Protein AF-A0A7W4B350-F1 (afdb_monomer)

Secondary structure (DSSP, 8-state):
--------------------------PPPPHHHHHHHHHHHHHHTT-HHHHHHHHHTTTT-TTHHHHHHHHHHHHHHHS-HHHHHHHHHTTTTSTHHHHHHHHHHHHHHHTT-HHHHHHH-SSPPSSHHHHHHHHHHHHHTT-HHHHHHHHHHHHSSSSPPPGGGHHHHHHHHHTT-S-HHHHHHHHHHHHHTT-HHHHHHHHTT--SSHHHHHHHHHHHH-GGGGG-GGGG----HHHHHHHHHHHHHHHHH-HHHHHHHHHHHHTTT-S-HHHHHHHHHHHHHHHHHHT-GGGHHHHHHHHHHH--HHHHHHHHHHHHHHT-HHHHHHHHHHS-HHHHHSHHHHHHHHHHHTTT-HHHHHHHHHHHTTSSSHHHHHHHHHTTPPP----------HHHHHHHTT-HHHHHHHHHHHTT-HHHHHHHHHHHHHTS-HHHHHHHHHHHHHTT-HHHHHHHHHHHT-TT-TT-

Mean predicted aligned error: 6.9 Å

Nearest PDB structures (foldseek):
  1qsa-assembly1_A  TM=8.744E-01  e=7.051E-20  Escherichia coli
  1sly-assembly1_A  TM=8.746E-01  e=4.891E-19  Escherichia coli
  5ohu-assembly1_A  TM=8.859E-01  e=1.234E-17  Pseudomonas aeruginosa
  6fc4-assembly1_A  TM=8.974E-01  e=3.524E-17  Pseudomonas aeruginosa

Radius of gyration: 32.55 Å; Cα contacts (8 Å, |Δi|>4): 511; chains: 1; bounding box: 90×75×82 Å

Solvent-accessible surface area (backbone atoms only — not comparable to full-atom values): 26364 Å² total; per-residue (Å²): 134,83,89,84,90,88,86,91,87,88,86,88,84,89,80,85,75,81,74,80,74,80,74,74,78,72,76,75,72,49,77,64,56,50,42,50,53,54,24,50,52,24,54,79,69,69,35,56,70,63,20,53,59,39,51,68,75,42,73,84,47,62,60,50,62,58,53,50,44,73,74,39,49,77,60,40,44,71,44,60,29,72,61,25,43,62,60,40,55,77,30,64,85,44,62,55,23,61,54,46,50,52,53,27,44,53,45,22,47,76,69,66,36,35,71,38,32,42,65,70,44,80,60,86,55,89,51,68,54,52,33,28,36,46,32,40,26,31,43,75,72,66,43,46,69,64,20,46,60,51,48,47,65,66,60,61,39,32,62,90,73,60,76,65,32,50,64,46,50,50,52,40,41,74,71,59,70,67,38,67,68,55,49,50,53,22,32,54,35,7,56,76,63,65,31,60,70,60,29,57,54,44,49,73,70,43,85,68,63,50,69,58,44,53,48,40,52,47,30,70,77,40,32,71,58,68,75,51,51,77,85,62,61,65,86,53,67,69,48,25,54,43,49,51,57,23,37,62,56,22,38,74,79,41,46,70,60,24,54,56,47,49,57,55,42,55,76,65,67,41,48,53,77,68,57,42,51,54,51,50,52,51,54,43,49,52,46,55,73,67,63,49,76,91,45,44,70,60,41,67,64,47,48,78,79,63,73,44,49,77,56,42,51,44,49,34,60,50,23,59,76,70,66,38,57,71,57,32,55,57,43,60,71,68,37,48,73,70,50,51,65,35,58,69,45,40,47,52,50,22,58,61,35,45,80,84,37,54,69,63,15,49,54,46,30,58,60,40,16,65,36,80,45,78,47,10,42,52,28,10,56,77,68,74,43,76,68,35,70,62,62,68,71,78,68,93,50,70,77,62,53,67,51,51,82,73,34,68,46,53,50,29,27,55,51,25,52,75,71,72,34,58,69,61,20,49,47,34,48,54,54,50,44,73,78,47,55,46,71,59,21,48,52,50,9,53,52,26,45,77,71,68,37,52,74,55,4,40,48,25,30,61,77,37,66,39,81,39,33,75,93,68

Foldseek 3Di:
DDDDDDDDDDDDDDDPPPPPPPPPPLPPDDPLLVLVVQLVVCLVVVVVVSNVVSLVVNPVQLCSVVSLCSVCLVVLLVDALVSNQVVLVVCVLAPVSVVSLVSNLVSCLVVVVLVSNCSSDVDQDDDQLSNLSPLVSCVVVVVPVVSLVSLLVSQLAQDDGPPSNVVSVVVSVVVVVCDLVSLLSNLLRVLLVVPLVSLVVSLVVHPPCNVLSVLLNVLSVPLVCLVVCVVLLDQDLSSLSSLLSSLLVVCVVPLPVSVVSLVVCVVSVNDDPVSSLVSLVSSLVSCLVVVDPVCVVVNVVCVLVNLDLVSLVSQLVSCVVVVVLVSNVVSLVSHDPVSVPPLVSLLSVLVSCCVPPVPVSLVSLVVLCLDPDPSVVVSCVVVVHDRNLLAPVDDDDPVLLVCLVVRSLVSVLVSCVSVVVVVSSVSSLVSVLVVDALNSLQNQLVVCVVVVVNVSNVVSCVSNVVSNNVSD

Sequence (472 aa):
MRNTWANMLMASALLFSTSLAFISQANALTSQQQRYLDARQALDKNQLDKYQALRKKLADYPLTVYLDYHATIDSIVQSPGSIALNAINKFDTTPLYNNARYRYLLNAGKKQRWQDFLVISPDTPNDIRLQCYYYQAQLDAGNKEMAYKGVERIWVYGYSRPKECDAVINQWTKAGYRTQELIWARMLLSFDAGQSSLLNYLSQKITQHDDEAKLLLSVYRDPNSLRHMKKFASSKPIIGDIVDAGLRKLAYKDLHQAIKLYVKYQKLDRFSDFGGRQLNRYLVRRALIKQDDKLVSHIDTMLPLLKSDDLYEMRLRWAIRQQDFTTVEKYLALLSDQGKADPRWQYWQAKMTSSHDKTRATQLQLTLSGERNFYGFNAAEALGKPLAMNDNNLAPNPELQAKLNQDPGLARVIELMALDKQIDARNEWLYLMRRHNSDMTAQYGLLALKNGWHALSVESSIQGKLWDSLAL

pLDDT: mean 93.35, std 12.87, range [34.28, 98.81]

Structure (mmCIF, N/CA/C/O backbone):
data_AF-A0A7W4B350-F1
#
_entry.id   AF-A0A7W4B350-F1
#
loop_
_atom_site.group_PDB
_atom_site.id
_atom_site.type_symbol
_atom_site.label_atom_id
_atom_site.label_alt_id
_atom_site.label_comp_id
_atom_site.label_asym_id
_atom_site.label_entity_id
_atom_site.label_seq_id
_atom_site.pdbx_PDB_ins_code
_atom_site.Cartn_x
_atom_site.Cartn_y
_atom_site.Cartn_z
_atom_site.occupancy
_atom_site.B_iso_or_equiv
_atom_site.auth_seq_id
_atom_site.auth_comp_id
_atom_site.auth_asym_id
_atom_site.auth_atom_id
_atom_site.pdbx_PDB_model_num
ATOM 1 N N . MET A 1 1 ? -57.994 -47.680 -8.737 1.00 36.47 1 MET A N 1
ATOM 2 C CA . MET A 1 1 ? -58.296 -48.653 -9.809 1.00 36.47 1 MET A CA 1
ATOM 3 C C . MET A 1 1 ? -57.809 -48.075 -11.137 1.00 36.47 1 MET A C 1
ATOM 5 O O . MET A 1 1 ? -58.269 -46.995 -11.460 1.00 36.47 1 MET A O 1
ATOM 9 N N . ARG A 1 2 ? -56.880 -48.784 -11.813 1.00 34.28 2 ARG A N 1
ATOM 10 C CA . ARG A 1 2 ? -56.563 -48.863 -13.274 1.00 34.28 2 ARG A CA 1
ATOM 11 C C . ARG A 1 2 ? -56.338 -47.536 -14.053 1.00 34.28 2 ARG A C 1
ATOM 13 O O . ARG A 1 2 ? -57.245 -46.728 -14.132 1.00 34.28 2 ARG A O 1
ATOM 20 N N . ASN A 1 3 ? -55.105 -47.230 -14.511 1.00 39.59 3 ASN A N 1
ATOM 21 C CA . ASN A 1 3 ? -54.460 -47.600 -15.812 1.00 39.59 3 ASN A CA 1
ATOM 22 C C . ASN A 1 3 ? -55.205 -46.995 -17.033 1.00 39.59 3 ASN A C 1
ATOM 24 O O . ASN A 1 3 ? -56.411 -47.175 -17.088 1.00 39.59 3 ASN A O 1
ATOM 28 N N . THR A 1 4 ? -54.651 -46.272 -18.027 1.00 40.41 4 THR A N 1
ATOM 29 C CA . THR A 1 4 ? -53.425 -46.384 -18.876 1.00 40.41 4 THR A CA 1
ATOM 30 C C . THR A 1 4 ? -53.276 -45.093 -19.736 1.00 40.41 4 THR A C 1
ATOM 32 O O . THR A 1 4 ? -54.291 -44.556 -20.156 1.00 40.41 4 THR A O 1
ATOM 35 N N . TRP A 1 5 ? -52.111 -44.441 -19.877 1.00 40.97 5 TRP A N 1
ATOM 36 C CA . TRP A 1 5 ? -51.104 -44.494 -20.977 1.00 40.97 5 TRP A CA 1
ATOM 37 C C . TRP A 1 5 ? -51.556 -44.300 -22.457 1.00 40.97 5 TRP A C 1
ATOM 39 O O . TRP A 1 5 ? -52.220 -45.169 -23.009 1.00 40.97 5 TRP A O 1
ATOM 49 N N . ALA A 1 6 ? -50.975 -43.253 -23.087 1.00 39.03 6 ALA A N 1
ATOM 50 C CA . ALA A 1 6 ? -50.305 -43.196 -24.413 1.00 39.03 6 ALA A CA 1
ATOM 51 C C . ALA A 1 6 ? -50.972 -42.554 -25.667 1.00 39.03 6 ALA A C 1
ATOM 53 O O . ALA A 1 6 ? -52.169 -42.669 -25.900 1.00 39.03 6 ALA A O 1
ATOM 54 N N . ASN A 1 7 ? -50.070 -41.987 -26.501 1.00 36.31 7 ASN A N 1
ATOM 55 C CA . ASN A 1 7 ? -50.147 -41.431 -27.878 1.00 36.31 7 ASN A CA 1
ATOM 56 C C . ASN A 1 7 ? -50.602 -39.955 -27.997 1.00 36.31 7 ASN A C 1
ATOM 58 O O . ASN A 1 7 ? -51.739 -39.643 -27.684 1.00 36.31 7 ASN A O 1
ATOM 62 N N . MET A 1 8 ? -49.792 -38.933 -28.329 1.00 36.03 8 MET A N 1
ATOM 63 C CA . MET A 1 8 ? -48.633 -38.715 -29.229 1.00 36.03 8 MET A CA 1
ATOM 64 C C . MET A 1 8 ? -49.012 -38.485 -30.719 1.00 36.03 8 MET A C 1
ATOM 66 O O . MET A 1 8 ? -49.496 -39.395 -31.378 1.00 36.03 8 MET A O 1
ATOM 70 N N . LEU A 1 9 ? -48.662 -37.273 -31.203 1.00 37.03 9 LEU A N 1
ATOM 71 C CA . LEU A 1 9 ? -48.397 -36.784 -32.581 1.00 37.03 9 LEU A CA 1
ATOM 72 C C . LEU A 1 9 ? -49.427 -35.907 -33.346 1.00 37.03 9 LEU A C 1
ATOM 74 O O . LEU A 1 9 ? -50.424 -36.377 -33.873 1.00 37.03 9 LEU A O 1
ATOM 78 N N . MET A 1 10 ? -48.971 -34.654 -33.534 1.00 35.00 10 MET A N 1
ATOM 79 C CA . MET A 1 10 ? -48.941 -33.812 -34.751 1.00 35.00 10 MET A CA 1
ATOM 80 C C . MET A 1 10 ? -50.217 -33.158 -35.308 1.00 35.00 10 MET A C 1
ATOM 82 O O . MET A 1 10 ? -50.998 -33.796 -35.999 1.00 35.00 10 MET A O 1
ATOM 86 N N . ALA A 1 11 ? -50.269 -31.820 -35.216 1.00 38.12 11 ALA A N 1
ATOM 87 C CA . ALA A 1 11 ? -50.348 -30.940 -36.392 1.00 38.12 11 ALA A CA 1
ATOM 88 C C . ALA A 1 11 ? -49.975 -29.490 -36.020 1.00 38.12 11 ALA A C 1
ATOM 90 O O . ALA A 1 11 ? -50.543 -28.881 -35.118 1.00 38.12 11 ALA A O 1
ATOM 91 N N . SER A 1 12 ? -48.978 -28.976 -36.729 1.00 40.09 12 SER A N 1
ATOM 92 C CA . SER A 1 12 ? -48.329 -27.673 -36.609 1.00 40.09 12 SER A CA 1
ATOM 93 C C . SER A 1 12 ? -49.068 -26.586 -37.400 1.00 40.09 12 SER A C 1
ATOM 95 O O . SER A 1 12 ? -49.482 -26.867 -38.519 1.00 40.09 12 SER A O 1
ATOM 97 N N . ALA A 1 13 ? -49.114 -25.337 -36.913 1.00 38.09 13 ALA A N 1
ATOM 98 C CA . ALA A 1 13 ? -49.171 -24.142 -37.770 1.00 38.09 13 ALA A CA 1
ATOM 99 C C . ALA A 1 13 ? -48.880 -22.834 -36.999 1.00 38.09 13 ALA A C 1
ATOM 101 O O . ALA A 1 13 ? -49.685 -22.374 -36.199 1.00 38.09 13 ALA A O 1
ATOM 102 N N . LEU A 1 14 ? -47.740 -22.226 -37.349 1.00 42.66 14 LEU A N 1
ATOM 103 C CA . LEU A 1 14 ? -47.512 -20.780 -37.506 1.00 42.66 14 LEU A CA 1
ATOM 104 C C . LEU A 1 14 ? -47.612 -19.865 -36.269 1.00 42.66 14 LEU A C 1
ATOM 106 O O . LEU A 1 14 ? -48.550 -19.090 -36.113 1.00 42.66 14 LEU A O 1
ATOM 110 N N . LEU A 1 15 ? -46.521 -19.810 -35.499 1.00 40.84 15 LEU A N 1
ATOM 111 C CA . LEU A 1 15 ? -46.096 -18.577 -34.830 1.00 40.84 15 LEU A CA 1
ATOM 112 C C . LEU A 1 15 ? -44.845 -18.060 -35.546 1.00 40.84 15 LEU A C 1
ATOM 114 O O . LEU A 1 15 ? -43.751 -18.596 -35.381 1.00 40.84 15 LEU A O 1
ATOM 118 N N . PHE A 1 16 ? -45.028 -17.035 -36.380 1.00 40.66 16 PHE A N 1
ATOM 119 C CA . PHE A 1 16 ? -43.941 -16.224 -36.923 1.00 40.66 16 PHE A CA 1
ATOM 120 C C . PHE A 1 16 ? -43.251 -15.507 -35.756 1.00 40.66 16 PHE A C 1
ATOM 122 O O . PHE A 1 16 ? -43.682 -14.450 -35.302 1.00 40.66 16 PHE A O 1
ATOM 129 N N . SER A 1 17 ? -42.174 -16.096 -35.247 1.00 44.19 17 SER A N 1
ATOM 130 C CA . SER A 1 17 ? -41.217 -15.402 -34.399 1.00 44.19 17 SER A CA 1
ATOM 131 C C . SER A 1 17 ? -40.425 -14.431 -35.273 1.00 44.19 17 SER A C 1
ATOM 133 O O . SER A 1 17 ? -39.498 -14.830 -35.978 1.00 44.19 17 SER A O 1
ATOM 135 N N . THR A 1 18 ? -40.778 -13.147 -35.241 1.00 44.41 18 THR A N 1
ATOM 136 C CA . THR A 1 18 ? -39.890 -12.074 -35.696 1.00 44.41 18 THR A CA 1
ATOM 137 C C . THR A 1 18 ? -38.721 -11.977 -34.723 1.00 44.41 18 THR A C 1
ATOM 139 O O . THR A 1 18 ? -38.739 -11.210 -33.761 1.00 44.41 18 THR A O 1
ATOM 142 N N . SER A 1 19 ? -37.702 -12.797 -34.952 1.00 46.12 19 SER A N 1
ATOM 143 C CA . SER A 1 19 ? -36.382 -12.612 -34.371 1.00 46.12 19 SER A CA 1
ATOM 144 C C . SER A 1 19 ? -35.803 -11.326 -34.960 1.00 46.12 19 SER A C 1
ATOM 146 O O . SER A 1 19 ? -35.257 -11.331 -36.061 1.00 46.12 19 SER A O 1
ATOM 148 N N . LEU A 1 20 ? -35.954 -10.208 -34.248 1.00 46.03 20 LEU A N 1
ATOM 149 C CA . LEU A 1 20 ? -35.144 -9.014 -34.474 1.00 46.03 20 LEU A CA 1
ATOM 150 C C . LEU A 1 20 ? -33.693 -9.395 -34.172 1.00 46.03 20 LEU A C 1
ATOM 152 O O . LEU A 1 20 ? -33.229 -9.324 -33.035 1.00 46.03 20 LEU A O 1
ATOM 156 N N . ALA A 1 21 ? -32.991 -9.869 -35.199 1.00 42.84 21 ALA A N 1
ATOM 157 C CA . ALA A 1 21 ? -31.549 -9.957 -35.185 1.00 42.84 21 ALA A CA 1
ATOM 158 C C . ALA A 1 21 ? -31.026 -8.523 -35.053 1.00 42.84 21 ALA A C 1
ATOM 160 O O . ALA A 1 21 ? -31.017 -7.760 -36.018 1.00 42.84 21 ALA A O 1
ATOM 161 N N . PHE A 1 22 ? -30.604 -8.147 -33.847 1.00 43.84 22 PHE A N 1
ATOM 162 C CA . PHE A 1 22 ? -29.641 -7.070 -33.687 1.00 43.84 22 PHE A CA 1
ATOM 163 C C . PHE A 1 22 ? -28.365 -7.532 -34.390 1.00 43.84 22 PHE A C 1
ATOM 165 O O . PHE A 1 22 ? -27.519 -8.205 -33.806 1.00 43.84 22 PHE A O 1
ATOM 172 N N . ILE A 1 23 ? -28.257 -7.222 -35.681 1.00 40.75 23 ILE A N 1
ATOM 173 C CA . ILE A 1 23 ? -26.985 -7.249 -36.385 1.00 40.75 23 ILE A CA 1
ATOM 174 C C . ILE A 1 23 ? -26.173 -6.151 -35.708 1.00 40.75 23 ILE A C 1
ATOM 176 O O . ILE A 1 23 ? -26.365 -4.968 -35.990 1.00 40.75 23 ILE A O 1
ATOM 180 N N . SER A 1 24 ? -25.309 -6.525 -34.764 1.00 42.47 24 SER A N 1
ATOM 181 C CA . SER A 1 24 ? -24.220 -5.641 -34.391 1.00 42.47 24 SER A CA 1
ATOM 182 C C . SER A 1 24 ? -23.445 -5.396 -35.680 1.00 42.47 24 SER A C 1
ATOM 184 O O . SER A 1 24 ? -22.864 -6.310 -36.267 1.00 42.47 24 SER A O 1
ATOM 186 N N . GLN A 1 25 ? -23.512 -4.173 -36.199 1.00 44.19 25 GLN A N 1
ATOM 187 C CA . GLN A 1 25 ? -22.598 -3.760 -37.247 1.00 44.19 25 GLN A CA 1
ATOM 188 C C . GLN A 1 25 ? -21.219 -3.734 -36.596 1.00 44.19 25 GLN A C 1
ATOM 190 O O . GLN A 1 25 ? -20.825 -2.751 -35.974 1.00 44.19 25 GLN A O 1
ATOM 195 N N . ALA A 1 26 ? -20.511 -4.862 -36.659 1.00 56.59 26 ALA A N 1
ATOM 196 C CA . ALA A 1 26 ? -19.083 -4.872 -36.428 1.00 56.59 26 ALA A CA 1
ATOM 197 C C . ALA A 1 26 ? -18.506 -3.913 -37.469 1.00 56.59 26 ALA A C 1
ATOM 199 O O . ALA A 1 26 ? -18.535 -4.208 -38.666 1.00 56.59 26 ALA A O 1
ATOM 200 N N . ASN A 1 27 ? -18.084 -2.728 -37.025 1.00 67.94 27 ASN A N 1
ATOM 201 C CA . ASN A 1 27 ? -17.434 -1.772 -37.905 1.00 67.94 27 ASN A CA 1
ATOM 202 C C . ASN A 1 27 ? -16.259 -2.495 -38.559 1.00 67.94 27 ASN A C 1
ATOM 204 O O . ASN A 1 27 ? -15.385 -3.022 -37.867 1.00 67.94 27 ASN A O 1
ATOM 208 N N . ALA A 1 28 ? -16.282 -2.586 -39.888 1.00 84.75 28 ALA A N 1
ATOM 209 C CA . ALA A 1 28 ? -15.202 -3.217 -40.621 1.00 84.75 28 ALA A CA 1
ATOM 210 C C . ALA A 1 28 ? -13.893 -2.490 -40.285 1.00 84.75 28 ALA A C 1
ATOM 212 O O . ALA A 1 28 ? -13.847 -1.257 -40.288 1.00 84.75 28 ALA A O 1
ATOM 213 N N . LEU A 1 29 ? -12.843 -3.257 -39.986 1.00 91.50 29 LEU A N 1
ATOM 214 C CA . LEU A 1 29 ? -11.532 -2.696 -39.683 1.00 91.50 29 LEU A CA 1
ATOM 215 C C . LEU A 1 29 ? -11.057 -1.822 -40.842 1.00 91.50 29 LEU A C 1
ATOM 217 O O . LEU A 1 29 ? -11.165 -2.198 -42.014 1.00 91.50 29 LEU A O 1
ATOM 221 N N . THR A 1 30 ? -10.476 -0.670 -40.518 1.00 95.12 30 THR A N 1
ATOM 222 C CA . THR A 1 30 ? -9.818 0.151 -41.532 1.00 95.12 30 THR A CA 1
ATOM 223 C C . THR A 1 30 ? -8.628 -0.602 -42.130 1.00 95.12 30 THR A C 1
ATOM 225 O O . THR A 1 30 ? -8.054 -1.515 -41.527 1.00 95.12 30 THR A O 1
ATOM 228 N N . SER A 1 31 ? -8.192 -0.194 -43.324 1.00 94.75 31 SER A N 1
ATOM 229 C CA . SER A 1 31 ? -7.024 -0.816 -43.962 1.00 94.75 31 SER A CA 1
ATOM 230 C C . SER A 1 31 ? -5.744 -0.697 -43.117 1.00 94.75 31 SER A C 1
ATOM 232 O O . SER A 1 31 ? -4.894 -1.587 -43.169 1.00 94.75 31 SER A O 1
ATOM 234 N N . GLN A 1 32 ? -5.605 0.370 -42.319 1.00 96.19 32 GLN A N 1
ATOM 235 C CA . GLN A 1 32 ? -4.491 0.551 -41.385 1.00 96.19 32 GLN A CA 1
ATOM 236 C C . GLN A 1 32 ? -4.622 -0.361 -40.159 1.00 96.19 32 GLN A C 1
ATOM 238 O O . GLN A 1 32 ? -3.642 -1.007 -39.795 1.00 96.19 32 GLN A O 1
ATOM 243 N N . GLN A 1 33 ? -5.820 -0.490 -39.584 1.00 97.19 33 GLN A N 1
ATOM 244 C CA . GLN A 1 33 ? -6.095 -1.404 -38.469 1.00 97.19 33 GLN A CA 1
ATOM 245 C C . GLN A 1 33 ? -5.807 -2.860 -38.840 1.00 97.19 33 GLN A C 1
ATOM 247 O O . GLN A 1 33 ? -5.046 -3.535 -38.146 1.00 97.19 33 GLN A O 1
ATOM 252 N N . GLN A 1 34 ? -6.331 -3.330 -39.978 1.00 97.19 34 GLN A N 1
ATOM 253 C CA . GLN A 1 34 ? -6.058 -4.688 -40.454 1.00 97.19 34 GLN A CA 1
ATOM 254 C C . GLN A 1 34 ? -4.557 -4.902 -40.680 1.00 97.19 34 GLN A C 1
ATOM 256 O O . GLN A 1 34 ? -3.986 -5.893 -40.232 1.00 97.19 34 GLN A O 1
ATOM 261 N N . ARG A 1 35 ? -3.882 -3.934 -41.309 1.00 97.50 35 ARG A N 1
ATOM 262 C CA . ARG A 1 35 ? -2.437 -4.001 -41.552 1.00 97.50 35 ARG A CA 1
ATOM 263 C C . ARG A 1 35 ? -1.621 -4.019 -40.258 1.00 97.50 35 ARG A C 1
ATOM 265 O O . ARG A 1 35 ? -0.599 -4.701 -40.211 1.00 97.50 35 ARG A O 1
ATOM 272 N N . TYR A 1 36 ? -2.046 -3.295 -39.224 1.00 98.19 36 TYR A N 1
ATOM 273 C CA . TYR A 1 36 ? -1.436 -3.345 -37.895 1.00 98.19 36 TYR A CA 1
ATOM 274 C C . TYR A 1 36 ? -1.576 -4.736 -37.270 1.00 98.19 36 TYR A C 1
ATOM 276 O O . TYR A 1 36 ? -0.580 -5.291 -36.803 1.00 98.19 36 TYR A O 1
ATOM 284 N N . LEU A 1 37 ? -2.770 -5.333 -37.324 1.00 97.56 37 LEU A N 1
ATOM 285 C CA . LEU A 1 37 ? -2.999 -6.693 -36.831 1.00 97.56 37 LEU A CA 1
ATOM 286 C C . LEU A 1 37 ? -2.163 -7.727 -37.600 1.00 97.56 37 LEU A C 1
ATOM 288 O O . LEU A 1 37 ? -1.524 -8.579 -36.981 1.00 97.56 37 LEU A O 1
ATOM 292 N N . ASP A 1 38 ? -2.085 -7.612 -38.927 1.00 98.06 38 ASP A N 1
ATOM 293 C CA . ASP A 1 38 ? -1.262 -8.488 -39.767 1.00 98.06 38 ASP A CA 1
ATOM 294 C C . ASP A 1 38 ? 0.233 -8.338 -39.448 1.00 98.06 38 ASP A C 1
ATOM 296 O O . ASP A 1 38 ? 0.968 -9.329 -39.397 1.00 98.06 38 ASP A O 1
ATOM 300 N N . ALA A 1 39 ? 0.700 -7.105 -39.215 1.00 98.06 39 ALA A N 1
ATOM 301 C CA . ALA A 1 39 ? 2.082 -6.822 -38.832 1.00 98.06 39 ALA A CA 1
ATOM 302 C C . ALA A 1 39 ? 2.402 -7.402 -37.450 1.00 98.06 39 ALA A C 1
ATOM 304 O O . ALA A 1 39 ? 3.461 -8.005 -37.266 1.00 98.06 39 ALA A O 1
ATOM 305 N N . ARG A 1 40 ? 1.474 -7.274 -36.494 1.00 97.12 40 ARG A N 1
ATOM 306 C CA . ARG A 1 40 ? 1.604 -7.865 -35.160 1.00 97.12 40 ARG A CA 1
ATOM 307 C C . ARG A 1 40 ? 1.679 -9.386 -35.238 1.00 97.12 40 ARG A C 1
ATOM 309 O O . ARG A 1 40 ? 2.584 -9.973 -34.654 1.00 97.12 40 ARG A O 1
ATOM 316 N N . GLN A 1 41 ? 0.799 -10.006 -36.023 1.00 97.88 41 GLN A N 1
ATOM 317 C CA . GLN A 1 41 ? 0.801 -11.451 -36.238 1.00 97.88 41 GLN A CA 1
ATOM 318 C C . GLN A 1 41 ? 2.094 -11.930 -36.918 1.00 97.88 41 GLN A C 1
ATOM 320 O O . GLN A 1 41 ? 2.611 -12.993 -36.577 1.00 97.88 41 GLN A O 1
ATOM 325 N N . ALA A 1 42 ? 2.625 -11.164 -37.876 1.00 97.88 42 ALA A N 1
ATOM 326 C CA . ALA A 1 42 ? 3.904 -11.467 -38.511 1.00 97.88 42 ALA A CA 1
ATOM 327 C C . ALA A 1 42 ? 5.060 -11.426 -37.496 1.00 97.88 42 ALA A C 1
ATOM 329 O O . ALA A 1 42 ? 5.878 -12.344 -37.497 1.00 97.88 42 ALA A O 1
ATOM 330 N N . LEU A 1 43 ? 5.093 -10.430 -36.598 1.00 95.62 43 LEU A N 1
ATOM 331 C CA . LEU A 1 43 ? 6.060 -10.387 -35.491 1.00 95.62 43 LEU A CA 1
ATOM 332 C C . LEU A 1 43 ? 5.933 -11.598 -34.566 1.00 95.62 43 LEU A C 1
ATOM 334 O O . LEU A 1 43 ? 6.938 -12.239 -34.276 1.00 95.62 43 LEU A O 1
ATOM 338 N N . ASP A 1 44 ? 4.715 -11.947 -34.148 1.00 95.00 44 ASP A N 1
ATOM 339 C CA . ASP A 1 44 ? 4.478 -13.086 -33.249 1.00 95.00 44 ASP A CA 1
ATOM 340 C C . ASP A 1 44 ? 4.925 -14.423 -33.861 1.00 95.00 44 ASP A C 1
ATOM 342 O O . ASP A 1 44 ? 5.352 -15.330 -33.150 1.00 95.00 44 ASP A O 1
ATOM 346 N N . LYS A 1 45 ? 4.868 -14.538 -35.194 1.00 96.88 45 LYS A N 1
ATOM 347 C CA . LYS A 1 45 ? 5.338 -15.704 -35.960 1.00 96.88 45 LYS A CA 1
ATOM 348 C C . LYS A 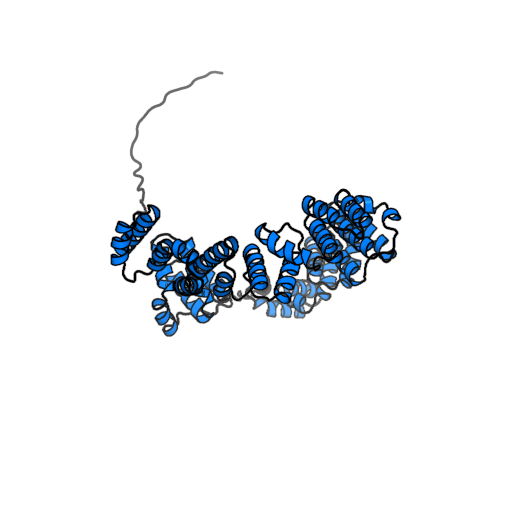1 45 ? 6.803 -15.603 -36.403 1.00 96.88 45 LYS A C 1
ATOM 350 O O . LYS A 1 45 ? 7.245 -16.435 -37.192 1.00 96.88 45 LYS A O 1
ATOM 355 N N . ASN A 1 46 ? 7.541 -14.588 -35.949 1.00 94.56 46 ASN A N 1
ATOM 356 C CA . ASN A 1 46 ? 8.925 -14.306 -36.345 1.00 94.56 46 ASN A CA 1
ATOM 357 C C . ASN A 1 46 ? 9.132 -14.139 -37.873 1.00 94.56 46 ASN A C 1
ATOM 359 O O . ASN A 1 46 ? 10.201 -14.417 -38.412 1.00 94.56 46 ASN A O 1
ATOM 363 N N . GLN A 1 47 ? 8.106 -13.682 -38.597 1.00 96.62 47 GLN A N 1
ATOM 364 C CA . GLN A 1 47 ? 8.141 -13.420 -40.041 1.00 96.62 47 GLN A CA 1
ATOM 365 C C . GLN A 1 47 ? 8.640 -11.991 -40.309 1.00 96.62 47 GLN A C 1
ATOM 367 O O . GLN A 1 47 ? 7.866 -11.109 -40.694 1.00 96.62 47 GLN A O 1
ATOM 372 N N . LEU A 1 48 ? 9.934 -11.749 -40.075 1.00 94.50 48 LEU A N 1
ATOM 373 C CA . LEU A 1 48 ? 10.510 -10.398 -40.036 1.00 94.50 48 LEU A CA 1
ATOM 374 C C . LEU A 1 48 ? 10.394 -9.627 -41.361 1.00 94.50 48 LEU A C 1
ATOM 376 O O . LEU A 1 48 ? 10.021 -8.456 -41.331 1.00 94.50 48 LEU A O 1
ATOM 380 N N . ASP A 1 49 ? 10.613 -10.262 -42.515 1.00 96.25 49 ASP A N 1
ATOM 381 C CA . ASP A 1 49 ? 10.501 -9.583 -43.819 1.00 96.25 49 ASP A CA 1
ATOM 382 C C . ASP A 1 49 ? 9.067 -9.112 -44.093 1.00 96.25 49 ASP A C 1
ATOM 384 O O . ASP A 1 49 ? 8.825 -7.974 -44.509 1.00 96.25 49 ASP A O 1
ATOM 388 N N . LYS A 1 50 ? 8.088 -9.972 -43.778 1.00 97.19 50 LYS A N 1
ATOM 389 C CA . LYS A 1 50 ? 6.662 -9.643 -43.881 1.00 97.19 50 LYS A CA 1
ATOM 390 C C . LYS A 1 50 ? 6.301 -8.509 -42.925 1.00 97.19 50 LYS A C 1
ATOM 392 O O . LYS A 1 50 ? 5.624 -7.565 -43.333 1.00 97.19 50 LYS A O 1
ATOM 397 N N . TYR A 1 51 ? 6.770 -8.578 -41.679 1.00 96.75 51 TYR A N 1
ATOM 398 C CA . TYR A 1 51 ? 6.590 -7.505 -40.706 1.00 96.75 51 TYR A CA 1
ATOM 399 C C . TYR A 1 51 ? 7.140 -6.175 -41.233 1.00 96.75 51 TYR A C 1
ATOM 401 O O . TYR A 1 51 ? 6.408 -5.189 -41.258 1.00 96.75 51 TYR A O 1
ATOM 409 N N . GLN A 1 52 ? 8.390 -6.140 -41.702 1.00 95.56 52 GLN A N 1
ATOM 410 C CA . GLN A 1 52 ? 9.025 -4.915 -42.191 1.00 95.56 52 GLN A CA 1
ATOM 411 C C . GLN A 1 52 ? 8.267 -4.318 -43.383 1.00 95.56 52 GLN A C 1
ATOM 413 O O . GLN A 1 52 ? 8.055 -3.103 -43.437 1.00 95.56 52 GLN A O 1
ATOM 418 N N . ALA A 1 53 ? 7.808 -5.157 -44.316 1.00 96.38 53 ALA A N 1
ATOM 419 C CA . ALA A 1 53 ? 7.000 -4.719 -45.450 1.00 96.38 53 ALA A CA 1
ATOM 420 C C . ALA A 1 53 ? 5.656 -4.102 -45.012 1.00 96.38 53 ALA A C 1
ATOM 422 O O . ALA A 1 53 ? 5.235 -3.083 -45.566 1.00 96.38 53 ALA A O 1
ATOM 423 N N . LEU A 1 54 ? 4.991 -4.684 -44.007 1.00 97.31 54 LEU A N 1
ATOM 424 C CA . LEU A 1 54 ? 3.733 -4.162 -43.459 1.00 97.31 54 LEU A CA 1
ATOM 425 C C . LEU A 1 54 ? 3.952 -2.893 -42.621 1.00 97.31 54 LEU A C 1
ATOM 427 O O . LEU A 1 54 ? 3.214 -1.922 -42.781 1.00 97.31 54 LEU A O 1
ATOM 431 N N . ARG A 1 55 ? 4.999 -2.858 -41.790 1.00 96.44 55 ARG A N 1
ATOM 432 C CA . ARG A 1 55 ? 5.349 -1.724 -40.924 1.00 96.44 55 ARG A CA 1
ATOM 433 C C . ARG A 1 55 ? 5.671 -0.460 -41.718 1.00 96.44 55 ARG A C 1
ATOM 435 O O . ARG A 1 55 ? 5.204 0.612 -41.333 1.00 96.44 55 ARG A O 1
ATOM 442 N N . LYS A 1 56 ? 6.392 -0.573 -42.843 1.00 95.69 56 LYS A N 1
ATOM 443 C CA . LYS A 1 56 ? 6.673 0.556 -43.759 1.00 95.69 56 LYS A CA 1
ATOM 444 C C . LYS A 1 56 ? 5.394 1.200 -44.299 1.00 95.69 56 LYS A C 1
ATOM 446 O O . LYS A 1 56 ? 5.331 2.409 -44.470 1.00 95.69 56 LYS A O 1
ATOM 451 N N . LYS A 1 57 ? 4.357 0.392 -44.524 1.00 96.69 57 LYS A N 1
ATOM 452 C CA . LYS A 1 57 ? 3.050 0.840 -45.019 1.00 96.69 57 LYS A CA 1
ATOM 453 C C . LYS A 1 57 ? 2.140 1.409 -43.919 1.00 96.69 57 LYS A C 1
ATOM 455 O O . LYS A 1 57 ? 1.045 1.862 -44.242 1.00 96.69 57 LYS A O 1
ATOM 460 N N . LEU A 1 58 ? 2.525 1.337 -42.643 1.00 95.50 58 LEU A N 1
ATOM 461 C CA . LEU A 1 58 ? 1.757 1.901 -41.524 1.00 95.50 58 LEU A CA 1
ATOM 462 C C . LEU A 1 58 ? 2.151 3.344 -41.185 1.00 95.50 58 LEU A C 1
ATOM 464 O O . LEU A 1 58 ? 1.447 3.951 -40.393 1.00 95.50 58 LEU A O 1
ATOM 468 N N . ALA A 1 59 ? 3.219 3.888 -41.783 1.00 90.38 59 ALA A N 1
ATOM 469 C CA . ALA A 1 59 ? 3.677 5.266 -41.569 1.00 90.38 59 ALA A CA 1
ATOM 470 C C . ALA A 1 59 ? 3.643 5.675 -40.075 1.00 90.38 59 ALA A C 1
ATOM 472 O O . ALA A 1 59 ? 4.297 5.020 -39.254 1.00 90.38 59 ALA A O 1
ATOM 473 N N . ASP A 1 60 ? 2.874 6.715 -39.755 1.00 91.25 60 ASP A N 1
ATOM 474 C CA . ASP A 1 60 ? 2.634 7.337 -38.451 1.00 91.25 60 ASP A CA 1
ATOM 475 C C . ASP A 1 60 ? 1.374 6.816 -37.729 1.00 91.25 60 ASP A C 1
ATOM 477 O O . ASP A 1 60 ? 0.911 7.432 -36.771 1.00 91.25 60 ASP A O 1
ATOM 481 N N . TYR A 1 61 ? 0.827 5.662 -38.142 1.00 97.38 61 TYR A N 1
ATOM 482 C CA . TYR A 1 61 ? -0.333 5.048 -37.487 1.00 97.38 61 TYR A CA 1
ATOM 483 C C . TYR A 1 61 ? -0.110 4.927 -35.962 1.00 97.38 61 TYR A C 1
ATOM 485 O O . TYR A 1 61 ? 0.940 4.404 -35.553 1.00 97.38 61 TYR A O 1
ATOM 493 N N . PRO A 1 62 ? -1.070 5.350 -35.106 1.00 96.88 62 PRO A N 1
ATOM 494 C CA . PRO A 1 62 ? -0.814 5.574 -33.679 1.00 96.88 62 PRO A CA 1
ATOM 495 C C . PRO A 1 62 ? -0.228 4.378 -32.921 1.00 96.88 62 PRO A C 1
ATOM 497 O O . PRO A 1 62 ? 0.621 4.547 -32.047 1.00 96.88 62 PRO A O 1
ATOM 500 N N . LEU A 1 63 ? -0.640 3.152 -33.262 1.00 97.62 63 LEU A N 1
ATOM 501 C CA . LEU A 1 63 ? -0.199 1.945 -32.551 1.00 97.62 63 LEU A CA 1
ATOM 502 C C . LEU A 1 63 ? 1.143 1.391 -33.031 1.00 97.62 63 LEU A C 1
ATOM 504 O O . LEU A 1 63 ? 1.621 0.392 -32.498 1.00 97.62 63 LEU A O 1
ATOM 508 N N . THR A 1 64 ? 1.797 2.025 -34.004 1.00 96.50 64 THR A N 1
ATOM 509 C CA . THR A 1 64 ? 3.096 1.550 -34.499 1.00 96.50 64 THR A CA 1
ATOM 510 C C . THR A 1 64 ? 4.170 1.473 -33.411 1.00 96.50 64 THR A C 1
ATOM 512 O O . THR A 1 64 ? 5.004 0.572 -33.459 1.00 96.50 64 THR A O 1
ATOM 515 N N . VAL A 1 65 ? 4.086 2.309 -32.372 1.00 96.19 65 VAL A N 1
ATOM 516 C CA . VAL A 1 65 ? 4.969 2.253 -31.195 1.00 96.19 65 VAL A CA 1
ATOM 517 C C . VAL A 1 65 ? 4.948 0.891 -30.484 1.00 96.19 65 VAL A C 1
ATOM 519 O O . VAL A 1 65 ? 5.981 0.434 -29.997 1.00 96.19 65 VAL A O 1
ATOM 522 N N . TYR A 1 66 ? 3.810 0.188 -30.483 1.00 96.56 66 TYR A N 1
ATOM 523 C CA . TYR A 1 66 ? 3.700 -1.160 -29.919 1.00 96.56 66 TYR A CA 1
ATOM 524 C C . TYR A 1 66 ? 4.413 -2.199 -30.787 1.00 96.56 66 TYR A C 1
ATOM 526 O O . TYR A 1 66 ? 5.081 -3.090 -30.260 1.00 96.56 66 TYR A O 1
ATOM 534 N N . LEU A 1 67 ? 4.314 -2.077 -32.116 1.00 96.50 67 LEU A N 1
ATOM 535 C CA . LEU A 1 67 ? 5.070 -2.930 -33.038 1.00 96.50 67 LEU A CA 1
ATOM 536 C C . LEU A 1 67 ? 6.572 -2.713 -32.863 1.00 96.50 67 LEU A C 1
ATOM 538 O O . LEU A 1 67 ? 7.322 -3.678 -32.734 1.00 96.50 67 LEU A O 1
ATOM 542 N N . ASP A 1 68 ? 6.992 -1.450 -32.800 1.00 94.19 68 ASP A N 1
ATOM 543 C CA . ASP A 1 68 ? 8.395 -1.076 -32.650 1.00 94.19 68 ASP A CA 1
ATOM 544 C C . ASP A 1 68 ? 8.952 -1.569 -31.311 1.00 94.19 68 ASP A C 1
ATOM 546 O O . ASP A 1 68 ? 10.050 -2.127 -31.273 1.00 94.19 68 ASP A O 1
ATOM 550 N N . TYR A 1 69 ? 8.176 -1.465 -30.227 1.00 96.81 69 TYR A N 1
ATOM 551 C CA . TYR A 1 69 ? 8.518 -2.071 -28.941 1.00 96.81 69 TYR A CA 1
ATOM 552 C C . TYR A 1 69 ? 8.739 -3.579 -29.072 1.00 96.81 69 TYR A C 1
ATOM 554 O O . TYR A 1 69 ? 9.812 -4.070 -28.725 1.00 96.81 69 TYR A O 1
ATOM 562 N N . HIS A 1 70 ? 7.766 -4.322 -29.604 1.00 95.44 70 HIS A N 1
ATOM 563 C CA . HIS A 1 70 ? 7.867 -5.780 -29.703 1.00 95.44 70 HIS A CA 1
ATOM 564 C C . HIS A 1 70 ? 8.995 -6.244 -30.631 1.00 95.44 70 HIS A C 1
ATOM 566 O O . HIS A 1 70 ? 9.634 -7.251 -30.339 1.00 95.44 70 HIS A O 1
ATOM 572 N N . ALA A 1 71 ? 9.280 -5.502 -31.700 1.00 95.62 71 ALA A N 1
ATOM 573 C CA . ALA A 1 71 ? 10.355 -5.822 -32.630 1.00 95.62 71 ALA A CA 1
ATOM 574 C C . ALA A 1 71 ? 11.757 -5.547 -32.057 1.00 95.62 71 ALA A C 1
ATOM 576 O O . ALA A 1 71 ? 12.716 -6.207 -32.449 1.00 95.62 71 ALA A O 1
ATOM 577 N N . THR A 1 72 ? 11.901 -4.559 -31.166 1.00 96.00 72 THR A N 1
ATOM 578 C CA . THR A 1 72 ? 13.226 -4.053 -30.756 1.00 96.00 72 THR A CA 1
ATOM 579 C C . THR A 1 72 ? 13.606 -4.371 -29.317 1.00 96.00 72 THR A C 1
ATOM 581 O O . THR A 1 72 ? 14.796 -4.376 -29.002 1.00 96.00 72 THR A O 1
ATOM 584 N N . ILE A 1 73 ? 12.644 -4.665 -28.440 1.00 96.88 73 ILE A N 1
ATOM 585 C CA . ILE A 1 73 ? 12.889 -4.786 -26.998 1.00 96.88 73 ILE A CA 1
ATOM 586 C C . ILE A 1 73 ? 13.974 -5.812 -26.648 1.00 96.88 73 ILE A C 1
ATOM 588 O O . ILE A 1 73 ? 14.798 -5.543 -25.777 1.00 96.88 73 ILE A O 1
ATOM 592 N N . ASP A 1 74 ? 14.045 -6.944 -27.349 1.00 95.94 74 ASP A N 1
ATOM 593 C CA . ASP A 1 74 ? 15.058 -7.973 -27.087 1.00 95.94 74 ASP A CA 1
ATOM 594 C C . ASP A 1 74 ? 16.475 -7.501 -27.450 1.00 95.94 74 ASP A C 1
ATOM 596 O O . ASP A 1 74 ? 17.428 -7.795 -26.730 1.00 95.94 74 ASP A O 1
ATOM 600 N N . SER A 1 75 ? 16.616 -6.686 -28.499 1.00 97.25 75 SER A N 1
ATOM 601 C CA . SER A 1 75 ? 17.883 -6.027 -28.841 1.00 97.25 75 SER A CA 1
ATOM 602 C C . SER A 1 75 ? 18.220 -4.907 -27.855 1.00 97.25 75 SER A C 1
ATOM 604 O O . SER A 1 75 ? 19.375 -4.753 -27.450 1.00 97.25 75 SER A O 1
ATOM 606 N N . ILE A 1 76 ? 17.219 -4.125 -27.436 1.00 98.19 76 ILE A N 1
ATOM 607 C CA . ILE A 1 76 ? 17.392 -3.032 -26.472 1.00 98.19 76 ILE A CA 1
ATOM 608 C C . ILE A 1 76 ? 17.952 -3.577 -25.157 1.00 98.19 76 ILE A C 1
ATOM 610 O O . ILE A 1 76 ? 18.926 -3.032 -24.644 1.00 98.19 76 ILE A O 1
ATOM 614 N N . VAL A 1 77 ? 17.405 -4.679 -24.628 1.00 97.88 77 VAL A N 1
ATOM 615 C CA . VAL A 1 77 ? 17.871 -5.234 -23.344 1.00 97.88 77 VAL A CA 1
ATOM 616 C C . VAL A 1 77 ? 19.305 -5.761 -23.372 1.00 97.88 77 VAL A C 1
ATOM 618 O O . VAL A 1 77 ? 19.911 -5.857 -22.305 1.00 97.88 77 VAL A O 1
ATOM 621 N N . GLN A 1 78 ? 19.862 -6.074 -24.547 1.00 97.62 78 GLN A N 1
ATOM 622 C CA . GLN A 1 78 ? 21.262 -6.498 -24.710 1.00 97.62 78 GLN A CA 1
ATOM 623 C C . GLN A 1 78 ? 22.215 -5.345 -25.050 1.00 97.62 78 GLN A C 1
ATOM 625 O O . GLN A 1 78 ? 23.430 -5.511 -24.970 1.00 97.62 78 GLN A O 1
ATOM 630 N N . SER A 1 79 ? 21.689 -4.174 -25.409 1.00 98.12 79 SER A N 1
ATOM 631 C CA . SER A 1 79 ? 22.498 -3.020 -25.806 1.00 98.12 79 SER A CA 1
ATOM 632 C C . SER A 1 79 ? 23.222 -2.389 -24.603 1.00 98.12 79 SER A C 1
ATOM 634 O O . SER A 1 79 ? 22.783 -2.599 -23.467 1.00 98.12 79 SER A O 1
ATOM 636 N N . PRO A 1 80 ? 24.308 -1.620 -24.819 1.00 98.25 80 PRO A N 1
ATOM 637 C CA . PRO A 1 80 ? 24.915 -0.768 -23.791 1.00 98.25 80 PRO A CA 1
ATOM 638 C C . PRO A 1 80 ? 23.923 0.246 -23.206 1.00 98.25 80 PRO A C 1
ATOM 640 O O . PRO A 1 80 ? 23.012 0.694 -23.907 1.00 98.25 80 PRO A O 1
ATOM 643 N N . GLY A 1 81 ? 24.128 0.660 -21.953 1.00 97.19 81 GLY A N 1
ATOM 644 C CA . GLY A 1 81 ? 23.177 1.471 -21.185 1.00 97.19 81 GLY A CA 1
ATOM 645 C C . GLY A 1 81 ? 22.766 2.776 -21.856 1.00 97.19 81 GLY A C 1
ATOM 646 O O . GLY A 1 81 ? 21.580 3.089 -21.899 1.00 97.19 81 GLY A O 1
ATOM 647 N N . SER A 1 82 ? 23.709 3.515 -22.440 1.00 96.69 82 SER A N 1
ATOM 648 C CA . SER A 1 82 ? 23.419 4.781 -23.131 1.00 96.69 82 SER A CA 1
ATOM 649 C C . SER A 1 82 ? 22.562 4.587 -24.389 1.00 96.69 82 SER A C 1
ATOM 651 O O . SER A 1 82 ? 21.610 5.332 -24.620 1.00 96.69 82 SER A O 1
ATOM 653 N N . ILE A 1 83 ? 22.851 3.548 -25.178 1.00 98.12 83 ILE A N 1
ATOM 654 C CA . ILE A 1 83 ? 22.073 3.185 -26.372 1.00 98.12 83 ILE A CA 1
ATOM 655 C C . ILE A 1 83 ? 20.672 2.728 -25.961 1.00 98.12 83 ILE A C 1
ATOM 657 O O . ILE A 1 83 ? 19.676 3.155 -26.548 1.00 98.12 83 ILE A O 1
ATOM 661 N N . ALA A 1 84 ? 20.590 1.894 -24.925 1.00 98.31 84 ALA A N 1
ATOM 662 C CA . ALA A 1 84 ? 19.325 1.407 -24.410 1.00 98.31 84 ALA A CA 1
ATOM 663 C C . ALA A 1 84 ? 18.462 2.529 -23.832 1.00 98.31 84 ALA A C 1
ATOM 665 O O . ALA A 1 84 ? 17.266 2.542 -24.099 1.00 98.31 84 ALA A O 1
ATOM 666 N N . LEU A 1 85 ? 19.042 3.493 -23.109 1.00 98.00 85 LEU A N 1
ATOM 667 C CA . LEU A 1 85 ? 18.316 4.644 -22.568 1.00 98.00 85 LEU A CA 1
ATOM 668 C C . LEU A 1 85 ? 17.640 5.433 -23.688 1.00 98.00 85 LEU A C 1
ATOM 670 O O . LEU A 1 85 ? 16.434 5.656 -23.647 1.00 98.00 85 LEU A O 1
ATOM 674 N N . ASN A 1 86 ? 18.399 5.769 -24.733 1.00 97.62 86 ASN A N 1
ATOM 675 C CA . ASN A 1 86 ? 17.872 6.486 -25.892 1.00 97.62 86 ASN A CA 1
ATOM 676 C C . ASN A 1 86 ? 16.767 5.698 -26.607 1.00 97.62 86 ASN A C 1
ATOM 678 O O . ASN A 1 86 ? 15.785 6.284 -27.056 1.00 97.62 86 ASN A O 1
ATOM 682 N N . ALA A 1 87 ? 16.903 4.374 -26.714 1.00 97.69 87 ALA A N 1
ATOM 683 C CA . ALA A 1 87 ? 15.881 3.529 -27.321 1.00 97.69 87 ALA A CA 1
ATOM 684 C C . ALA A 1 87 ? 14.619 3.409 -26.449 1.00 97.69 87 ALA A C 1
ATOM 686 O O . ALA A 1 87 ? 13.512 3.472 -26.973 1.00 97.69 87 ALA A O 1
ATOM 687 N N . ILE A 1 88 ? 14.779 3.281 -25.130 1.00 97.94 88 ILE A N 1
ATOM 688 C CA . ILE A 1 88 ? 13.687 3.207 -24.154 1.00 97.94 88 ILE A CA 1
ATOM 689 C C . ILE A 1 88 ? 12.909 4.525 -24.103 1.00 97.94 88 ILE A C 1
ATOM 691 O O . ILE A 1 88 ? 11.681 4.496 -24.051 1.00 97.94 88 ILE A O 1
ATOM 695 N N . ASN A 1 89 ? 13.597 5.668 -24.172 1.00 96.75 89 ASN A N 1
ATOM 696 C CA . ASN A 1 89 ? 12.977 6.995 -24.146 1.00 96.75 89 ASN A CA 1
ATOM 697 C C . ASN A 1 89 ? 12.018 7.232 -25.319 1.00 96.75 89 ASN A C 1
ATOM 699 O O . ASN A 1 89 ? 11.115 8.044 -25.200 1.00 96.75 89 ASN A O 1
ATOM 703 N N . LYS A 1 90 ? 12.123 6.473 -26.418 1.00 95.06 90 LYS A N 1
ATOM 704 C CA . LYS A 1 90 ? 11.137 6.527 -27.514 1.00 95.06 90 LYS A CA 1
ATOM 705 C C . LYS A 1 90 ? 9.738 6.060 -27.096 1.00 95.06 90 LYS A C 1
ATOM 707 O O . LYS A 1 90 ? 8.780 6.279 -27.830 1.00 95.06 90 LYS A O 1
ATOM 712 N N . PHE A 1 91 ? 9.622 5.392 -25.949 1.00 95.38 91 PHE A N 1
ATOM 713 C CA . PHE A 1 91 ? 8.366 4.890 -25.400 1.00 95.38 91 PHE A CA 1
ATOM 714 C C . PHE A 1 91 ? 7.831 5.740 -24.241 1.00 95.38 91 PHE A C 1
ATOM 716 O O . PHE A 1 91 ? 6.811 5.361 -23.668 1.00 95.38 91 PHE A O 1
ATOM 723 N N . ASP A 1 92 ? 8.503 6.835 -23.868 1.00 91.94 92 ASP A N 1
ATOM 724 C CA . ASP A 1 92 ? 8.258 7.641 -22.657 1.00 91.94 92 ASP A CA 1
ATOM 725 C C . ASP A 1 92 ? 6.831 8.190 -22.516 1.00 91.94 92 ASP A C 1
ATOM 727 O O . ASP A 1 92 ? 6.357 8.410 -21.405 1.00 91.94 92 ASP A O 1
ATOM 731 N N . THR A 1 93 ? 6.113 8.361 -23.621 1.00 89.19 93 THR A N 1
ATOM 732 C CA . THR A 1 93 ? 4.712 8.797 -23.642 1.00 89.19 93 THR A CA 1
ATOM 733 C C . THR A 1 93 ? 3.710 7.648 -23.534 1.00 89.19 93 THR A C 1
ATOM 735 O O . THR A 1 93 ? 2.510 7.892 -23.642 1.00 89.19 93 THR A O 1
ATOM 738 N N . THR A 1 94 ? 4.171 6.411 -23.325 1.00 95.06 94 THR A N 1
ATOM 739 C CA . THR A 1 94 ? 3.353 5.189 -23.310 1.00 95.06 94 THR A CA 1
ATOM 740 C C . THR A 1 94 ? 3.598 4.358 -22.039 1.00 95.06 94 THR A C 1
ATOM 742 O O . THR A 1 94 ? 4.676 4.428 -21.435 1.00 95.06 94 THR A O 1
ATOM 745 N N . PRO A 1 95 ? 2.680 3.444 -21.678 1.00 94.62 95 PRO A N 1
ATOM 746 C CA . PRO A 1 95 ? 2.923 2.436 -20.644 1.00 94.62 95 PRO A CA 1
ATOM 747 C C . PRO A 1 95 ? 4.142 1.535 -20.922 1.00 94.62 95 PRO A C 1
ATOM 749 O O . PRO A 1 95 ? 4.691 0.925 -19.998 1.00 94.62 95 PRO A O 1
ATOM 752 N N . LEU A 1 96 ? 4.591 1.445 -22.181 1.00 96.44 96 LEU A N 1
ATOM 753 C CA . LEU A 1 96 ? 5.703 0.591 -22.599 1.00 96.44 96 LEU A CA 1
ATOM 754 C C . LEU A 1 96 ? 7.049 1.067 -22.046 1.00 96.44 96 LEU A C 1
ATOM 756 O O . LEU A 1 96 ? 7.934 0.232 -21.864 1.00 96.44 96 LEU A O 1
ATOM 760 N N . TYR A 1 97 ? 7.201 2.352 -21.705 1.00 95.69 97 TYR A N 1
ATOM 761 C CA . TYR A 1 97 ? 8.425 2.891 -21.102 1.00 95.69 97 TYR A CA 1
ATOM 762 C C . TYR A 1 97 ? 8.840 2.119 -19.849 1.00 95.69 97 TYR A C 1
ATOM 764 O O . TYR A 1 97 ? 9.950 1.589 -19.756 1.00 95.69 97 TYR A O 1
ATOM 772 N N . ASN A 1 98 ? 7.917 1.982 -18.896 1.00 94.19 98 ASN A N 1
ATOM 773 C CA . ASN A 1 98 ? 8.194 1.293 -17.639 1.00 94.19 98 ASN A CA 1
ATOM 774 C C . ASN A 1 98 ? 8.386 -0.215 -17.845 1.00 94.19 98 ASN A C 1
ATOM 776 O O . ASN A 1 98 ? 9.236 -0.811 -17.184 1.00 94.19 98 ASN A O 1
ATOM 780 N N . ASN A 1 99 ? 7.683 -0.819 -18.808 1.00 95.56 99 ASN A N 1
ATOM 781 C CA . ASN A 1 99 ? 7.913 -2.214 -19.191 1.00 95.56 99 ASN A CA 1
ATOM 782 C C . ASN A 1 99 ? 9.315 -2.413 -19.788 1.00 95.56 99 ASN A C 1
ATOM 784 O O . ASN A 1 99 ? 10.008 -3.367 -19.430 1.00 95.56 99 ASN A O 1
ATOM 788 N N . ALA A 1 100 ? 9.760 -1.514 -20.670 1.00 97.88 100 ALA A N 1
ATOM 789 C CA . ALA A 1 100 ? 11.086 -1.559 -21.278 1.00 97.88 100 ALA A CA 1
ATOM 790 C C . ALA A 1 100 ? 12.186 -1.408 -20.220 1.00 97.88 100 ALA A C 1
ATOM 792 O O . ALA A 1 100 ? 13.087 -2.247 -20.147 1.00 97.88 100 ALA A O 1
ATOM 793 N N . ARG A 1 101 ? 12.060 -0.403 -19.340 1.00 97.88 101 ARG A N 1
ATOM 794 C CA . ARG A 1 101 ? 12.971 -0.193 -18.204 1.00 97.88 101 ARG A CA 1
ATOM 795 C C . ARG A 1 101 ? 13.038 -1.417 -17.310 1.00 97.88 101 ARG A C 1
ATOM 797 O O . ARG A 1 101 ? 14.127 -1.896 -17.020 1.00 97.88 101 ARG A O 1
ATOM 804 N N . TYR A 1 102 ? 11.892 -1.963 -16.911 1.00 98.00 102 TYR A N 1
ATOM 805 C CA . TYR A 1 102 ? 11.839 -3.141 -16.052 1.00 98.00 102 TYR A CA 1
ATOM 806 C C . TYR A 1 102 ? 12.564 -4.343 -16.675 1.00 98.00 102 TYR A C 1
ATOM 808 O O . TYR A 1 102 ? 13.410 -4.964 -16.027 1.00 98.00 102 TYR A O 1
ATOM 816 N N . ARG A 1 103 ? 12.290 -4.642 -17.954 1.00 98.19 103 ARG A N 1
ATOM 817 C CA . ARG A 1 103 ? 12.959 -5.732 -18.682 1.00 98.19 103 ARG A CA 1
ATOM 818 C C . ARG A 1 103 ? 14.466 -5.502 -18.802 1.00 98.19 103 ARG A C 1
ATOM 820 O O . ARG A 1 103 ? 15.233 -6.440 -18.578 1.00 98.19 103 ARG A O 1
ATOM 827 N N . TYR A 1 104 ? 14.883 -4.274 -19.112 1.00 98.69 104 TYR A N 1
ATOM 828 C CA . TYR A 1 104 ? 16.295 -3.912 -19.198 1.00 98.69 104 TYR A CA 1
ATOM 829 C C . TYR A 1 104 ? 17.003 -4.095 -17.857 1.00 98.69 104 TYR A C 1
ATOM 831 O O . TYR A 1 104 ? 18.013 -4.791 -17.790 1.00 98.69 104 TYR A O 1
ATOM 839 N N . LEU A 1 105 ? 16.456 -3.520 -16.782 1.00 98.75 105 LEU A N 1
ATOM 840 C CA . LEU A 1 105 ? 17.046 -3.555 -15.444 1.00 98.75 105 LEU A CA 1
ATOM 841 C C . LEU A 1 105 ? 17.154 -4.985 -14.909 1.00 98.75 105 LEU A C 1
ATOM 843 O O . LEU A 1 105 ? 18.182 -5.349 -14.340 1.00 98.75 105 LEU A O 1
ATOM 847 N N . LEU A 1 106 ? 16.150 -5.835 -15.150 1.00 98.38 106 LEU A N 1
ATOM 848 C CA . LEU A 1 106 ? 16.248 -7.256 -14.814 1.00 98.38 106 LEU A CA 1
ATOM 849 C C . LEU A 1 106 ? 17.382 -7.956 -15.571 1.00 98.38 106 LEU A C 1
ATOM 851 O O . LEU A 1 106 ? 18.111 -8.743 -14.969 1.00 98.38 106 LEU A O 1
ATOM 855 N N . ASN A 1 107 ? 17.529 -7.710 -16.877 1.00 98.50 107 ASN A N 1
ATOM 856 C CA . ASN A 1 107 ? 18.607 -8.317 -17.661 1.00 98.50 107 ASN A CA 1
ATOM 857 C C . ASN A 1 107 ? 19.981 -7.796 -17.215 1.00 98.50 107 ASN A C 1
ATOM 859 O O . ASN A 1 107 ? 20.877 -8.593 -16.945 1.00 98.50 107 ASN A O 1
ATOM 863 N N . ALA A 1 108 ? 20.129 -6.476 -17.078 1.00 98.56 108 ALA A N 1
ATOM 864 C CA . ALA A 1 108 ? 21.358 -5.831 -16.627 1.00 98.56 108 ALA A CA 1
ATOM 865 C C . ALA A 1 108 ? 21.778 -6.325 -15.237 1.00 98.56 108 ALA A C 1
ATOM 867 O O . ALA A 1 108 ? 22.934 -6.696 -15.062 1.00 98.56 108 ALA A O 1
ATOM 868 N N . GLY A 1 109 ? 20.838 -6.438 -14.293 1.00 98.38 109 GLY A N 1
ATOM 869 C CA . GLY A 1 109 ? 21.108 -6.971 -12.959 1.00 98.38 109 GLY A CA 1
ATOM 870 C C . GLY A 1 109 ? 21.532 -8.442 -12.973 1.00 98.38 109 GLY A C 1
ATOM 871 O O . GLY A 1 109 ? 22.529 -8.808 -12.355 1.00 98.38 109 GLY A O 1
ATOM 872 N N . LYS A 1 110 ? 20.845 -9.293 -13.750 1.00 98.00 110 LYS A N 1
ATOM 873 C CA . LYS A 1 110 ? 21.228 -10.709 -13.926 1.00 98.00 110 LYS A CA 1
ATOM 874 C C . LYS A 1 110 ? 22.608 -10.878 -14.562 1.00 98.00 110 LYS A C 1
ATOM 876 O O . LYS A 1 110 ? 23.319 -11.819 -14.224 1.00 98.00 110 LYS A O 1
ATOM 881 N N . LYS A 1 111 ? 22.965 -9.996 -15.497 1.00 98.19 111 LYS A N 1
ATOM 882 C CA . LYS A 1 111 ? 24.252 -9.986 -16.206 1.00 98.19 111 LYS A CA 1
ATOM 883 C C . LYS A 1 111 ? 25.327 -9.156 -15.498 1.00 98.19 111 LYS A C 1
ATOM 885 O O . LYS A 1 111 ? 26.413 -9.030 -16.044 1.00 98.19 111 LYS A O 1
ATOM 890 N N . GLN A 1 112 ? 25.028 -8.608 -14.317 1.00 98.19 112 GLN A N 1
ATOM 891 C CA . GLN A 1 112 ? 25.939 -7.782 -13.519 1.00 98.19 112 GLN A CA 1
ATOM 892 C C . GLN A 1 112 ? 26.496 -6.561 -14.274 1.00 98.19 112 GLN A C 1
ATOM 894 O O . GLN A 1 112 ? 27.603 -6.103 -14.016 1.00 98.19 112 GLN A O 1
ATOM 899 N N . ARG A 1 113 ? 25.725 -6.010 -15.219 1.00 98.50 113 ARG A N 1
ATOM 900 C CA . ARG A 1 113 ? 26.086 -4.787 -15.949 1.00 98.50 113 ARG A CA 1
ATOM 901 C C . ARG A 1 113 ? 25.711 -3.568 -15.109 1.00 98.50 113 ARG A C 1
ATOM 903 O O . ARG A 1 113 ? 24.700 -2.918 -15.367 1.00 98.50 113 ARG A O 1
ATOM 910 N N . TRP A 1 114 ? 26.477 -3.310 -14.055 1.00 98.44 114 TRP A N 1
ATOM 911 C CA . TRP A 1 114 ? 26.131 -2.332 -13.020 1.00 98.44 114 TRP A CA 1
ATOM 912 C C . TRP A 1 114 ? 26.126 -0.890 -13.514 1.00 98.44 114 TRP A C 1
ATOM 914 O O . TRP A 1 114 ? 25.153 -0.178 -13.274 1.00 98.44 114 TRP A O 1
ATOM 924 N N . GLN A 1 115 ? 27.135 -0.491 -14.289 1.00 98.19 115 GLN A N 1
ATOM 925 C CA . GLN A 1 115 ? 27.163 0.841 -14.891 1.00 98.19 115 GLN A CA 1
ATOM 926 C C . GLN A 1 115 ? 25.946 1.065 -15.803 1.00 98.19 115 GLN A C 1
ATOM 928 O O . GLN A 1 115 ? 25.250 2.070 -15.681 1.00 98.19 115 GLN A O 1
ATOM 933 N N . ASP A 1 116 ? 25.625 0.089 -16.657 1.00 98.56 116 ASP A N 1
ATOM 934 C CA . ASP A 1 116 ? 24.439 0.135 -17.520 1.00 98.56 116 ASP A CA 1
ATOM 935 C C . ASP A 1 116 ? 23.131 0.182 -16.718 1.00 98.56 116 ASP A C 1
ATOM 937 O O . ASP A 1 116 ? 22.174 0.842 -17.122 1.00 98.56 116 ASP A O 1
ATOM 941 N N . PHE A 1 117 ? 23.065 -0.535 -15.593 1.00 98.75 117 PHE A N 1
ATOM 942 C CA . PHE A 1 117 ? 21.907 -0.522 -14.705 1.00 98.75 117 PHE A CA 1
ATOM 943 C C . PHE A 1 117 ? 21.665 0.889 -14.156 1.00 98.75 117 PHE A C 1
ATOM 945 O O . PHE A 1 117 ? 20.538 1.383 -14.216 1.00 98.75 117 PHE A O 1
ATOM 952 N N . LEU A 1 118 ? 22.721 1.548 -13.666 1.00 98.56 118 LEU A N 1
ATOM 953 C CA . LEU A 1 118 ? 22.644 2.893 -13.089 1.00 98.56 118 LEU A CA 1
ATOM 954 C C . LEU A 1 118 ? 22.335 3.974 -14.132 1.00 98.56 118 LEU A C 1
ATOM 956 O O . LEU A 1 118 ? 21.704 4.969 -13.791 1.00 98.56 118 LEU A O 1
ATOM 960 N N . VAL A 1 119 ? 22.678 3.757 -15.407 1.00 98.31 119 VAL A N 1
ATOM 961 C CA . VAL A 1 119 ? 22.243 4.640 -16.506 1.00 98.31 119 VAL A CA 1
ATOM 962 C C . VAL A 1 119 ? 20.716 4.624 -16.673 1.00 98.31 119 VAL A C 1
ATOM 964 O O . VAL A 1 119 ? 20.113 5.666 -16.912 1.00 98.31 119 VAL A O 1
ATOM 967 N N . ILE A 1 120 ? 20.067 3.462 -16.535 1.00 98.19 120 ILE A N 1
ATOM 968 C CA . ILE A 1 120 ? 18.606 3.324 -16.711 1.00 98.19 120 ILE A CA 1
ATOM 969 C C . ILE A 1 120 ? 17.817 3.617 -15.424 1.00 98.19 120 ILE A C 1
ATOM 971 O O . ILE A 1 120 ? 16.649 4.031 -15.471 1.00 98.19 120 ILE A O 1
ATOM 975 N N . SER A 1 121 ? 18.421 3.378 -14.261 1.00 97.94 121 SER A N 1
ATOM 976 C CA . SER A 1 121 ? 17.830 3.636 -12.946 1.00 97.94 121 SER A CA 1
ATOM 977 C C . SER A 1 121 ? 18.836 4.368 -12.058 1.00 97.94 121 SER A C 1
ATOM 979 O O . SER A 1 121 ? 19.479 3.725 -11.224 1.00 97.94 121 SER A O 1
ATOM 981 N N . PRO A 1 122 ? 18.972 5.699 -12.221 1.00 96.75 122 PRO A N 1
ATOM 982 C CA . PRO A 1 122 ? 19.817 6.502 -11.338 1.00 96.75 122 PRO A CA 1
ATOM 983 C C . PRO A 1 122 ? 19.280 6.513 -9.900 1.00 96.75 122 PRO A C 1
ATOM 985 O O . PRO A 1 122 ? 20.059 6.552 -8.952 1.00 96.75 122 PRO A O 1
ATOM 988 N N . ASP A 1 123 ? 17.959 6.389 -9.745 1.00 97.00 123 ASP A N 1
ATOM 989 C CA . ASP A 1 123 ? 17.269 6.302 -8.460 1.00 97.00 123 ASP A CA 1
ATOM 990 C C . ASP A 1 123 ? 16.873 4.866 -8.099 1.00 97.00 123 ASP A C 1
ATOM 992 O O . ASP A 1 123 ? 16.818 3.964 -8.945 1.00 97.00 123 ASP A O 1
ATOM 996 N N . THR A 1 124 ? 16.537 4.663 -6.821 1.00 97.50 124 THR A N 1
ATOM 997 C CA . THR A 1 124 ? 16.076 3.365 -6.308 1.00 97.50 124 THR A CA 1
ATOM 998 C C . THR A 1 124 ? 14.729 2.977 -6.945 1.00 97.50 124 THR A C 1
ATOM 1000 O O . THR A 1 124 ? 13.753 3.712 -6.791 1.00 97.50 124 THR A O 1
ATOM 1003 N N . PRO A 1 125 ? 14.623 1.816 -7.618 1.00 97.12 125 PRO A N 1
ATOM 1004 C CA . PRO A 1 125 ? 13.375 1.359 -8.230 1.00 97.12 125 PRO A CA 1
ATOM 1005 C C . PRO A 1 125 ? 12.373 0.819 -7.192 1.00 97.12 125 PRO A C 1
ATOM 1007 O O . PRO A 1 125 ? 12.725 0.503 -6.060 1.00 97.12 125 PRO A O 1
ATOM 1010 N N . ASN A 1 126 ? 11.107 0.643 -7.583 1.00 95.56 126 ASN A N 1
ATOM 1011 C CA . ASN A 1 126 ? 10.062 0.161 -6.664 1.00 95.56 126 ASN A CA 1
ATOM 1012 C C . ASN A 1 126 ? 10.062 -1.368 -6.457 1.00 95.56 126 ASN A C 1
ATOM 1014 O O . ASN A 1 126 ? 9.698 -1.842 -5.384 1.00 95.56 126 ASN A O 1
ATOM 1018 N N . ASP A 1 127 ? 10.450 -2.157 -7.466 1.00 97.75 127 ASP A N 1
ATOM 1019 C CA . ASP A 1 127 ? 10.481 -3.626 -7.366 1.00 97.75 127 ASP A CA 1
ATOM 1020 C C . ASP A 1 127 ? 11.651 -4.092 -6.485 1.00 97.75 127 ASP A C 1
ATOM 1022 O O . ASP A 1 127 ? 12.795 -3.719 -6.731 1.00 97.75 127 ASP A O 1
ATOM 1026 N N . ILE A 1 128 ? 11.388 -4.952 -5.495 1.00 98.06 128 ILE A N 1
ATOM 1027 C CA . ILE A 1 128 ? 12.400 -5.402 -4.521 1.00 98.06 128 ILE A CA 1
ATOM 1028 C C . ILE A 1 128 ? 13.599 -6.104 -5.178 1.00 98.06 128 ILE A C 1
ATOM 1030 O O . ILE A 1 128 ? 14.727 -5.914 -4.726 1.00 98.06 128 ILE A O 1
ATOM 1034 N N . ARG A 1 129 ? 13.406 -6.880 -6.256 1.00 98.38 129 ARG A N 1
ATOM 1035 C CA . ARG A 1 129 ? 14.533 -7.509 -6.977 1.00 98.38 129 ARG A CA 1
ATOM 1036 C C . ARG A 1 129 ? 15.408 -6.435 -7.605 1.00 98.38 129 ARG A C 1
ATOM 1038 O O . ARG A 1 129 ? 16.629 -6.488 -7.492 1.00 98.38 129 ARG A O 1
ATOM 1045 N N . LEU A 1 130 ? 14.775 -5.442 -8.229 1.00 98.69 130 LEU A N 1
ATOM 1046 C CA . LEU A 1 130 ? 15.485 -4.313 -8.816 1.00 98.69 130 LEU A CA 1
ATOM 1047 C C . LEU A 1 130 ? 16.154 -3.437 -7.755 1.00 98.69 130 LEU A C 1
ATOM 1049 O O . LEU A 1 130 ? 17.238 -2.941 -8.021 1.00 98.69 130 LEU A O 1
ATOM 1053 N N . GLN A 1 131 ? 15.585 -3.284 -6.555 1.00 98.69 131 GLN A N 1
ATOM 1054 C CA . GLN A 1 131 ? 16.260 -2.589 -5.451 1.00 98.69 131 GLN A CA 1
ATOM 1055 C C . GLN A 1 131 ? 17.531 -3.322 -5.021 1.00 98.69 131 GLN A C 1
ATOM 1057 O O . GLN A 1 131 ? 18.561 -2.694 -4.796 1.00 98.69 131 GLN A O 1
ATOM 1062 N N . CYS A 1 132 ? 17.487 -4.652 -4.948 1.00 98.69 132 CYS A N 1
ATOM 1063 C CA . CYS A 1 132 ? 18.661 -5.455 -4.628 1.00 98.69 132 CYS A CA 1
ATOM 1064 C C . CYS A 1 132 ? 19.760 -5.325 -5.691 1.00 98.69 132 CYS A C 1
ATOM 1066 O O . CYS A 1 132 ? 20.923 -5.131 -5.341 1.00 98.69 132 CYS A O 1
ATOM 1068 N N . TYR A 1 133 ? 19.396 -5.346 -6.977 1.00 98.81 133 TYR A N 1
ATOM 1069 C CA . TYR A 1 133 ? 20.341 -5.061 -8.059 1.00 98.81 133 TYR A CA 1
ATOM 1070 C C . TYR A 1 133 ? 20.845 -3.619 -8.050 1.00 98.81 133 TYR A C 1
ATOM 1072 O O . TYR A 1 133 ? 22.030 -3.401 -8.263 1.00 98.81 133 TYR A O 1
ATOM 1080 N N . TYR A 1 134 ? 19.983 -2.651 -7.752 1.00 98.81 134 TYR A N 1
ATOM 1081 C CA . TYR A 1 134 ? 20.361 -1.250 -7.619 1.00 98.81 134 TYR A CA 1
ATOM 1082 C C . TYR A 1 134 ? 21.412 -1.071 -6.524 1.00 98.81 134 TYR A C 1
ATOM 1084 O O . TYR A 1 134 ? 22.465 -0.500 -6.779 1.00 98.81 134 TYR A O 1
ATOM 1092 N N . TYR A 1 135 ? 21.187 -1.615 -5.325 1.00 98.75 135 TYR A N 1
ATOM 1093 C CA . TYR A 1 135 ? 22.174 -1.509 -4.252 1.00 98.75 135 TYR A CA 1
ATOM 1094 C C . TYR A 1 135 ? 23.450 -2.294 -4.557 1.00 98.75 135 TYR A C 1
ATOM 1096 O O . TYR A 1 135 ? 24.527 -1.824 -4.210 1.00 98.75 135 TYR A O 1
ATOM 1104 N N . GLN A 1 136 ? 23.373 -3.421 -5.273 1.00 98.69 136 GLN A N 1
ATOM 1105 C CA . GLN A 1 136 ? 24.573 -4.094 -5.772 1.00 98.69 136 GLN A CA 1
ATOM 1106 C C . GLN A 1 136 ? 25.358 -3.217 -6.758 1.00 98.69 136 GLN A C 1
ATOM 1108 O O . GLN A 1 136 ? 26.580 -3.141 -6.650 1.00 98.69 136 GLN A O 1
ATOM 1113 N N . ALA A 1 137 ? 24.670 -2.534 -7.675 1.00 98.69 137 ALA A N 1
ATOM 1114 C CA . ALA A 1 137 ? 25.289 -1.621 -8.628 1.00 98.69 137 ALA A CA 1
ATOM 1115 C C . ALA A 1 137 ? 25.908 -0.398 -7.934 1.00 98.69 137 ALA A C 1
ATOM 1117 O O . ALA A 1 137 ? 26.984 0.056 -8.299 1.00 98.69 137 ALA A O 1
ATOM 1118 N N . GLN A 1 138 ? 25.260 0.106 -6.885 1.00 98.62 138 GLN A N 1
ATOM 1119 C CA . GLN A 1 138 ? 25.780 1.207 -6.078 1.00 98.62 138 GLN A CA 1
ATOM 1120 C C . GLN A 1 138 ? 27.026 0.805 -5.275 1.00 98.62 138 GLN A C 1
ATOM 1122 O O . GLN A 1 138 ? 27.930 1.621 -5.121 1.00 98.62 138 GLN A O 1
ATOM 1127 N N . LEU A 1 139 ? 27.117 -0.445 -4.800 1.00 98.19 139 LEU A N 1
ATOM 1128 C CA . LEU A 1 139 ? 28.356 -0.965 -4.205 1.00 98.19 139 LEU A CA 1
ATOM 1129 C C . LEU A 1 139 ? 29.497 -1.019 -5.219 1.00 98.19 139 LEU A C 1
ATOM 1131 O O . LEU A 1 139 ? 30.612 -0.630 -4.881 1.00 98.19 13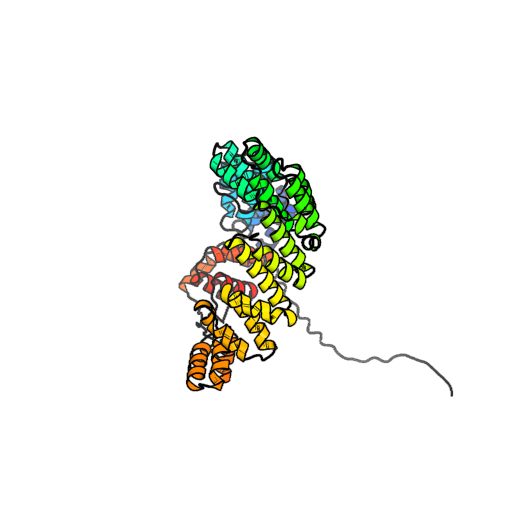9 LEU A O 1
ATOM 1135 N N . ASP A 1 140 ? 29.210 -1.475 -6.438 1.00 97.94 140 ASP A N 1
ATOM 1136 C CA . ASP A 1 140 ? 30.179 -1.526 -7.538 1.00 97.94 140 ASP A CA 1
ATOM 1137 C C . ASP A 1 140 ? 30.694 -0.125 -7.908 1.00 97.94 140 ASP A C 1
ATOM 1139 O O . ASP A 1 140 ? 31.892 0.078 -8.077 1.00 97.94 140 ASP A O 1
ATOM 1143 N N . ALA A 1 141 ? 29.806 0.873 -7.887 1.00 97.75 141 ALA A N 1
ATOM 1144 C CA . ALA A 1 141 ? 30.139 2.283 -8.083 1.00 97.75 141 ALA A CA 1
ATOM 1145 C C . ALA A 1 141 ? 30.828 2.959 -6.872 1.00 97.75 141 ALA A C 1
ATOM 1147 O O . ALA A 1 141 ? 31.070 4.164 -6.899 1.00 97.75 141 ALA A O 1
ATOM 1148 N N . GLY A 1 142 ? 31.120 2.227 -5.790 1.00 97.69 142 GLY A N 1
ATOM 1149 C CA . GLY A 1 142 ? 31.801 2.754 -4.600 1.00 97.69 142 GLY A CA 1
ATOM 1150 C C . GLY A 1 142 ? 30.897 3.444 -3.566 1.00 97.69 142 GLY A C 1
ATOM 1151 O O . GLY A 1 142 ? 31.375 3.848 -2.505 1.00 97.69 142 GLY A O 1
ATOM 1152 N N . ASN A 1 143 ? 29.582 3.514 -3.792 1.00 97.81 143 ASN A N 1
ATOM 1153 C CA . ASN A 1 143 ? 28.604 4.174 -2.915 1.00 97.81 143 ASN A CA 1
ATOM 1154 C C . ASN A 1 143 ? 28.176 3.286 -1.730 1.00 97.81 143 ASN A C 1
ATOM 1156 O O . ASN A 1 143 ? 26.992 3.015 -1.499 1.00 97.81 143 ASN A O 1
ATOM 1160 N N . LYS A 1 144 ? 29.166 2.824 -0.957 1.00 97.56 144 LYS A N 1
ATOM 1161 C CA . LYS A 1 144 ? 29.023 1.776 0.065 1.00 97.56 144 LYS A CA 1
ATOM 1162 C C . LYS A 1 144 ? 28.009 2.094 1.160 1.00 97.56 144 LYS A C 1
ATOM 1164 O O . LYS A 1 144 ? 27.140 1.273 1.448 1.00 97.56 144 LYS A O 1
ATOM 1169 N N . GLU A 1 145 ? 28.110 3.270 1.775 1.00 96.88 145 GLU A N 1
ATOM 1170 C CA . GLU A 1 145 ? 27.252 3.643 2.906 1.00 96.88 145 GLU A CA 1
ATOM 1171 C C . GLU A 1 145 ? 25.771 3.687 2.502 1.00 96.88 145 GLU A C 1
ATOM 1173 O O . GLU A 1 145 ? 24.915 3.115 3.180 1.00 96.88 145 GLU A O 1
ATOM 1178 N N . MET A 1 146 ? 25.471 4.318 1.363 1.00 97.44 146 MET A N 1
ATOM 1179 C CA . MET A 1 146 ? 24.108 4.425 0.847 1.00 97.44 146 MET A CA 1
ATOM 1180 C C . MET A 1 146 ? 23.535 3.052 0.497 1.00 97.44 146 MET A C 1
ATOM 1182 O O . MET A 1 146 ? 22.418 2.727 0.909 1.00 97.44 146 MET A O 1
ATOM 1186 N N . ALA A 1 147 ? 24.315 2.228 -0.206 1.00 98.31 147 ALA A N 1
ATOM 1187 C CA . ALA A 1 147 ? 23.886 0.893 -0.584 1.00 98.31 147 ALA A CA 1
ATOM 1188 C C . ALA A 1 147 ? 23.584 0.025 0.642 1.00 98.31 147 ALA A C 1
ATOM 1190 O O . ALA A 1 147 ? 22.542 -0.621 0.694 1.00 98.31 147 ALA A O 1
ATOM 1191 N N . TYR A 1 148 ? 24.434 0.058 1.668 1.00 98.25 148 TYR A N 1
ATOM 1192 C CA . TYR A 1 148 ? 24.234 -0.730 2.882 1.00 98.25 148 TYR A CA 1
ATOM 1193 C C . TYR A 1 148 ? 23.063 -0.261 3.745 1.00 98.25 148 TYR A C 1
ATOM 1195 O O . TYR A 1 148 ? 22.318 -1.113 4.231 1.00 98.25 148 TYR A O 1
ATOM 1203 N N . LYS A 1 149 ? 22.806 1.050 3.852 1.00 98.00 149 LYS A N 1
ATOM 1204 C CA . LYS A 1 149 ? 21.553 1.553 4.452 1.00 98.00 149 LYS A CA 1
ATOM 1205 C C . LYS A 1 149 ? 20.326 1.059 3.678 1.00 98.00 149 LYS A C 1
ATOM 1207 O O . LYS A 1 149 ? 19.301 0.712 4.262 1.00 98.00 149 LYS A O 1
ATOM 1212 N N . GLY A 1 150 ? 20.427 1.002 2.353 1.00 98.06 150 GLY A N 1
ATOM 1213 C CA . GLY A 1 150 ? 19.409 0.427 1.481 1.00 98.06 150 GLY A CA 1
ATOM 1214 C C . GLY A 1 150 ? 19.152 -1.059 1.731 1.00 98.06 150 GLY A C 1
ATOM 1215 O O . GLY A 1 150 ? 18.007 -1.469 1.929 1.00 98.06 150 GLY A O 1
ATOM 1216 N N . VAL A 1 151 ? 20.221 -1.855 1.772 1.00 98.50 151 VAL A N 1
ATOM 1217 C CA . VAL A 1 151 ? 20.169 -3.300 2.033 1.00 98.50 151 VAL A CA 1
ATOM 1218 C C . VAL A 1 151 ? 19.595 -3.593 3.414 1.00 98.50 151 VAL A C 1
ATOM 1220 O O . VAL A 1 151 ? 18.804 -4.522 3.532 1.00 98.50 151 VAL A O 1
ATOM 1223 N N . GLU A 1 152 ? 19.912 -2.795 4.434 1.00 98.44 152 GLU A N 1
ATOM 1224 C CA . GLU A 1 152 ? 19.325 -2.940 5.770 1.00 98.44 152 GLU A CA 1
ATOM 1225 C C . GLU A 1 152 ? 17.796 -2.801 5.737 1.00 98.44 152 GLU A C 1
ATOM 1227 O O . GLU A 1 152 ? 17.090 -3.687 6.222 1.00 98.44 152 GLU A O 1
ATOM 1232 N N . ARG A 1 153 ? 17.264 -1.765 5.069 1.00 97.31 153 ARG A N 1
ATOM 1233 C CA . ARG A 1 153 ? 15.807 -1.590 4.892 1.00 97.31 153 ARG A CA 1
ATOM 1234 C C . ARG A 1 153 ? 15.161 -2.767 4.160 1.00 97.31 153 ARG A C 1
ATOM 1236 O O . ARG A 1 153 ? 14.034 -3.150 4.468 1.00 97.31 153 ARG A O 1
ATOM 1243 N N . ILE A 1 154 ? 15.866 -3.363 3.197 1.00 97.50 154 ILE A N 1
ATOM 1244 C CA . ILE A 1 154 ? 15.403 -4.589 2.538 1.00 97.50 154 ILE A CA 1
ATOM 1245 C C . ILE A 1 154 ? 15.473 -5.772 3.511 1.00 97.50 154 ILE A C 1
ATOM 1247 O O . ILE A 1 154 ? 14.540 -6.572 3.570 1.00 97.50 154 ILE A O 1
ATOM 1251 N N . TRP A 1 155 ? 16.544 -5.916 4.281 1.00 98.00 155 TRP A N 1
ATOM 1252 C CA . TRP A 1 155 ? 16.771 -7.068 5.147 1.00 98.00 155 TRP A CA 1
ATOM 1253 C C . TRP A 1 155 ? 15.797 -7.129 6.327 1.00 98.00 155 TRP A C 1
ATOM 1255 O O . TRP A 1 155 ? 15.281 -8.210 6.617 1.00 98.00 155 TRP A O 1
ATOM 1265 N N . VAL A 1 156 ? 15.517 -5.999 6.984 1.00 97.12 156 VAL A N 1
ATOM 1266 C CA . VAL A 1 156 ? 14.648 -5.903 8.170 1.00 97.12 156 VAL A CA 1
ATOM 1267 C C . VAL A 1 156 ? 13.175 -6.035 7.762 1.00 97.12 156 VAL A C 1
ATOM 1269 O O . VAL A 1 156 ? 12.419 -5.073 7.666 1.00 97.12 156 VAL A O 1
ATOM 1272 N N . TYR A 1 157 ? 12.772 -7.269 7.454 1.00 97.69 157 TYR A N 1
ATOM 1273 C CA . TYR A 1 157 ? 11.440 -7.611 6.966 1.00 97.69 157 TYR A CA 1
ATOM 1274 C C . TYR A 1 157 ? 11.036 -9.032 7.343 1.00 97.69 157 TYR A C 1
ATOM 1276 O O . TYR A 1 157 ? 11.861 -9.950 7.346 1.00 97.69 157 TYR A O 1
ATOM 1284 N N . GLY A 1 158 ? 9.741 -9.212 7.607 1.00 97.44 158 GLY A N 1
ATOM 1285 C CA . GLY A 1 158 ? 9.186 -10.459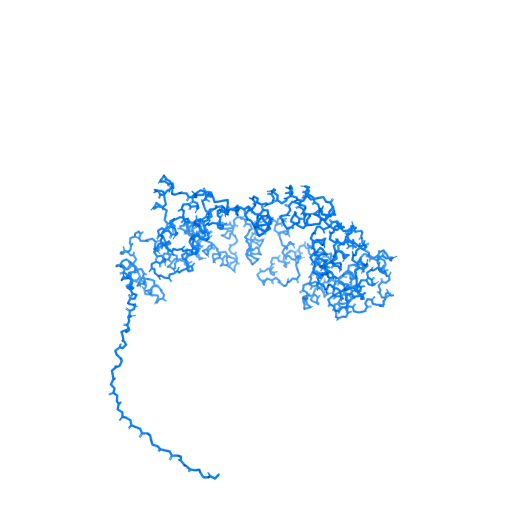 8.135 1.00 97.44 158 GLY A CA 1
ATOM 1286 C C . GLY A 1 158 ? 9.051 -11.604 7.135 1.00 97.44 158 GLY A C 1
ATOM 1287 O O . GLY A 1 158 ? 8.727 -12.710 7.547 1.00 97.44 158 GLY A O 1
ATOM 1288 N N . TYR A 1 159 ? 9.302 -11.378 5.843 1.00 98.06 159 TYR A N 1
ATOM 1289 C CA . TYR A 1 159 ? 9.229 -12.421 4.815 1.00 98.06 159 TYR A CA 1
ATOM 1290 C C . TYR A 1 159 ? 10.580 -12.666 4.145 1.00 98.06 159 TYR A C 1
ATOM 1292 O O . TYR A 1 159 ? 11.496 -11.831 4.172 1.00 98.06 159 TYR A O 1
ATOM 1300 N N . SER A 1 160 ? 10.694 -13.834 3.513 1.00 96.88 160 SER A N 1
ATOM 1301 C CA . SER A 1 160 ? 11.823 -14.168 2.648 1.00 96.88 160 SER A CA 1
ATOM 1302 C C . SER A 1 160 ? 11.946 -13.148 1.519 1.00 96.88 160 SER A C 1
ATOM 1304 O O . SER A 1 160 ? 10.949 -12.697 0.951 1.00 96.88 160 SER A O 1
ATOM 1306 N N . ARG A 1 161 ? 13.185 -12.763 1.207 1.00 96.69 161 ARG A N 1
ATOM 1307 C CA . ARG A 1 161 ? 13.475 -11.866 0.088 1.00 96.69 161 ARG A CA 1
ATOM 1308 C C . ARG A 1 161 ? 13.734 -12.674 -1.184 1.00 96.69 161 ARG A C 1
ATOM 1310 O O . ARG A 1 161 ? 14.079 -13.851 -1.077 1.00 96.69 161 ARG A O 1
ATOM 1317 N N . PRO A 1 162 ? 13.541 -12.074 -2.371 1.00 97.88 162 PRO A N 1
ATOM 1318 C CA . PRO A 1 162 ? 13.914 -12.718 -3.623 1.00 97.88 162 PRO A CA 1
ATOM 1319 C C . PRO A 1 162 ? 15.392 -13.123 -3.617 1.00 97.88 162 PRO A C 1
ATOM 1321 O O . PRO A 1 162 ? 16.223 -12.399 -3.067 1.00 97.88 162 PRO A O 1
ATOM 1324 N N . LYS A 1 163 ? 15.722 -14.243 -4.267 1.00 97.56 163 LYS A N 1
ATOM 1325 C CA . LYS A 1 163 ? 17.098 -14.771 -4.359 1.00 97.56 163 LYS A CA 1
ATOM 1326 C C . LYS A 1 163 ? 18.089 -13.771 -4.965 1.00 97.56 163 LYS A C 1
ATOM 1328 O O . LYS A 1 163 ? 19.282 -13.814 -4.692 1.00 97.56 163 LYS A O 1
ATOM 1333 N N . GLU A 1 164 ? 17.595 -12.841 -5.781 1.00 97.88 164 GLU A N 1
ATOM 1334 C CA . GLU A 1 164 ? 18.368 -11.748 -6.372 1.00 97.88 164 GLU A CA 1
ATOM 1335 C C . GLU A 1 164 ? 19.023 -10.848 -5.310 1.00 97.88 164 GLU A C 1
ATOM 1337 O O . GLU A 1 164 ? 20.021 -10.188 -5.588 1.00 97.88 164 GLU A O 1
ATOM 1342 N N . CYS A 1 165 ? 18.500 -10.850 -4.082 1.00 98.44 165 CYS A N 1
ATOM 1343 C CA . CYS A 1 165 ? 19.042 -10.103 -2.956 1.00 98.44 165 CYS A CA 1
ATOM 1344 C C . CYS A 1 165 ? 20.203 -10.802 -2.242 1.00 98.44 165 CYS A C 1
ATOM 1346 O O . CYS A 1 165 ? 20.946 -10.137 -1.520 1.00 98.44 165 CYS A O 1
ATOM 1348 N N . ASP A 1 166 ? 20.391 -12.109 -2.431 1.00 97.69 166 ASP A N 1
ATOM 1349 C CA . ASP A 1 166 ? 21.343 -12.891 -1.637 1.00 97.69 166 ASP A CA 1
ATOM 1350 C C . ASP A 1 166 ? 22.779 -12.385 -1.804 1.00 97.69 166 ASP A C 1
ATOM 1352 O O . ASP A 1 166 ? 23.514 -12.283 -0.825 1.00 97.69 166 ASP A O 1
ATOM 1356 N N . ALA A 1 167 ? 23.178 -12.001 -3.022 1.00 97.44 167 ALA A N 1
ATOM 1357 C CA . ALA A 1 167 ? 24.525 -11.500 -3.297 1.00 97.44 167 ALA A CA 1
ATOM 1358 C C . ALA A 1 167 ? 24.845 -10.225 -2.497 1.00 97.44 167 ALA A C 1
ATOM 1360 O O . ALA A 1 167 ? 25.825 -10.197 -1.746 1.00 97.44 167 ALA A O 1
ATOM 1361 N N . VAL A 1 168 ? 23.987 -9.204 -2.598 1.00 98.38 168 VAL A N 1
ATOM 1362 C CA . VAL A 1 168 ? 24.200 -7.912 -1.930 1.00 98.38 168 VAL A CA 1
ATOM 1363 C C . VAL A 1 168 ? 24.059 -8.034 -0.408 1.00 98.38 168 VAL A C 1
ATOM 1365 O O . VAL A 1 168 ? 24.843 -7.453 0.342 1.00 98.38 168 VAL A O 1
ATOM 1368 N N . ILE A 1 169 ? 23.132 -8.873 0.069 1.00 98.44 169 ILE A N 1
ATOM 1369 C CA . ILE A 1 169 ? 22.969 -9.197 1.494 1.00 98.44 169 ILE A CA 1
ATOM 1370 C C . ILE A 1 169 ? 24.206 -9.915 2.042 1.00 98.44 169 ILE A C 1
ATOM 1372 O O . ILE A 1 169 ? 24.630 -9.639 3.167 1.00 98.44 169 ILE A O 1
ATOM 1376 N N . ASN A 1 170 ? 24.788 -10.845 1.283 1.00 98.12 170 ASN A N 1
ATOM 1377 C CA . ASN A 1 170 ? 25.984 -11.570 1.700 1.00 98.12 170 ASN A CA 1
ATOM 1378 C C . ASN A 1 170 ? 27.191 -10.631 1.800 1.00 98.12 170 ASN A C 1
ATOM 1380 O O . ASN A 1 170 ? 27.969 -10.754 2.744 1.00 98.12 170 ASN A O 1
ATOM 1384 N N . GLN A 1 171 ? 27.336 -9.671 0.881 1.00 98.00 171 GLN A N 1
ATOM 1385 C CA . GLN A 1 171 ? 28.373 -8.634 0.969 1.00 98.00 171 GLN A CA 1
ATOM 1386 C C . GLN A 1 171 ? 28.163 -7.729 2.191 1.00 98.00 171 GLN A C 1
ATOM 1388 O O . GLN A 1 171 ? 29.079 -7.569 2.998 1.00 98.00 171 GLN A O 1
ATOM 1393 N N . TRP A 1 172 ? 26.939 -7.231 2.386 1.00 98.50 172 TRP A N 1
ATOM 1394 C CA . TRP A 1 172 ? 26.540 -6.442 3.558 1.00 98.50 172 TRP A CA 1
ATOM 1395 C C . TRP A 1 172 ? 26.806 -7.180 4.880 1.00 98.50 172 TRP A C 1
ATOM 1397 O O . TRP A 1 172 ? 27.359 -6.620 5.825 1.00 98.50 172 TRP A O 1
ATOM 1407 N N . THR A 1 173 ? 26.509 -8.481 4.912 1.00 97.75 173 THR A N 1
ATOM 1408 C CA . THR A 1 173 ? 26.786 -9.367 6.049 1.00 97.75 173 THR A CA 1
ATOM 1409 C C . THR A 1 173 ? 28.282 -9.514 6.310 1.00 97.75 173 THR A C 1
ATOM 1411 O O . THR A 1 173 ? 28.712 -9.354 7.448 1.00 97.75 173 THR A O 1
ATOM 1414 N N . LYS A 1 174 ? 29.083 -9.816 5.278 1.00 97.31 174 LYS A N 1
ATOM 1415 C CA . LYS A 1 174 ? 30.545 -9.962 5.401 1.00 97.31 174 LYS A CA 1
ATOM 1416 C C . LYS A 1 174 ? 31.215 -8.668 5.857 1.00 97.31 174 LYS A C 1
ATOM 1418 O O . LYS A 1 174 ? 32.232 -8.720 6.535 1.00 97.31 174 LYS A O 1
ATOM 1423 N N . ALA A 1 175 ? 30.628 -7.523 5.518 1.00 97.19 175 ALA A N 1
ATOM 1424 C CA . ALA A 1 175 ? 31.082 -6.217 5.970 1.00 97.19 175 ALA A CA 1
ATOM 1425 C C . ALA A 1 175 ? 30.702 -5.891 7.430 1.00 97.19 175 ALA A C 1
ATOM 1427 O O . ALA A 1 175 ? 30.985 -4.787 7.880 1.00 97.19 175 ALA A O 1
ATOM 1428 N N . GLY A 1 176 ? 30.066 -6.815 8.162 1.00 96.56 176 GLY A N 1
ATOM 1429 C CA . GLY A 1 176 ? 29.759 -6.669 9.589 1.00 96.56 176 GLY A CA 1
ATOM 1430 C C . GLY A 1 176 ? 28.476 -5.896 9.904 1.00 96.56 176 GLY A C 1
ATOM 1431 O O . GLY A 1 176 ? 28.120 -5.776 11.070 1.00 96.56 176 GLY A O 1
ATOM 1432 N N . TYR A 1 177 ? 27.742 -5.418 8.894 1.00 97.50 177 TYR A N 1
ATOM 1433 C CA . TYR A 1 177 ? 26.532 -4.618 9.115 1.00 97.50 177 TYR A CA 1
ATOM 1434 C C . TYR A 1 177 ? 25.326 -5.451 9.555 1.00 97.50 177 TYR A C 1
ATOM 1436 O O . TYR A 1 177 ? 24.382 -4.908 10.117 1.00 97.50 177 TYR A O 1
ATOM 1444 N N . ARG A 1 178 ? 25.339 -6.772 9.336 1.00 97.19 178 ARG A N 1
ATOM 1445 C CA . ARG A 1 178 ? 24.293 -7.664 9.851 1.00 97.19 178 ARG A CA 1
ATOM 1446 C C . ARG A 1 178 ? 24.543 -7.976 11.325 1.00 97.19 178 ARG A C 1
ATOM 1448 O O . ARG A 1 178 ? 25.061 -9.045 11.653 1.00 97.19 178 ARG A O 1
ATOM 1455 N N . THR A 1 179 ? 24.185 -7.035 12.188 1.00 97.25 179 THR A N 1
ATOM 1456 C CA . THR A 1 179 ? 24.371 -7.157 13.637 1.00 97.25 179 THR A CA 1
ATOM 1457 C C . THR A 1 179 ? 23.388 -8.150 14.268 1.00 97.25 179 THR A C 1
ATOM 1459 O O . THR A 1 179 ? 22.407 -8.572 13.642 1.00 97.25 179 THR A O 1
ATOM 1462 N N . GLN A 1 180 ? 23.645 -8.538 15.520 1.00 96.25 180 GLN A N 1
ATOM 1463 C CA . GLN A 1 180 ? 22.769 -9.447 16.268 1.00 96.25 180 GLN A CA 1
ATOM 1464 C C . GLN A 1 180 ? 21.396 -8.816 16.526 1.00 96.25 180 GLN A C 1
ATOM 1466 O O . GLN A 1 180 ? 20.375 -9.493 16.414 1.00 96.25 180 GLN A O 1
ATOM 1471 N N . GLU A 1 181 ? 21.356 -7.503 16.751 1.00 96.69 181 GLU A N 1
ATOM 1472 C CA . GLU A 1 181 ? 20.133 -6.722 16.938 1.00 96.69 181 GLU A CA 1
ATOM 1473 C C . GLU A 1 181 ? 19.257 -6.755 15.680 1.00 96.69 181 GLU A C 1
ATOM 1475 O O . GLU A 1 181 ? 18.045 -6.941 15.772 1.00 96.69 181 GLU A O 1
ATOM 1480 N N . LEU A 1 182 ? 19.854 -6.653 14.486 1.00 97.81 182 LEU A N 1
ATOM 1481 C CA . LEU A 1 182 ? 19.113 -6.733 13.223 1.00 97.81 182 LEU A CA 1
ATOM 1482 C C . LEU A 1 182 ? 18.613 -8.150 12.922 1.00 97.81 182 LEU A C 1
ATOM 1484 O O . LEU A 1 182 ? 17.538 -8.317 12.336 1.00 97.81 182 LEU A O 1
ATOM 1488 N N . ILE A 1 183 ? 19.368 -9.184 13.312 1.00 98.06 183 ILE A N 1
ATOM 1489 C CA . ILE A 1 183 ? 18.898 -10.574 13.232 1.00 98.06 183 ILE A CA 1
ATOM 1490 C C . ILE A 1 183 ? 17.692 -10.754 14.156 1.00 98.06 183 ILE A C 1
ATOM 1492 O O . ILE A 1 183 ? 16.660 -11.245 13.697 1.00 98.06 183 ILE A O 1
ATOM 1496 N N . TRP A 1 184 ? 17.784 -10.291 15.405 1.00 98.06 184 TRP A N 1
ATOM 1497 C CA . TRP A 1 184 ? 16.692 -10.339 16.376 1.00 98.06 184 TRP A CA 1
ATOM 1498 C C . TRP A 1 184 ? 15.446 -9.582 15.898 1.00 98.06 184 TRP A C 1
ATOM 1500 O O . TRP A 1 184 ? 14.351 -10.145 15.869 1.00 98.06 184 TRP A O 1
ATOM 1510 N N . ALA A 1 185 ? 15.605 -8.348 15.412 1.00 97.69 185 ALA A N 1
ATOM 1511 C CA . ALA A 1 185 ? 14.507 -7.564 14.851 1.00 97.69 185 ALA A CA 1
ATOM 1512 C C . ALA A 1 185 ? 13.817 -8.307 13.695 1.00 97.69 185 ALA A C 1
ATOM 1514 O O . ALA A 1 185 ? 12.587 -8.381 13.629 1.00 97.69 185 ALA A O 1
ATOM 1515 N N . ARG A 1 186 ? 14.594 -8.939 12.805 1.00 98.44 186 ARG A N 1
ATOM 1516 C CA . ARG A 1 186 ? 14.030 -9.747 11.720 1.00 98.44 186 ARG A CA 1
ATOM 1517 C C . ARG A 1 186 ? 13.345 -11.019 12.227 1.00 98.44 186 ARG A C 1
ATOM 1519 O O . ARG A 1 186 ? 12.350 -11.435 11.631 1.00 98.44 186 ARG A O 1
ATOM 1526 N N . MET A 1 187 ? 13.830 -11.630 13.307 1.00 98.56 187 MET A N 1
ATOM 1527 C CA . MET A 1 187 ? 13.153 -12.758 13.956 1.00 98.56 187 MET A CA 1
ATOM 1528 C C . MET A 1 187 ? 11.772 -12.346 14.469 1.00 98.56 187 MET A C 1
ATOM 1530 O O . MET A 1 187 ? 10.797 -13.017 14.137 1.00 98.56 187 MET A O 1
ATOM 1534 N N . LEU A 1 188 ? 11.653 -11.219 15.177 1.00 98.12 188 LEU A N 1
ATOM 1535 C CA . LEU A 1 188 ? 10.360 -10.696 15.640 1.00 98.12 188 LEU A CA 1
ATOM 1536 C C . LEU A 1 188 ? 9.407 -10.402 14.468 1.00 98.12 188 LEU A C 1
ATOM 1538 O O . LEU A 1 188 ? 8.265 -10.855 14.466 1.00 98.12 188 LEU A O 1
ATOM 1542 N N . LEU A 1 189 ? 9.896 -9.757 13.403 1.00 98.50 189 LEU A N 1
ATOM 1543 C CA . LEU A 1 189 ? 9.088 -9.518 12.199 1.00 98.50 189 LEU A CA 1
ATOM 1544 C C . LEU A 1 189 ? 8.638 -10.825 11.524 1.00 98.50 189 LEU A C 1
ATOM 1546 O O . LEU A 1 189 ? 7.518 -10.914 11.023 1.00 98.50 189 LEU A O 1
ATOM 1550 N N . SER A 1 190 ? 9.498 -11.847 11.503 1.00 98.50 190 SER A N 1
ATOM 1551 C CA . SER A 1 190 ? 9.176 -13.167 10.936 1.00 98.50 190 SER A CA 1
ATOM 1552 C C . SER A 1 190 ? 8.165 -13.920 11.796 1.00 98.50 190 SER A C 1
ATOM 1554 O O . SER A 1 190 ? 7.291 -14.612 11.270 1.00 98.50 190 SER A O 1
ATOM 1556 N N . PHE A 1 191 ? 8.256 -13.765 13.118 1.00 98.50 191 PHE A N 1
ATOM 1557 C CA . PHE A 1 191 ? 7.286 -14.281 14.072 1.00 98.50 191 PHE A CA 1
ATOM 1558 C C . PHE A 1 191 ? 5.896 -13.692 13.793 1.00 98.50 191 PHE A C 1
ATOM 1560 O O . PHE A 1 191 ? 4.935 -14.450 13.621 1.00 98.50 191 PHE A O 1
ATOM 1567 N N . ASP A 1 192 ? 5.802 -12.364 13.681 1.00 96.25 192 ASP A N 1
ATOM 1568 C CA . ASP A 1 192 ? 4.549 -11.644 13.429 1.00 96.25 192 ASP A CA 1
ATOM 1569 C C . ASP A 1 192 ? 3.943 -11.978 12.061 1.00 96.25 192 ASP A C 1
ATOM 1571 O O . ASP A 1 192 ? 2.733 -12.178 11.943 1.00 96.25 192 ASP A O 1
ATOM 1575 N N . ALA A 1 193 ? 4.787 -12.118 11.034 1.00 97.38 193 ALA A N 1
ATOM 1576 C CA . ALA A 1 193 ? 4.393 -12.521 9.683 1.00 97.38 193 ALA A CA 1
ATOM 1577 C C . ALA A 1 193 ? 4.060 -14.022 9.550 1.00 97.38 193 ALA A C 1
ATOM 1579 O O . ALA A 1 193 ? 3.730 -14.497 8.460 1.00 97.38 193 ALA A O 1
ATOM 1580 N N . GLY A 1 194 ? 4.182 -14.799 10.631 1.00 96.88 194 GLY A N 1
ATOM 1581 C CA . GLY A 1 194 ? 3.901 -16.230 10.617 1.00 96.88 194 GLY A CA 1
ATOM 1582 C C . GLY A 1 194 ? 4.914 -17.067 9.825 1.00 96.88 194 GLY A C 1
ATOM 1583 O O . GLY A 1 194 ? 4.608 -18.208 9.496 1.00 96.88 194 GLY A O 1
ATOM 1584 N N . GLN A 1 195 ? 6.117 -16.561 9.554 1.00 98.06 195 GLN A N 1
ATOM 1585 C CA . GLN A 1 195 ? 7.139 -17.240 8.751 1.00 98.06 195 GLN A CA 1
ATOM 1586 C C . GLN A 1 195 ? 8.014 -18.166 9.607 1.00 98.06 195 GLN A C 1
ATOM 1588 O O . GLN A 1 195 ? 9.154 -17.843 9.942 1.00 98.06 195 GLN A O 1
ATOM 1593 N N . SER A 1 196 ? 7.487 -19.343 9.959 1.00 96.94 196 SER A N 1
ATOM 1594 C CA . SER A 1 196 ? 8.167 -20.306 10.841 1.00 96.94 196 SER A CA 1
ATOM 1595 C C . SER A 1 196 ? 9.530 -20.763 10.310 1.00 96.94 196 SER A C 1
ATOM 1597 O O . SER A 1 196 ? 10.497 -20.773 11.066 1.00 96.94 196 SER A O 1
ATOM 1599 N N . SER A 1 197 ? 9.637 -21.091 9.018 1.00 97.69 197 SER A N 1
ATOM 1600 C CA . SER A 1 197 ? 10.893 -21.535 8.397 1.00 97.69 197 SER A CA 1
ATOM 1601 C C . SER A 1 197 ? 11.967 -20.449 8.431 1.00 97.69 197 SER A C 1
ATOM 1603 O O . SER A 1 197 ? 13.119 -20.737 8.749 1.00 97.69 197 SER A O 1
ATOM 1605 N N . LEU A 1 198 ? 11.589 -19.195 8.155 1.00 97.88 198 LEU A N 1
ATOM 1606 C CA . LEU A 1 198 ? 12.508 -18.059 8.222 1.00 97.88 198 LEU A CA 1
ATOM 1607 C C . LEU A 1 198 ? 12.940 -17.785 9.665 1.00 97.88 198 LEU A C 1
ATOM 1609 O O . LEU A 1 198 ? 14.126 -17.598 9.917 1.00 97.88 198 LEU A O 1
ATOM 1613 N N . LEU A 1 199 ? 12.004 -17.824 10.614 1.00 98.25 199 LEU A N 1
ATOM 1614 C CA . LEU A 1 199 ? 12.305 -17.675 12.035 1.00 98.25 199 LEU A CA 1
ATOM 1615 C C . LEU A 1 199 ? 13.298 -18.749 12.521 1.00 98.25 199 LEU A C 1
ATOM 1617 O O . LEU A 1 199 ? 14.274 -18.417 13.190 1.00 98.25 199 LEU A O 1
ATOM 1621 N N . ASN A 1 200 ? 13.096 -20.013 12.128 1.00 98.00 200 ASN A N 1
ATOM 1622 C CA . ASN A 1 200 ? 14.000 -21.129 12.437 1.00 98.00 200 ASN A CA 1
ATOM 1623 C C . ASN A 1 200 ? 15.385 -20.953 11.788 1.00 98.00 200 ASN A C 1
ATOM 1625 O O . ASN A 1 200 ? 16.401 -21.277 12.391 1.00 98.00 200 ASN A O 1
ATOM 1629 N N . TYR A 1 201 ? 15.444 -20.451 10.552 1.00 97.44 201 TYR A N 1
ATOM 1630 C CA . TYR A 1 201 ? 16.715 -20.151 9.892 1.00 97.44 201 TYR A CA 1
ATOM 1631 C C . TYR A 1 201 ? 17.474 -19.036 10.623 1.00 97.44 201 TYR A C 1
ATOM 1633 O O . TYR A 1 201 ? 18.673 -19.155 10.861 1.00 97.44 201 TYR A O 1
ATOM 1641 N N . LEU A 1 202 ? 16.783 -17.957 10.997 1.00 97.69 202 LEU A N 1
ATOM 1642 C CA . LEU A 1 202 ? 17.390 -16.810 11.670 1.00 97.69 202 LEU A CA 1
ATOM 1643 C C . LEU A 1 202 ? 17.875 -17.155 13.081 1.00 97.69 202 LEU A C 1
ATOM 1645 O O . LEU A 1 202 ? 18.946 -16.691 13.463 1.00 97.69 202 LEU A O 1
ATOM 1649 N N . SER A 1 203 ? 17.166 -18.021 13.814 1.00 97.19 203 SER A N 1
ATOM 1650 C CA . SER A 1 203 ? 17.621 -18.474 15.135 1.00 97.19 203 SER A CA 1
ATOM 1651 C C . SER A 1 203 ? 18.957 -19.218 15.069 1.00 97.19 203 SER A C 1
ATOM 1653 O O . SER A 1 203 ? 19.724 -19.165 16.013 1.00 97.19 203 SER A O 1
ATOM 1655 N N . GLN A 1 204 ? 19.269 -19.885 13.953 1.00 96.19 204 GLN A N 1
ATOM 1656 C CA . GLN A 1 204 ? 20.569 -20.539 13.743 1.00 96.19 204 GLN A CA 1
ATOM 1657 C C . GLN A 1 204 ? 21.689 -19.550 13.377 1.00 96.19 204 GLN A C 1
ATOM 1659 O O . GLN A 1 204 ? 22.847 -19.947 13.257 1.00 96.19 204 GLN A O 1
ATOM 1664 N N . LYS A 1 205 ? 21.355 -18.283 13.100 1.00 95.50 205 LYS A N 1
ATOM 1665 C CA . LYS A 1 205 ? 22.318 -17.223 12.758 1.00 95.50 205 LYS A CA 1
ATOM 1666 C C . LYS A 1 205 ? 22.599 -16.277 13.918 1.00 95.50 205 LYS A C 1
ATOM 1668 O O . LYS A 1 205 ? 23.535 -15.486 13.807 1.00 95.50 205 LYS A O 1
ATOM 1673 N N . ILE A 1 206 ? 21.807 -16.344 14.983 1.00 94.69 206 ILE A N 1
ATOM 1674 C CA . ILE A 1 206 ? 22.062 -15.592 16.202 1.00 94.69 206 ILE A CA 1
ATOM 1675 C C . ILE A 1 206 ? 23.190 -16.284 16.980 1.00 94.69 206 ILE A C 1
ATOM 1677 O O . ILE A 1 206 ? 23.241 -17.509 17.063 1.00 94.69 206 ILE A O 1
ATOM 1681 N N . THR A 1 207 ? 24.132 -15.508 17.497 1.00 94.69 207 THR A N 1
ATOM 1682 C CA . THR A 1 207 ? 25.254 -15.996 18.318 1.00 94.69 207 THR A CA 1
ATOM 1683 C C . THR A 1 207 ? 25.232 -15.404 19.720 1.00 94.69 207 THR A C 1
ATOM 1685 O O . THR A 1 207 ? 25.828 -15.964 20.636 1.00 94.69 207 THR A O 1
ATOM 1688 N N . GLN A 1 208 ? 24.515 -14.295 19.902 1.00 93.06 208 GLN A N 1
ATOM 1689 C CA . GLN A 1 208 ? 24.159 -13.740 21.201 1.00 93.06 208 GLN A CA 1
ATOM 1690 C C . GLN A 1 208 ? 22.680 -14.039 21.456 1.00 93.06 208 GLN A C 1
ATOM 1692 O O . GLN A 1 208 ? 21.889 -14.032 20.521 1.00 93.06 208 GLN A O 1
ATOM 1697 N N . HIS A 1 209 ? 22.290 -14.301 22.704 1.00 93.19 209 HIS A N 1
ATOM 1698 C CA . HIS A 1 209 ? 20.891 -14.577 23.066 1.00 93.19 209 HIS A CA 1
ATOM 1699 C C . HIS A 1 209 ? 20.273 -15.859 22.459 1.00 93.19 209 HIS A C 1
ATOM 1701 O O . HIS A 1 209 ? 19.083 -15.900 22.140 1.00 93.19 209 HIS A O 1
ATOM 1707 N N . ASP A 1 210 ? 21.066 -16.924 22.291 1.00 95.19 210 ASP A N 1
ATOM 1708 C CA . ASP A 1 210 ? 20.596 -18.209 21.739 1.00 95.19 210 ASP A CA 1
ATOM 1709 C C . ASP A 1 210 ? 19.443 -18.829 22.560 1.00 95.19 210 ASP A C 1
ATOM 1711 O O . ASP A 1 210 ? 18.454 -19.309 21.998 1.00 95.19 210 ASP A O 1
ATOM 1715 N N . ASP A 1 211 ? 19.506 -18.749 23.891 1.00 95.75 211 ASP A N 1
ATOM 1716 C CA . ASP A 1 211 ? 18.429 -19.230 24.764 1.00 95.75 211 ASP A CA 1
ATOM 1717 C C . ASP A 1 211 ? 17.135 -18.431 24.572 1.00 95.75 211 ASP A C 1
ATOM 1719 O O . ASP A 1 211 ? 16.046 -19.007 24.505 1.00 95.75 211 ASP A O 1
ATOM 1723 N N . GLU A 1 212 ? 17.229 -17.109 24.425 1.00 97.62 212 GLU A N 1
ATOM 1724 C CA . GLU A 1 212 ? 16.076 -16.253 24.156 1.00 97.62 212 GLU A CA 1
ATOM 1725 C C . GLU A 1 212 ? 15.506 -16.472 22.738 1.00 97.62 212 GLU A C 1
ATOM 1727 O O . GLU A 1 212 ? 14.287 -16.473 22.556 1.00 97.62 212 GLU A O 1
ATOM 1732 N N . ALA A 1 213 ? 16.342 -16.780 21.744 1.00 97.81 213 ALA A N 1
ATOM 1733 C CA . ALA A 1 213 ? 15.905 -17.217 20.416 1.00 97.81 213 ALA A CA 1
ATOM 1734 C C . ALA A 1 213 ? 15.159 -18.562 20.445 1.00 97.81 213 ALA A C 1
ATOM 1736 O O . ALA A 1 213 ? 14.093 -18.701 19.830 1.00 97.81 213 ALA A O 1
ATOM 1737 N N . LYS A 1 214 ? 15.663 -19.546 21.199 1.00 97.38 214 LYS A N 1
ATOM 1738 C CA . LYS A 1 214 ? 14.965 -20.819 21.452 1.00 97.38 214 LYS A CA 1
ATOM 1739 C C . LYS A 1 214 ? 13.648 -20.594 22.192 1.00 97.38 214 LYS A C 1
ATOM 1741 O O . LYS A 1 214 ? 12.637 -21.220 21.858 1.00 97.38 214 LYS A O 1
ATOM 1746 N N . LEU A 1 215 ? 13.631 -19.677 23.159 1.00 98.19 215 LEU A N 1
ATOM 1747 C CA . LEU A 1 215 ? 12.422 -19.294 23.879 1.00 98.19 215 LEU A CA 1
ATOM 1748 C C . LEU A 1 215 ? 11.394 -18.659 22.932 1.00 98.19 215 LEU A C 1
ATOM 1750 O O . LEU A 1 215 ? 10.243 -19.100 22.935 1.00 98.19 215 LEU A O 1
ATOM 1754 N N . LEU A 1 216 ? 11.794 -17.725 22.062 1.00 98.50 216 LEU A N 1
ATOM 1755 C CA . LEU A 1 216 ? 10.922 -17.126 21.042 1.00 98.50 216 LEU A CA 1
ATOM 1756 C C . LEU A 1 216 ? 10.312 -18.191 20.120 1.00 98.50 216 LEU A C 1
ATOM 1758 O O . LEU A 1 216 ? 9.103 -18.190 19.883 1.00 98.50 216 LEU A O 1
ATOM 1762 N N . LEU A 1 217 ? 11.117 -19.149 19.647 1.00 98.25 217 LEU A N 1
ATOM 1763 C CA . LEU A 1 217 ? 10.636 -20.285 18.853 1.00 98.25 217 LEU A CA 1
ATOM 1764 C C . LEU A 1 217 ? 9.626 -21.152 19.613 1.00 98.25 217 LEU A C 1
ATOM 1766 O O . LEU A 1 217 ? 8.634 -21.603 19.035 1.00 98.25 217 LEU A O 1
ATOM 1770 N N . SER A 1 218 ? 9.857 -21.391 20.905 1.00 98.06 218 SER A N 1
ATOM 1771 C CA . SER A 1 218 ? 8.929 -22.159 21.738 1.00 98.06 218 SER A CA 1
ATOM 1772 C C . SER A 1 218 ? 7.585 -21.439 21.901 1.00 98.06 218 SER A C 1
ATOM 1774 O O . SER A 1 218 ? 6.536 -22.059 21.721 1.00 98.06 218 SER A O 1
ATOM 1776 N N . VAL A 1 219 ? 7.611 -20.119 22.118 1.00 98.50 219 VAL A N 1
ATOM 1777 C CA . VAL A 1 219 ? 6.422 -19.260 22.212 1.00 98.50 219 VAL A CA 1
ATOM 1778 C C . VAL A 1 219 ? 5.695 -19.174 20.870 1.00 98.50 219 VAL A C 1
ATOM 1780 O O . VAL A 1 219 ? 4.464 -19.147 20.830 1.00 98.50 219 VAL A O 1
ATOM 1783 N N . TYR A 1 220 ? 6.426 -19.194 19.753 1.00 98.25 220 TYR A N 1
ATOM 1784 C CA . TYR A 1 220 ? 5.822 -19.261 18.425 1.00 98.25 220 TYR A CA 1
ATOM 1785 C C . TYR A 1 220 ? 5.002 -20.548 18.261 1.00 98.25 220 TYR A C 1
ATOM 1787 O O . TYR A 1 220 ? 3.874 -20.513 17.766 1.00 98.25 220 TYR A O 1
ATOM 1795 N N . ARG A 1 221 ? 5.536 -21.695 18.691 1.00 97.56 221 ARG A N 1
ATOM 1796 C CA . ARG A 1 221 ? 4.831 -22.986 18.600 1.00 97.56 221 ARG A CA 1
ATOM 1797 C C . ARG A 1 221 ? 3.633 -23.030 19.546 1.00 97.56 221 ARG A C 1
ATOM 1799 O O . ARG A 1 221 ? 2.523 -23.355 19.119 1.00 97.56 221 ARG A O 1
ATOM 1806 N N . ASP A 1 222 ? 3.841 -22.639 20.800 1.00 97.56 222 ASP A N 1
ATOM 1807 C CA . ASP A 1 222 ? 2.795 -22.587 21.813 1.00 97.56 222 ASP A CA 1
ATOM 1808 C C . ASP A 1 222 ? 2.798 -21.264 22.602 1.00 97.56 222 ASP A C 1
ATOM 1810 O O . ASP A 1 222 ? 3.497 -21.134 23.614 1.00 97.56 222 ASP A O 1
ATOM 1814 N N . PRO A 1 223 ? 1.960 -20.286 22.213 1.00 97.94 223 PRO A N 1
ATOM 1815 C CA . PRO A 1 223 ? 1.848 -19.033 22.948 1.00 97.94 223 PRO A CA 1
ATOM 1816 C C . PRO A 1 223 ? 1.115 -19.184 24.295 1.00 97.94 223 PRO A C 1
ATOM 1818 O O . PRO A 1 223 ? 1.165 -18.264 25.110 1.00 97.94 223 PRO A O 1
ATOM 1821 N N . ASN A 1 224 ? 0.463 -20.324 24.588 1.00 97.56 224 ASN A N 1
ATOM 1822 C CA . ASN A 1 224 ? -0.099 -20.560 25.927 1.00 97.56 224 ASN A CA 1
ATOM 1823 C C . ASN A 1 224 ? 0.985 -20.753 26.988 1.00 97.56 224 ASN A C 1
ATOM 1825 O O . ASN A 1 224 ? 0.714 -20.539 28.172 1.00 97.56 224 ASN A O 1
ATOM 1829 N N . SER A 1 225 ? 2.210 -21.093 26.579 1.00 97.38 225 SER A N 1
ATOM 1830 C CA . SER A 1 225 ? 3.359 -21.221 27.477 1.00 97.38 225 SER A CA 1
ATOM 1831 C C . SER A 1 225 ? 3.623 -19.959 28.314 1.00 97.38 225 SER A C 1
ATOM 1833 O O . SER A 1 225 ? 4.144 -20.074 29.425 1.00 97.38 225 SER A O 1
ATOM 1835 N N . LEU A 1 226 ? 3.162 -18.782 27.865 1.00 98.06 226 LEU A N 1
ATOM 1836 C CA . LEU A 1 226 ? 3.178 -17.518 28.617 1.00 98.06 226 LEU A CA 1
ATOM 1837 C C . LEU A 1 226 ? 2.425 -17.575 29.960 1.00 98.06 226 LEU A C 1
ATOM 1839 O O . LEU A 1 226 ? 2.633 -16.735 30.832 1.00 98.06 226 LEU A O 1
ATOM 1843 N N . ARG A 1 227 ? 1.562 -18.574 30.189 1.00 97.31 227 ARG A N 1
ATOM 1844 C CA . ARG A 1 227 ? 0.949 -18.809 31.509 1.00 97.31 227 ARG A CA 1
ATOM 1845 C C . ARG A 1 227 ? 1.994 -19.197 32.566 1.00 97.31 227 ARG A C 1
ATOM 1847 O O . ARG A 1 227 ? 1.792 -18.936 33.752 1.00 97.31 227 ARG A O 1
ATOM 1854 N N . HIS A 1 228 ? 3.125 -19.770 32.155 1.00 96.69 228 HIS A N 1
ATOM 1855 C CA . HIS A 1 228 ? 4.223 -20.176 33.033 1.00 96.69 228 HIS A CA 1
ATOM 1856 C C . HIS A 1 228 ? 5.221 -19.031 33.251 1.00 96.69 228 HIS A C 1
ATOM 1858 O O . HIS A 1 228 ? 6.386 -19.119 32.866 1.00 96.69 228 HIS A O 1
ATOM 1864 N N . MET A 1 229 ? 4.767 -17.959 33.908 1.00 96.06 229 MET A N 1
ATOM 1865 C CA . MET A 1 229 ? 5.500 -16.688 34.034 1.00 96.06 229 MET A CA 1
ATOM 1866 C C . MET A 1 229 ? 6.931 -16.811 34.587 1.00 96.06 229 MET A C 1
ATOM 1868 O O . MET A 1 229 ? 7.779 -15.998 34.236 1.00 96.06 229 MET A O 1
ATOM 1872 N N . LYS A 1 230 ? 7.239 -17.847 35.385 1.00 94.50 230 LYS A N 1
ATOM 1873 C CA . LYS A 1 230 ? 8.604 -18.122 35.877 1.00 94.50 230 LYS A CA 1
ATOM 1874 C C . LYS A 1 230 ? 9.628 -18.303 34.746 1.00 94.50 230 LYS A C 1
ATOM 1876 O O . LYS A 1 230 ? 10.765 -17.877 34.900 1.00 94.50 230 LYS A O 1
ATOM 1881 N N . LYS A 1 231 ? 9.223 -18.862 33.596 1.00 94.31 231 LYS A N 1
ATOM 1882 C CA . LYS A 1 231 ? 10.084 -18.998 32.402 1.00 94.31 231 LYS A CA 1
ATOM 1883 C C . LYS A 1 231 ? 10.467 -17.646 31.782 1.00 94.31 231 LYS A C 1
ATOM 1885 O O . LYS A 1 231 ? 11.408 -17.579 31.007 1.00 94.31 231 LYS A O 1
ATOM 1890 N N . PHE A 1 232 ? 9.752 -16.582 32.143 1.00 96.44 232 PHE A N 1
ATOM 1891 C CA . PHE A 1 232 ? 9.901 -15.225 31.617 1.00 96.44 232 PHE A CA 1
ATOM 1892 C C . PHE A 1 232 ? 10.270 -14.229 32.730 1.00 96.44 232 PHE A C 1
ATOM 1894 O O . PHE A 1 232 ? 9.955 -13.046 32.637 1.00 96.44 232 PHE A O 1
ATOM 1901 N N . ALA A 1 233 ? 10.886 -14.703 33.821 1.00 92.69 233 ALA A N 1
ATOM 1902 C CA . ALA A 1 233 ? 11.158 -13.884 35.004 1.00 92.69 233 ALA A CA 1
ATOM 1903 C C . ALA A 1 233 ? 12.330 -12.900 34.821 1.00 92.69 233 ALA A C 1
ATOM 1905 O O . ALA A 1 233 ? 12.329 -11.830 35.432 1.00 92.69 233 ALA A O 1
ATOM 1906 N N . SER A 1 234 ? 13.309 -13.222 33.968 1.00 93.19 234 SER A N 1
ATOM 1907 C CA . SER A 1 234 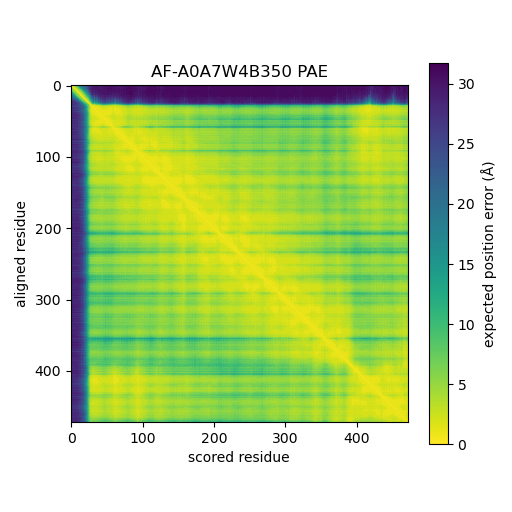? 14.503 -12.389 33.738 1.00 93.19 234 SER A CA 1
ATOM 1908 C C . SER A 1 234 ? 14.133 -10.991 33.239 1.00 93.19 234 SER A C 1
ATOM 1910 O O . SER A 1 234 ? 13.394 -10.881 32.270 1.00 93.19 234 SER A O 1
ATOM 1912 N N . SER A 1 235 ? 14.628 -9.930 33.881 1.00 90.56 235 SER A N 1
ATOM 1913 C CA . SER A 1 235 ? 14.304 -8.521 33.586 1.00 90.56 235 SER A CA 1
ATOM 1914 C C . SER A 1 235 ? 14.925 -7.967 32.297 1.00 90.56 235 SER A C 1
ATOM 1916 O O . SER A 1 235 ? 14.778 -6.782 32.011 1.00 90.56 235 SER A O 1
ATOM 1918 N N . LYS A 1 236 ? 15.625 -8.794 31.509 1.00 93.25 236 LYS A N 1
ATOM 1919 C CA . LYS A 1 236 ? 16.230 -8.348 30.249 1.00 93.25 236 LYS A CA 1
ATOM 1920 C C . LYS A 1 236 ? 15.141 -7.859 29.271 1.00 93.25 236 LYS A C 1
ATOM 1922 O O . LYS A 1 236 ? 14.156 -8.580 29.088 1.00 93.25 236 LYS A O 1
ATOM 1927 N N . PRO A 1 237 ? 15.341 -6.728 28.565 1.00 93.31 237 PRO A N 1
ATOM 1928 C CA . PRO A 1 237 ? 14.373 -6.203 27.593 1.00 93.31 237 PRO A CA 1
ATOM 1929 C C . PRO A 1 237 ? 13.937 -7.215 26.525 1.00 93.31 237 PRO A C 1
ATOM 1931 O O . PRO A 1 237 ? 12.759 -7.291 26.195 1.00 93.31 237 PRO A O 1
ATOM 1934 N N . ILE A 1 238 ? 14.856 -8.074 26.073 1.00 95.62 238 ILE A N 1
ATOM 1935 C CA . ILE A 1 238 ? 14.590 -9.127 25.082 1.00 95.62 238 ILE A CA 1
ATOM 1936 C C . ILE A 1 238 ? 13.487 -10.114 25.512 1.00 95.62 238 ILE A C 1
ATOM 1938 O O . ILE A 1 238 ? 12.757 -10.648 24.682 1.00 95.62 238 ILE A O 1
ATOM 1942 N N . ILE A 1 239 ? 13.311 -10.342 26.820 1.00 96.94 239 ILE A N 1
ATOM 1943 C CA . ILE A 1 239 ? 12.209 -11.165 27.336 1.00 96.94 239 ILE A CA 1
ATOM 1944 C C . ILE A 1 239 ? 10.875 -10.434 27.168 1.00 96.94 239 ILE A C 1
ATOM 1946 O O . ILE A 1 239 ? 9.866 -11.071 26.870 1.00 96.94 239 ILE A O 1
ATOM 1950 N N . GLY A 1 240 ? 10.873 -9.108 27.324 1.00 97.00 240 GLY A N 1
ATOM 1951 C CA . GLY A 1 240 ? 9.730 -8.249 27.025 1.00 97.00 240 GLY A CA 1
ATOM 1952 C C . GLY A 1 240 ? 9.274 -8.387 25.575 1.00 97.00 240 GLY A C 1
ATOM 1953 O O . GLY A 1 240 ? 8.086 -8.607 25.343 1.00 97.00 240 GLY A O 1
ATOM 1954 N N . ASP A 1 241 ? 10.212 -8.381 24.622 1.00 97.19 241 ASP A N 1
ATOM 1955 C CA . ASP A 1 241 ? 9.919 -8.582 23.194 1.00 97.19 241 ASP A CA 1
ATOM 1956 C C . ASP A 1 241 ? 9.255 -9.942 22.927 1.00 97.19 241 ASP A C 1
ATOM 1958 O O . ASP A 1 241 ? 8.251 -10.032 22.218 1.00 97.19 241 ASP A O 1
ATOM 1962 N N . ILE A 1 242 ? 9.783 -11.015 23.530 1.00 98.44 242 ILE A N 1
ATOM 1963 C CA . ILE A 1 242 ? 9.227 -12.372 23.392 1.00 98.44 242 ILE A CA 1
ATOM 1964 C C . ILE A 1 242 ? 7.807 -12.437 23.951 1.00 98.44 242 ILE A C 1
ATOM 1966 O O . ILE A 1 242 ? 6.921 -13.055 23.352 1.00 98.44 242 ILE A O 1
ATOM 1970 N N . VAL A 1 243 ? 7.590 -11.828 25.118 1.00 98.50 243 VAL A N 1
ATOM 1971 C CA . VAL A 1 243 ? 6.275 -11.786 25.756 1.00 98.50 243 VAL A CA 1
ATOM 1972 C C . VAL A 1 243 ? 5.302 -10.961 24.913 1.00 98.50 243 VAL A C 1
ATOM 1974 O O . VAL A 1 243 ? 4.181 -11.420 24.709 1.00 98.50 243 VAL A O 1
ATOM 1977 N N . ASP A 1 244 ? 5.700 -9.802 24.379 1.00 98.44 244 ASP A N 1
ATOM 1978 C CA . ASP A 1 244 ? 4.862 -8.987 23.487 1.00 98.44 244 ASP A CA 1
ATOM 1979 C C . ASP A 1 244 ? 4.438 -9.789 22.246 1.00 98.44 244 ASP A C 1
ATOM 1981 O O . ASP A 1 244 ? 3.237 -9.990 22.029 1.00 98.44 244 ASP A O 1
ATOM 1985 N N . ALA A 1 245 ? 5.401 -10.345 21.504 1.00 98.31 245 ALA A N 1
ATOM 1986 C CA . ALA A 1 245 ? 5.137 -11.148 20.311 1.00 98.31 245 ALA A CA 1
ATOM 1987 C C . ALA A 1 245 ? 4.225 -12.347 20.637 1.00 98.31 245 ALA A C 1
ATOM 1989 O O . ALA A 1 245 ? 3.213 -12.611 19.973 1.00 98.31 245 ALA A O 1
ATOM 1990 N N . GLY A 1 246 ? 4.524 -13.044 21.734 1.00 98.44 246 GLY A N 1
ATOM 1991 C CA . GLY A 1 246 ? 3.726 -14.157 22.225 1.00 98.44 246 GLY A CA 1
ATOM 1992 C C . GLY A 1 246 ? 2.295 -13.766 22.589 1.00 98.44 246 GLY A C 1
ATOM 1993 O O . GLY A 1 246 ? 1.367 -14.487 22.223 1.00 98.44 246 GLY A O 1
ATOM 1994 N N . LEU A 1 247 ? 2.081 -12.628 23.255 1.00 98.69 247 LEU A N 1
ATOM 1995 C CA . LEU A 1 247 ? 0.749 -12.131 23.612 1.00 98.69 247 LEU A CA 1
ATOM 1996 C C . LEU A 1 247 ? -0.042 -11.716 22.374 1.00 98.69 247 LEU A C 1
ATOM 1998 O O . LEU A 1 247 ? -1.233 -12.030 22.282 1.00 98.69 247 LEU A O 1
ATOM 2002 N N . ARG A 1 248 ? 0.609 -11.087 21.386 1.00 98.25 248 ARG A N 1
ATOM 2003 C CA . ARG A 1 248 ? -0.025 -10.764 20.100 1.00 98.25 248 ARG A CA 1
ATOM 2004 C C . ARG A 1 248 ? -0.529 -12.012 19.397 1.00 98.25 248 ARG A C 1
ATOM 2006 O O . ARG A 1 248 ? -1.660 -12.016 18.898 1.00 98.25 248 ARG A O 1
ATOM 2013 N N . LYS A 1 249 ? 0.280 -13.074 19.394 1.00 97.81 249 LYS A N 1
ATOM 2014 C CA . LYS A 1 249 ? -0.083 -14.382 18.837 1.00 97.81 249 LYS A CA 1
ATOM 2015 C C . LYS A 1 249 ? -1.149 -15.089 19.667 1.00 97.81 249 LYS A C 1
ATOM 2017 O O . LYS A 1 249 ? -2.094 -15.632 19.096 1.00 97.81 249 LYS A O 1
ATOM 2022 N N . LEU A 1 250 ? -1.037 -15.061 20.996 1.00 98.44 250 LEU A N 1
ATOM 2023 C CA . LEU A 1 250 ? -2.020 -15.645 21.905 1.00 98.44 250 LEU A CA 1
ATOM 2024 C C . LEU A 1 250 ? -3.390 -15.010 21.694 1.00 98.44 250 LEU A C 1
ATOM 2026 O O . LEU A 1 250 ? -4.370 -15.736 21.640 1.00 98.44 250 LEU A O 1
ATOM 2030 N N . ALA A 1 251 ? -3.459 -13.696 21.479 1.00 97.69 251 ALA A N 1
ATOM 2031 C CA . ALA A 1 251 ? -4.712 -12.972 21.279 1.00 97.69 251 ALA A CA 1
ATOM 2032 C C . ALA A 1 251 ? -5.540 -13.464 20.077 1.00 97.69 251 ALA A C 1
ATOM 2034 O O . ALA A 1 251 ? -6.762 -13.300 20.069 1.00 97.69 251 ALA A O 1
ATOM 2035 N N . TYR A 1 252 ? -4.907 -14.085 19.072 1.00 94.56 252 TYR A N 1
ATOM 2036 C CA . TYR A 1 252 ? -5.634 -14.760 17.992 1.00 94.56 252 TYR A CA 1
ATOM 2037 C C . TYR A 1 252 ? -6.342 -16.032 18.477 1.00 94.56 252 TYR A C 1
ATOM 2039 O O . TYR A 1 252 ? -7.458 -16.304 18.039 1.00 94.56 252 TYR A O 1
ATOM 2047 N N . LYS A 1 253 ? -5.708 -16.795 19.378 1.00 94.31 253 LYS A N 1
ATOM 2048 C CA . LYS A 1 253 ? -6.224 -18.065 19.915 1.00 94.31 253 LYS A CA 1
ATOM 2049 C C . LYS A 1 253 ? -7.170 -17.848 21.101 1.00 94.31 253 LYS A C 1
ATOM 2051 O O . LYS A 1 253 ? -8.287 -18.345 21.098 1.00 94.31 253 LYS A O 1
ATOM 2056 N N . ASP A 1 254 ? -6.726 -17.086 22.095 1.00 97.12 254 ASP A N 1
ATOM 2057 C CA . ASP A 1 254 ? -7.408 -16.825 23.362 1.00 97.12 254 ASP A CA 1
ATOM 2058 C C . ASP A 1 254 ? -7.147 -15.371 23.797 1.00 97.12 254 ASP A C 1
ATOM 2060 O O . ASP A 1 254 ? -6.146 -15.037 24.439 1.00 97.12 254 ASP A O 1
ATOM 2064 N N . LEU A 1 255 ? -8.061 -14.483 23.400 1.00 97.50 255 LEU A N 1
ATOM 2065 C CA . LEU A 1 255 ? -7.968 -13.049 23.675 1.00 97.50 255 LEU A CA 1
ATOM 2066 C C . LEU A 1 255 ? -8.110 -12.729 25.169 1.00 97.50 255 LEU A C 1
ATOM 2068 O O . LEU A 1 255 ? -7.400 -11.861 25.676 1.00 97.50 255 LEU A O 1
ATOM 2072 N N . HIS A 1 256 ? -8.981 -13.451 25.877 1.00 97.44 256 HIS A N 1
ATOM 2073 C CA . HIS A 1 256 ? -9.191 -13.281 27.318 1.00 97.44 256 HIS A CA 1
ATOM 2074 C C . HIS A 1 256 ? -7.911 -13.564 28.090 1.00 97.44 256 HIS A C 1
ATOM 2076 O O . HIS A 1 256 ? -7.474 -12.754 28.913 1.00 97.44 256 HIS A O 1
ATOM 2082 N N . GLN A 1 257 ? -7.263 -14.690 27.788 1.00 97.75 257 GLN A N 1
ATOM 2083 C CA . GLN A 1 257 ? -5.998 -15.024 28.420 1.00 97.75 257 GLN A CA 1
ATOM 2084 C C . GLN A 1 257 ? -4.893 -14.034 28.047 1.00 97.75 257 GLN A C 1
ATOM 2086 O O . GLN A 1 257 ? -4.112 -13.662 28.925 1.00 97.75 257 GLN A O 1
ATOM 2091 N N . ALA A 1 258 ? -4.816 -13.600 26.786 1.00 98.38 258 ALA A N 1
ATOM 2092 C CA . ALA A 1 258 ? -3.822 -12.621 26.355 1.00 98.38 258 ALA A CA 1
ATOM 2093 C C . ALA A 1 258 ? -3.949 -11.304 27.136 1.00 98.38 258 ALA A C 1
ATOM 2095 O O . ALA A 1 258 ? -2.959 -10.831 27.688 1.00 98.38 258 ALA A O 1
ATOM 2096 N N . ILE A 1 259 ? -5.163 -10.765 27.282 1.00 97.88 259 ILE A N 1
ATOM 2097 C CA . ILE A 1 259 ? -5.419 -9.551 28.075 1.00 97.88 259 ILE A CA 1
ATOM 2098 C C . ILE A 1 259 ? -5.058 -9.771 29.550 1.00 97.88 259 ILE A C 1
ATOM 2100 O O . ILE A 1 259 ? -4.363 -8.953 30.156 1.00 97.88 259 ILE A O 1
ATOM 2104 N N . LYS A 1 260 ? -5.464 -10.907 30.131 1.00 97.44 260 LYS A N 1
ATOM 2105 C CA . LYS A 1 260 ? -5.138 -11.249 31.524 1.00 97.44 260 LYS A CA 1
ATOM 2106 C C . LYS A 1 260 ? -3.627 -11.320 31.761 1.00 97.44 260 LYS A C 1
ATOM 2108 O O . LYS A 1 260 ? -3.149 -10.857 32.795 1.00 97.44 260 LYS A O 1
ATOM 2113 N N . LEU A 1 261 ? -2.875 -11.921 30.839 1.00 98.25 261 LEU A N 1
ATOM 2114 C CA . LEU A 1 261 ? -1.417 -12.017 30.938 1.00 98.25 261 LEU A CA 1
ATOM 2115 C C . LEU A 1 261 ? -0.738 -10.679 30.673 1.00 98.25 261 LEU A C 1
ATOM 2117 O O . LEU A 1 261 ? 0.194 -10.355 31.399 1.00 98.25 261 LEU A O 1
ATOM 2121 N N . TYR A 1 262 ? -1.228 -9.885 29.720 1.00 97.81 262 TYR A N 1
ATOM 2122 C CA . TYR A 1 262 ? -0.738 -8.530 29.474 1.00 97.81 262 TYR A CA 1
ATOM 2123 C C . TYR A 1 262 ? -0.745 -7.696 30.759 1.00 97.81 262 TYR A C 1
ATOM 2125 O O . TYR A 1 262 ? 0.296 -7.180 31.151 1.00 97.81 262 TYR A O 1
ATOM 2133 N N . VAL A 1 263 ? -1.867 -7.662 31.489 1.00 95.50 263 VAL A N 1
ATOM 2134 C CA . VAL A 1 263 ? -1.962 -6.926 32.765 1.00 95.50 263 VAL A CA 1
ATOM 2135 C C . VAL A 1 263 ? -0.956 -7.443 33.799 1.00 95.50 263 VAL A C 1
ATOM 2137 O O . VAL A 1 263 ? -0.356 -6.655 34.527 1.00 95.50 263 VAL A O 1
ATOM 2140 N N . LYS A 1 264 ? -0.744 -8.763 33.879 1.00 97.00 264 LYS A N 1
ATOM 2141 C CA . LYS A 1 264 ? 0.231 -9.349 34.813 1.00 97.00 264 LYS A CA 1
ATOM 2142 C C . LYS A 1 264 ? 1.672 -9.005 34.443 1.00 97.00 264 LYS A C 1
ATOM 2144 O O . LYS A 1 264 ? 2.450 -8.688 35.331 1.00 97.00 264 LYS A O 1
ATOM 2149 N N . TYR A 1 265 ? 2.025 -9.075 33.164 1.00 97.38 265 TYR A N 1
ATOM 2150 C CA . TYR A 1 265 ? 3.368 -8.753 32.691 1.00 97.38 265 TYR A CA 1
ATOM 2151 C C . TYR A 1 265 ? 3.653 -7.248 32.724 1.00 97.38 265 TYR A C 1
ATOM 2153 O O . TYR A 1 265 ? 4.771 -6.863 33.048 1.00 97.38 265 TYR A O 1
ATOM 2161 N N . GLN A 1 266 ? 2.645 -6.399 32.512 1.00 94.56 266 GLN A N 1
ATOM 2162 C CA . GLN A 1 266 ? 2.768 -4.955 32.710 1.00 94.56 266 GLN A CA 1
ATOM 2163 C C . GLN A 1 266 ? 3.135 -4.619 34.164 1.00 94.56 266 GLN A C 1
ATOM 2165 O O . GLN A 1 266 ? 3.998 -3.786 34.384 1.00 94.56 266 GLN A O 1
ATOM 2170 N N . LYS A 1 267 ? 2.544 -5.305 35.156 1.00 94.44 267 LYS A N 1
ATOM 2171 C CA . LYS A 1 267 ? 2.890 -5.137 36.585 1.00 94.44 267 LYS A CA 1
ATOM 2172 C C . LYS A 1 267 ? 4.294 -5.624 36.959 1.00 94.44 267 LYS A C 1
ATOM 2174 O O . LYS A 1 267 ? 4.742 -5.367 38.067 1.00 94.44 267 LYS A O 1
ATOM 2179 N N . LEU A 1 268 ? 4.939 -6.391 36.083 1.00 93.44 268 LEU A N 1
ATOM 2180 C CA . LEU A 1 268 ? 6.316 -6.859 36.244 1.00 93.44 268 LEU A CA 1
ATOM 2181 C C . LEU A 1 268 ? 7.287 -6.053 35.370 1.00 93.44 268 LEU A C 1
ATOM 2183 O O . LEU A 1 268 ? 8.352 -6.580 35.035 1.00 93.44 268 LEU A O 1
ATOM 2187 N N . ASP A 1 269 ? 6.870 -4.862 34.928 1.00 93.44 269 ASP A N 1
ATOM 2188 C CA . ASP A 1 269 ? 7.634 -3.921 34.105 1.00 93.44 269 ASP A CA 1
ATOM 2189 C C . ASP A 1 269 ? 8.263 -4.572 32.866 1.00 93.44 269 ASP A C 1
ATOM 2191 O O . ASP A 1 269 ? 9.403 -4.309 32.490 1.00 93.44 269 ASP A O 1
ATOM 2195 N N . ARG A 1 270 ? 7.515 -5.481 32.220 1.00 94.56 270 ARG A N 1
ATOM 2196 C CA . ARG A 1 270 ? 8.010 -6.212 31.040 1.00 94.56 270 ARG A CA 1
ATOM 2197 C C . ARG A 1 270 ? 8.039 -5.397 29.764 1.00 94.56 270 ARG A C 1
ATOM 2199 O O . ARG A 1 270 ? 8.680 -5.816 28.806 1.00 94.56 270 ARG A O 1
ATOM 2206 N N . PHE A 1 271 ? 7.315 -4.291 29.723 1.00 94.88 271 PHE A N 1
ATOM 2207 C CA . PHE A 1 271 ? 7.175 -3.478 28.529 1.00 94.88 271 PHE A CA 1
ATOM 2208 C C . PHE A 1 271 ? 7.640 -2.064 28.838 1.00 94.88 271 PHE A C 1
ATOM 2210 O O . PHE A 1 271 ? 7.332 -1.529 29.901 1.00 94.88 271 PHE A O 1
ATOM 2217 N N . SER A 1 272 ? 8.325 -1.442 27.880 1.00 93.19 272 SER A N 1
ATOM 2218 C CA . SER A 1 272 ? 8.504 0.006 27.909 1.00 93.19 272 SER A CA 1
ATOM 2219 C C . SER A 1 272 ? 7.146 0.701 27.817 1.00 93.19 272 SER A C 1
ATOM 2221 O O . SER A 1 272 ? 6.192 0.144 27.270 1.00 93.19 272 SER A O 1
ATOM 2223 N N . ASP A 1 273 ? 7.064 1.948 28.270 1.00 91.25 273 ASP A N 1
ATOM 2224 C CA . ASP A 1 273 ? 5.846 2.755 28.158 1.00 91.25 273 ASP A CA 1
ATOM 2225 C C . ASP A 1 273 ? 5.285 2.782 26.732 1.00 91.25 273 ASP A C 1
ATOM 2227 O O . ASP A 1 273 ? 4.081 2.637 26.510 1.00 91.25 273 ASP A O 1
ATOM 2231 N N . PHE A 1 274 ? 6.163 2.942 25.740 1.00 92.62 274 PHE A N 1
ATOM 2232 C CA . PHE A 1 274 ? 5.765 2.927 24.338 1.00 92.62 274 PHE A CA 1
ATOM 2233 C C . PHE A 1 274 ? 5.306 1.532 23.889 1.00 92.62 274 PHE A C 1
ATOM 2235 O O . PHE A 1 274 ? 4.215 1.409 23.330 1.00 92.62 274 PHE A O 1
ATOM 2242 N N . GLY A 1 275 ? 6.094 0.484 24.160 1.00 93.62 275 GLY A N 1
ATOM 2243 C CA . GLY A 1 275 ? 5.778 -0.890 23.755 1.00 93.62 275 GLY A CA 1
ATOM 2244 C C . GLY A 1 275 ? 4.482 -1.405 24.385 1.00 93.62 275 GLY A C 1
ATOM 2245 O O . GLY A 1 275 ? 3.605 -1.908 23.684 1.00 93.62 275 GLY A O 1
ATOM 2246 N N . GLY A 1 276 ? 4.302 -1.169 25.686 1.00 94.88 276 GLY A N 1
ATOM 2247 C CA . GLY A 1 276 ? 3.091 -1.518 26.427 1.00 94.88 276 GLY A CA 1
ATOM 2248 C C . GLY A 1 276 ? 1.855 -0.814 25.869 1.00 94.88 276 GLY A C 1
ATOM 2249 O O . GLY A 1 276 ? 0.835 -1.463 25.636 1.00 94.88 276 GLY A O 1
ATOM 2250 N N . ARG A 1 277 ? 1.948 0.484 25.530 1.00 94.31 277 ARG A N 1
ATOM 2251 C CA . ARG A 1 277 ? 0.851 1.200 24.850 1.00 94.31 277 ARG A CA 1
ATOM 2252 C C . ARG A 1 277 ? 0.518 0.599 23.484 1.00 94.31 277 ARG A C 1
ATOM 2254 O O . ARG A 1 277 ? -0.663 0.442 23.179 1.00 94.31 277 ARG A O 1
ATOM 2261 N N . GLN A 1 278 ? 1.514 0.224 22.677 1.00 96.00 278 GLN A N 1
ATOM 2262 C CA . GLN A 1 278 ? 1.269 -0.417 21.376 1.00 96.00 278 GLN A CA 1
ATOM 2263 C C . GLN A 1 278 ? 0.616 -1.798 21.521 1.00 96.00 278 GLN A C 1
ATOM 2265 O O . GLN A 1 278 ? -0.284 -2.144 20.748 1.00 96.00 278 GLN A O 1
ATOM 2270 N N . LEU A 1 279 ? 1.038 -2.591 22.508 1.00 97.19 279 LEU A N 1
ATOM 2271 C CA . LEU A 1 279 ? 0.440 -3.892 22.802 1.00 97.19 279 LEU A CA 1
ATOM 2272 C C . LEU A 1 279 ? -0.994 -3.755 23.314 1.00 97.19 279 LEU A C 1
ATOM 2274 O O . LEU A 1 279 ? -1.893 -4.428 22.809 1.00 97.19 279 LEU A O 1
ATOM 2278 N N . ASN A 1 280 ? -1.228 -2.835 24.252 1.00 96.88 280 ASN A N 1
ATOM 2279 C CA . ASN A 1 280 ? -2.561 -2.499 24.743 1.00 96.88 280 ASN A CA 1
ATOM 2280 C C . ASN A 1 280 ? -3.481 -2.106 23.586 1.00 96.88 280 ASN A C 1
ATOM 2282 O O . ASN A 1 280 ? -4.540 -2.700 23.398 1.00 96.88 280 ASN A O 1
ATOM 2286 N N . ARG A 1 281 ? -3.028 -1.174 22.738 1.00 97.69 281 ARG A N 1
ATOM 2287 C CA . ARG A 1 281 ? -3.771 -0.734 21.555 1.00 97.69 281 ARG A CA 1
ATOM 2288 C C . ARG A 1 281 ? -4.156 -1.910 20.658 1.00 97.69 281 ARG A C 1
ATOM 2290 O O . ARG A 1 281 ? -5.297 -1.991 20.205 1.00 97.69 281 ARG A O 1
ATOM 2297 N N . TYR A 1 282 ? -3.227 -2.834 20.415 1.00 97.69 282 TYR A N 1
ATOM 2298 C CA . TYR A 1 282 ? -3.482 -4.046 19.637 1.00 97.69 282 TYR A CA 1
ATOM 2299 C C . TYR A 1 282 ? -4.542 -4.952 20.291 1.00 97.69 282 TYR A C 1
ATOM 2301 O O . TYR A 1 282 ? -5.472 -5.394 19.611 1.00 97.69 282 TYR A O 1
ATOM 2309 N N . LEU A 1 283 ? -4.436 -5.209 21.598 1.00 98.00 283 LEU A N 1
ATOM 2310 C CA . LEU A 1 283 ? -5.371 -6.062 22.341 1.00 98.00 283 LEU A CA 1
ATOM 2311 C C . LEU A 1 283 ? -6.775 -5.445 22.426 1.00 98.00 283 LEU A C 1
ATOM 2313 O O . LEU A 1 283 ? -7.762 -6.141 22.189 1.00 98.00 283 LEU A O 1
ATOM 2317 N N . VAL A 1 284 ? -6.874 -4.138 22.674 1.00 97.88 284 VAL A N 1
ATOM 2318 C CA . VAL A 1 284 ? -8.147 -3.401 22.679 1.00 97.88 284 VAL A CA 1
ATOM 2319 C C . VAL A 1 284 ? -8.779 -3.412 21.293 1.00 97.88 284 VAL A C 1
ATOM 2321 O O . VAL A 1 284 ? -9.958 -3.737 21.166 1.00 97.88 284 VAL A O 1
ATOM 2324 N N . ARG A 1 285 ? -8.003 -3.159 20.228 1.00 98.00 285 ARG A N 1
ATOM 2325 C CA . ARG A 1 285 ? -8.508 -3.263 18.849 1.00 98.00 285 ARG A CA 1
ATOM 2326 C C . ARG A 1 285 ? -9.063 -4.657 18.564 1.00 98.00 285 ARG A C 1
ATOM 2328 O O . ARG A 1 285 ? -10.140 -4.779 17.991 1.00 98.00 285 ARG A O 1
ATOM 2335 N N . ARG A 1 286 ? -8.360 -5.717 18.972 1.00 97.12 286 ARG A N 1
ATOM 2336 C CA . ARG A 1 286 ? -8.841 -7.104 18.839 1.00 97.12 286 ARG A CA 1
ATOM 2337 C C . ARG A 1 286 ? -10.160 -7.327 19.566 1.00 97.12 286 ARG A C 1
ATOM 2339 O O . ARG A 1 286 ? -11.057 -7.943 18.995 1.00 97.12 286 ARG A O 1
ATOM 2346 N N . ALA A 1 287 ? -10.272 -6.829 20.793 1.00 97.12 287 ALA A N 1
ATOM 2347 C CA . ALA A 1 287 ? -11.480 -6.949 21.597 1.00 97.12 287 ALA A CA 1
ATOM 2348 C C . ALA A 1 287 ? -12.661 -6.207 20.953 1.00 97.12 287 ALA A C 1
ATOM 2350 O O . ALA A 1 287 ? -13.747 -6.769 20.856 1.00 97.12 287 ALA A O 1
ATOM 2351 N N . LEU A 1 288 ? -12.420 -5.021 20.388 1.00 97.56 288 LEU A N 1
ATOM 2352 C CA . LEU A 1 288 ? -13.404 -4.254 19.618 1.00 97.56 288 LEU A CA 1
ATOM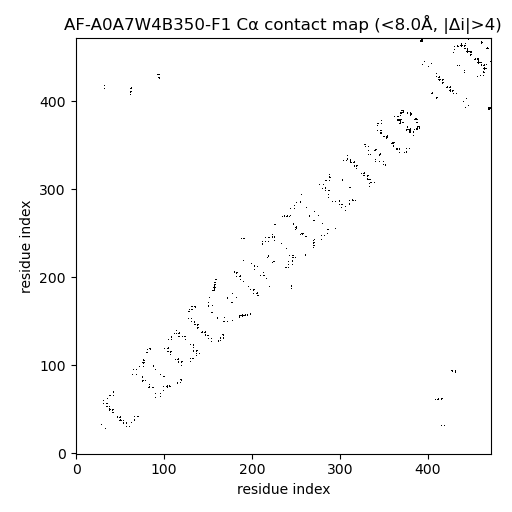 2353 C C . LEU A 1 288 ? -13.825 -4.927 18.302 1.00 97.56 288 LEU A C 1
ATOM 2355 O O . LEU A 1 288 ? -14.967 -4.767 17.886 1.00 97.56 288 LEU A O 1
ATOM 2359 N N . ILE A 1 289 ? -12.933 -5.669 17.631 1.00 96.62 289 ILE A N 1
ATOM 2360 C CA . ILE A 1 289 ? -13.296 -6.473 16.447 1.00 96.62 289 ILE A CA 1
ATOM 2361 C C . ILE A 1 289 ? -14.178 -7.652 16.862 1.00 96.62 289 ILE A C 1
ATOM 2363 O O . ILE A 1 289 ? -15.174 -7.924 16.198 1.00 96.62 289 ILE A O 1
ATOM 2367 N N . LYS A 1 290 ? -13.810 -8.355 17.944 1.00 95.56 290 LYS A N 1
ATOM 2368 C CA . LYS A 1 290 ? -14.565 -9.517 18.436 1.00 95.56 290 LYS A CA 1
ATOM 2369 C C . LYS A 1 290 ? -15.909 -9.147 19.059 1.00 95.56 290 LYS A C 1
ATOM 2371 O O . LYS A 1 290 ? -16.803 -9.980 19.013 1.00 95.56 290 LYS A O 1
ATOM 2376 N N . GLN A 1 291 ? -16.032 -7.939 19.613 1.00 94.81 291 GLN A N 1
ATOM 2377 C CA . GLN A 1 291 ? -17.259 -7.424 20.239 1.00 94.81 291 GLN A CA 1
ATOM 2378 C C . GLN A 1 291 ? -17.773 -8.353 21.333 1.00 94.81 291 GLN A C 1
ATOM 2380 O O . GLN A 1 291 ? -18.949 -8.686 21.409 1.00 94.81 291 GLN A O 1
ATOM 2385 N N . ASP A 1 292 ? -16.837 -8.819 22.152 1.00 90.69 292 ASP A N 1
ATOM 2386 C CA . ASP A 1 292 ? -17.128 -9.706 23.264 1.00 90.69 292 ASP A CA 1
ATOM 2387 C C . ASP A 1 292 ? -17.568 -8.874 24.471 1.00 90.69 292 ASP 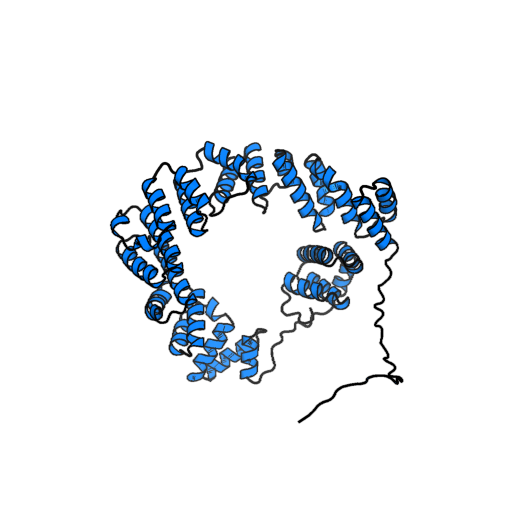A C 1
ATOM 2389 O O . ASP A 1 292 ? -16.756 -8.141 25.049 1.00 90.69 292 ASP A O 1
ATOM 2393 N N . ASP A 1 293 ? -18.837 -9.003 24.862 1.00 92.88 293 ASP A N 1
ATOM 2394 C CA . ASP A 1 293 ? -19.433 -8.254 25.973 1.00 92.88 293 ASP A CA 1
ATOM 2395 C C . ASP A 1 293 ? -18.651 -8.435 27.289 1.00 92.88 293 ASP A C 1
ATOM 2397 O O . ASP A 1 293 ? -18.549 -7.510 28.098 1.00 92.88 293 ASP A O 1
ATOM 2401 N N . LYS A 1 294 ? -17.987 -9.586 27.486 1.00 95.56 294 LYS A N 1
ATOM 2402 C CA . LYS A 1 294 ? -17.168 -9.851 28.683 1.00 95.56 294 LYS A CA 1
ATOM 2403 C C . LYS A 1 294 ? -15.921 -8.966 28.770 1.00 95.56 294 LYS A C 1
ATOM 2405 O O . LYS A 1 294 ? -15.319 -8.866 29.838 1.00 95.56 294 LYS A O 1
ATOM 2410 N N . LEU A 1 295 ? -15.502 -8.348 27.664 1.00 96.19 295 LEU A N 1
ATOM 2411 C CA . LEU A 1 295 ? -14.331 -7.471 27.598 1.00 96.19 295 LEU A CA 1
ATOM 2412 C C . LEU A 1 295 ? -14.690 -5.980 27.614 1.00 96.19 295 LEU A C 1
ATOM 2414 O O . LEU A 1 295 ? -13.771 -5.163 27.666 1.00 96.19 295 LEU A O 1
ATOM 2418 N N . VAL A 1 296 ? -15.976 -5.605 27.625 1.00 96.12 296 VAL A N 1
ATOM 2419 C CA . VAL A 1 296 ? -16.419 -4.196 27.565 1.00 96.12 296 VAL A CA 1
ATOM 2420 C C . VAL A 1 296 ? -15.798 -3.359 28.675 1.00 96.12 296 VAL A C 1
ATOM 2422 O O . VAL A 1 296 ? -15.220 -2.316 28.394 1.00 96.12 296 VAL A O 1
ATOM 2425 N N . SER A 1 297 ? -15.814 -3.842 29.921 1.00 94.94 297 SER A N 1
ATOM 2426 C CA . SER A 1 297 ? -15.213 -3.114 31.048 1.00 94.94 297 SER A CA 1
ATOM 2427 C C . SER A 1 297 ? -13.720 -2.827 30.825 1.00 94.94 297 SER A C 1
ATOM 2429 O O . SER A 1 297 ? -13.250 -1.711 31.062 1.00 94.94 297 SER A O 1
ATOM 2431 N N . HIS A 1 298 ? -12.974 -3.806 30.302 1.00 94.69 298 HIS A N 1
ATOM 2432 C CA . HIS A 1 298 ? -11.560 -3.624 29.977 1.00 94.69 298 HIS A CA 1
ATOM 2433 C C . HIS A 1 298 ? -11.369 -2.617 28.837 1.00 94.69 298 HIS A C 1
ATOM 2435 O O . HIS A 1 298 ? -10.549 -1.709 28.954 1.00 94.69 298 HIS A O 1
ATOM 2441 N N . ILE A 1 299 ? -12.139 -2.752 27.756 1.00 97.19 299 ILE A N 1
ATOM 2442 C CA . ILE A 1 299 ? -12.101 -1.848 26.601 1.00 97.19 299 ILE A CA 1
ATOM 2443 C C . ILE A 1 299 ? -12.380 -0.412 27.044 1.00 97.19 299 ILE A C 1
ATOM 2445 O O . ILE A 1 299 ? -11.587 0.484 26.758 1.00 97.19 299 ILE A O 1
ATOM 2449 N N . ASP A 1 300 ? -13.460 -0.199 27.790 1.00 96.62 300 ASP A N 1
ATOM 2450 C CA . ASP A 1 300 ? -13.925 1.137 28.148 1.00 96.62 300 ASP A CA 1
ATOM 2451 C C . ASP A 1 300 ? -13.009 1.827 29.168 1.00 96.62 300 ASP A C 1
ATOM 2453 O O . ASP A 1 300 ? -12.937 3.058 29.187 1.00 96.62 300 ASP A O 1
ATOM 2457 N N . THR A 1 301 ? -12.253 1.045 29.948 1.00 95.88 301 THR A N 1
ATOM 2458 C CA . THR A 1 301 ? -11.163 1.534 30.808 1.00 95.88 301 THR A CA 1
ATOM 2459 C C . THR A 1 301 ? -9.944 1.963 29.989 1.00 95.88 301 THR A C 1
ATOM 2461 O O . THR A 1 301 ? -9.326 2.984 30.279 1.00 95.88 301 THR A O 1
ATOM 2464 N N . MET A 1 302 ? -9.575 1.191 28.962 1.00 96.00 302 MET A N 1
ATOM 2465 C CA . MET A 1 302 ? -8.342 1.425 28.201 1.00 96.00 302 MET A CA 1
ATOM 2466 C C . MET A 1 302 ? -8.494 2.485 27.108 1.00 96.00 302 MET A C 1
ATOM 2468 O O . MET A 1 302 ? -7.537 3.196 26.811 1.00 96.00 302 MET A O 1
ATOM 2472 N N . LEU A 1 303 ? -9.678 2.617 26.509 1.00 96.81 303 LEU A N 1
ATOM 2473 C CA . LEU A 1 303 ? -9.925 3.520 25.384 1.00 96.81 303 LEU A CA 1
ATOM 2474 C C . LEU A 1 303 ? -9.503 4.983 25.654 1.00 96.81 303 LEU A C 1
ATOM 2476 O O . LEU A 1 303 ? -8.728 5.507 24.850 1.00 96.81 303 LEU A O 1
ATOM 2480 N N . PRO A 1 304 ? -9.908 5.639 26.764 1.00 95.25 304 PRO A N 1
ATOM 2481 C CA . PRO A 1 304 ? -9.500 7.021 27.049 1.00 95.25 304 PRO A CA 1
ATOM 2482 C C . PRO A 1 304 ? -7.984 7.211 27.196 1.00 95.25 304 PRO A C 1
ATOM 2484 O O . PRO A 1 304 ? -7.466 8.294 26.929 1.00 95.25 304 PRO A O 1
ATOM 2487 N N . LEU A 1 305 ? -7.261 6.160 27.601 1.00 93.56 305 LEU A N 1
ATOM 2488 C CA . LEU A 1 305 ? -5.800 6.177 27.727 1.00 93.56 305 LEU A CA 1
ATOM 2489 C C . LEU A 1 305 ? -5.106 6.097 26.362 1.00 93.56 305 LEU A C 1
ATOM 2491 O O . LEU A 1 305 ? -3.984 6.576 26.210 1.00 93.56 305 LEU A O 1
ATOM 2495 N N . LEU A 1 306 ? -5.764 5.487 25.372 1.00 95.00 306 LEU A N 1
ATOM 2496 C CA . LEU A 1 306 ? -5.225 5.293 24.027 1.00 95.00 306 LEU A CA 1
ATOM 2497 C C . LEU A 1 306 ? -5.444 6.499 23.109 1.00 95.00 306 LEU A C 1
ATOM 2499 O O . LEU A 1 306 ? -4.667 6.654 22.171 1.00 95.00 306 LEU A O 1
ATOM 2503 N N . LYS A 1 307 ? -6.467 7.332 23.362 1.00 95.06 307 LYS A N 1
ATOM 2504 C CA . LYS A 1 307 ? -6.753 8.568 22.600 1.00 95.06 307 LYS A CA 1
ATOM 2505 C C . LYS A 1 307 ? -6.717 8.364 21.080 1.00 95.06 307 LYS A C 1
ATOM 2507 O O . LYS A 1 307 ? -6.051 9.096 20.358 1.00 95.06 307 LYS A O 1
ATOM 2512 N N . SER A 1 308 ? -7.395 7.317 20.614 1.00 97.00 308 SER A N 1
ATOM 2513 C CA . SER A 1 308 ? -7.298 6.826 19.238 1.00 97.00 308 SER A CA 1
ATOM 2514 C C . SER A 1 308 ? -8.680 6.842 18.600 1.00 97.00 308 SER A C 1
ATOM 2516 O O . SER A 1 308 ? -9.498 5.973 18.913 1.00 97.00 308 SER A O 1
ATOM 2518 N N . ASP A 1 309 ? -8.926 7.804 17.708 1.00 97.69 309 ASP A N 1
ATOM 2519 C CA . ASP A 1 309 ? -10.224 7.963 17.042 1.00 97.69 309 ASP A CA 1
ATOM 2520 C C . ASP A 1 309 ? -10.675 6.664 16.386 1.00 97.69 309 ASP A C 1
ATOM 2522 O O . ASP A 1 309 ? -11.768 6.196 16.667 1.00 97.69 309 ASP A O 1
ATOM 2526 N N . ASP A 1 310 ? -9.812 5.982 15.633 1.00 97.75 310 ASP A N 1
ATOM 2527 C CA . ASP A 1 310 ? -10.168 4.715 14.986 1.00 97.75 310 ASP A CA 1
ATOM 2528 C C . ASP A 1 310 ? -10.685 3.637 15.965 1.00 97.75 310 ASP A C 1
ATOM 2530 O O . ASP A 1 310 ? -11.533 2.828 15.590 1.00 97.75 310 ASP A O 1
ATOM 2534 N N . LEU A 1 311 ? -10.224 3.624 17.223 1.00 98.38 311 LEU A N 1
ATOM 2535 C CA . LEU A 1 311 ? -10.740 2.720 18.255 1.00 98.38 311 LEU A CA 1
ATOM 2536 C C . LEU A 1 311 ? -12.045 3.231 18.875 1.00 98.38 311 LEU A C 1
ATOM 2538 O O . LEU A 1 311 ? -12.956 2.430 19.100 1.00 98.38 311 LEU A O 1
ATOM 2542 N N . TYR A 1 312 ? -12.163 4.541 19.114 1.00 98.50 312 TYR A N 1
ATOM 2543 C CA . TYR A 1 312 ? -13.422 5.157 19.543 1.00 98.50 312 TYR A CA 1
ATOM 2544 C C . TYR A 1 312 ? -14.524 4.893 18.528 1.00 98.50 312 TYR A C 1
ATOM 2546 O O . TYR A 1 312 ? -15.596 4.422 18.884 1.00 98.50 312 TYR A O 1
ATOM 2554 N N . GLU A 1 313 ? -14.230 5.074 17.250 1.00 98.38 313 GLU A N 1
ATOM 2555 C CA . GLU A 1 313 ? -15.132 4.794 16.153 1.00 98.38 313 GLU A CA 1
ATOM 2556 C C . GLU A 1 313 ? -15.596 3.332 16.101 1.00 98.38 313 GLU A C 1
ATOM 2558 O O . GLU A 1 313 ? -16.752 3.044 15.783 1.00 98.38 313 GLU A O 1
ATOM 2563 N N . MET A 1 314 ? -14.708 2.373 16.378 1.00 98.38 314 MET A N 1
ATOM 2564 C CA . MET A 1 314 ? -15.090 0.962 16.472 1.00 98.38 314 MET A CA 1
ATOM 2565 C C . MET A 1 314 ? -16.049 0.725 17.644 1.00 98.38 314 MET A C 1
ATOM 2567 O O . MET A 1 314 ? -17.045 0.017 17.479 1.00 98.38 314 MET A O 1
ATOM 2571 N N . ARG A 1 315 ? -15.788 1.347 18.803 1.00 98.25 315 ARG A N 1
ATOM 2572 C CA . ARG A 1 315 ? -16.669 1.265 19.976 1.00 98.25 315 ARG A CA 1
ATOM 2573 C C . ARG A 1 315 ? -18.012 1.953 19.734 1.00 98.25 315 ARG A C 1
ATOM 2575 O O . ARG A 1 315 ? -19.035 1.388 20.106 1.00 98.25 315 ARG A O 1
ATOM 2582 N N . LEU A 1 316 ? -18.022 3.092 19.041 1.00 98.44 316 LEU A N 1
ATOM 2583 C CA . LEU A 1 316 ? -19.222 3.809 18.606 1.00 98.44 316 LEU A CA 1
ATOM 2584 C C . LEU A 1 316 ? -20.089 2.937 17.696 1.00 98.44 316 LEU A C 1
ATOM 2586 O O . LEU A 1 316 ? -21.265 2.735 17.980 1.00 98.44 316 LEU A O 1
ATOM 2590 N N . ARG A 1 317 ? -19.513 2.336 16.643 1.00 98.31 317 ARG A N 1
ATOM 2591 C CA . ARG A 1 317 ? -20.245 1.411 15.749 1.00 98.31 317 ARG A CA 1
ATOM 2592 C C . ARG A 1 317 ? -20.801 0.193 16.488 1.00 98.31 317 ARG A C 1
ATOM 2594 O O . ARG A 1 317 ? -21.794 -0.393 16.055 1.00 98.31 317 ARG A O 1
ATOM 2601 N N . TRP A 1 318 ? -20.146 -0.232 17.565 1.00 98.06 318 TRP A N 1
ATOM 2602 C CA . TRP A 1 318 ? -20.655 -1.289 18.430 1.00 98.06 318 TRP A CA 1
ATOM 2603 C C . TRP A 1 318 ? -21.826 -0.822 19.291 1.00 98.06 318 TRP A C 1
ATOM 2605 O O . TRP A 1 318 ? -22.889 -1.434 19.214 1.00 98.06 318 TRP A O 1
ATOM 2615 N N . ALA A 1 319 ? -21.681 0.296 19.998 1.00 98.00 319 ALA A N 1
ATOM 2616 C CA . ALA A 1 319 ? -22.745 0.884 20.807 1.00 98.00 319 ALA A CA 1
ATOM 2617 C C . ALA A 1 319 ? -24.001 1.204 19.976 1.00 98.00 319 ALA A C 1
ATOM 2619 O O . ALA A 1 319 ? -25.105 0.852 20.374 1.00 98.00 319 ALA A O 1
ATOM 2620 N N . ILE A 1 320 ? -23.831 1.752 18.767 1.00 97.38 320 ILE A N 1
ATOM 2621 C CA . ILE A 1 320 ? -24.921 2.022 17.815 1.00 97.38 320 ILE A CA 1
ATOM 2622 C C . ILE A 1 320 ? -25.733 0.758 17.506 1.00 97.38 320 ILE A C 1
ATOM 2624 O O . ILE A 1 320 ? -26.961 0.806 17.502 1.00 97.38 320 ILE A O 1
ATOM 2628 N N . ARG A 1 321 ? -25.071 -0.382 17.258 1.00 96.81 321 ARG A N 1
ATOM 2629 C CA . ARG A 1 321 ? -25.767 -1.651 16.976 1.00 96.81 321 ARG A CA 1
ATOM 2630 C C . ARG A 1 321 ? -26.509 -2.204 18.186 1.00 96.81 321 ARG A C 1
ATOM 2632 O O . ARG A 1 321 ? -27.509 -2.882 17.999 1.00 96.81 321 ARG A O 1
ATOM 2639 N N . GLN A 1 322 ? -26.028 -1.914 19.392 1.00 96.44 322 GLN A N 1
ATOM 2640 C CA . GLN A 1 322 ? -26.687 -2.284 20.646 1.00 96.44 322 GLN A CA 1
ATOM 2641 C C . GLN A 1 322 ? -27.713 -1.242 21.119 1.00 96.44 322 GLN A C 1
ATOM 2643 O O . GLN A 1 322 ? -28.350 -1.460 22.141 1.00 96.44 322 GLN A O 1
ATOM 2648 N N . GLN A 1 323 ? -27.877 -0.124 20.398 1.00 96.88 323 GLN A N 1
ATOM 2649 C CA . GLN A 1 323 ? -28.698 1.020 20.820 1.00 96.88 323 GLN A CA 1
ATOM 2650 C C . GLN A 1 323 ? -28.274 1.614 22.182 1.00 96.88 323 GLN A C 1
ATOM 2652 O O . GLN A 1 323 ? -29.071 2.235 22.878 1.00 96.88 323 GLN A O 1
ATOM 2657 N N . ASP A 1 324 ? -26.999 1.464 22.552 1.00 97.00 324 ASP A N 1
ATOM 2658 C CA . ASP A 1 324 ? -26.419 2.020 23.778 1.00 97.00 324 ASP A CA 1
ATOM 2659 C C . ASP A 1 324 ? -26.038 3.494 23.562 1.00 97.00 324 ASP A C 1
ATOM 2661 O O . ASP A 1 324 ? -24.884 3.843 23.292 1.00 97.00 324 ASP A O 1
ATOM 2665 N N . PHE A 1 325 ? -27.041 4.373 23.622 1.00 96.12 325 PHE A N 1
ATOM 2666 C CA . PHE A 1 325 ? -26.868 5.798 23.333 1.00 96.12 325 PHE A CA 1
ATOM 2667 C C . PHE A 1 325 ? -26.013 6.534 24.370 1.00 96.12 325 PHE A C 1
ATOM 2669 O O . PHE A 1 325 ? -25.283 7.450 23.998 1.00 96.12 325 PHE A O 1
ATOM 2676 N N . THR A 1 326 ? -25.994 6.083 25.627 1.00 96.06 326 THR A N 1
ATOM 2677 C CA . THR A 1 326 ? -25.101 6.634 26.659 1.00 96.06 326 THR A CA 1
ATOM 2678 C C . THR A 1 326 ? -23.636 6.444 26.273 1.00 96.06 326 THR A C 1
ATOM 2680 O O . THR A 1 326 ? -22.826 7.371 26.363 1.00 96.06 326 THR A O 1
ATOM 2683 N N . THR A 1 327 ? -23.278 5.258 25.778 1.00 97.06 327 THR A N 1
ATOM 2684 C CA . THR A 1 327 ? -21.928 5.019 25.264 1.00 97.06 327 THR A CA 1
ATOM 2685 C C . THR A 1 327 ? -21.652 5.803 23.982 1.00 97.06 327 THR A C 1
ATOM 2687 O O . THR A 1 327 ? -20.529 6.284 23.797 1.00 97.06 327 THR A O 1
ATOM 2690 N N . VAL A 1 328 ? -22.642 5.942 23.093 1.00 98.00 328 VAL A N 1
ATOM 2691 C CA . VAL A 1 328 ? -22.491 6.755 21.876 1.00 98.00 328 VAL A CA 1
ATOM 2692 C C . VAL A 1 328 ? -22.142 8.199 22.234 1.00 98.00 328 VAL A C 1
ATOM 2694 O O . VAL A 1 328 ? -21.129 8.705 21.755 1.00 98.00 328 VAL A O 1
ATOM 2697 N N . GLU A 1 329 ? -22.901 8.835 23.125 1.00 96.00 329 GLU A N 1
ATOM 2698 C CA . GLU A 1 329 ? -22.627 10.197 23.602 1.00 96.00 329 GLU A CA 1
ATOM 2699 C C . GLU A 1 329 ? -21.235 10.322 24.227 1.00 96.00 329 GLU A C 1
ATOM 2701 O O . GLU A 1 329 ? -20.464 11.214 23.860 1.00 96.00 329 GLU A O 1
ATOM 2706 N N . LYS A 1 330 ? -20.872 9.381 25.110 1.00 96.38 330 LYS A N 1
ATOM 2707 C CA . LYS A 1 330 ? -19.557 9.352 25.764 1.00 96.38 330 LYS A CA 1
ATOM 2708 C C . LYS A 1 330 ? -18.414 9.368 24.749 1.00 96.38 330 LYS A C 1
ATOM 2710 O O . LYS A 1 330 ? -17.494 10.171 24.881 1.00 96.38 330 LYS A O 1
ATOM 2715 N N . TYR A 1 331 ? -18.424 8.465 23.766 1.00 98.00 331 TYR A N 1
ATOM 2716 C CA . TYR A 1 331 ? -17.298 8.337 22.836 1.00 98.00 331 TYR A CA 1
ATOM 2717 C C . TYR A 1 331 ? -17.321 9.362 21.700 1.00 98.00 331 TYR A C 1
ATOM 2719 O O . TYR A 1 331 ? -16.247 9.705 21.212 1.00 98.00 331 TYR A O 1
ATOM 2727 N N . LEU A 1 332 ? -18.483 9.911 21.326 1.00 97.38 332 LEU A N 1
ATOM 2728 C CA . LEU A 1 332 ? -18.555 11.048 20.400 1.00 97.38 332 LEU A CA 1
ATOM 2729 C C . LEU A 1 332 ? -17.825 12.270 20.971 1.00 97.38 332 LEU A C 1
ATOM 2731 O O . LEU A 1 332 ? -17.051 12.917 20.267 1.00 97.38 332 LEU A O 1
ATOM 2735 N N . ALA A 1 333 ? -18.000 12.543 22.268 1.00 96.25 333 ALA A N 1
ATOM 2736 C CA . ALA A 1 333 ? -17.327 13.655 22.937 1.00 96.25 333 ALA A CA 1
ATOM 2737 C C . ALA A 1 333 ? -15.790 13.514 22.943 1.00 96.25 333 ALA A C 1
ATOM 2739 O O . ALA A 1 333 ? -15.079 14.525 22.917 1.00 96.25 333 ALA A O 1
ATOM 2740 N N . LEU A 1 334 ? -15.287 12.272 22.943 1.00 97.31 334 LEU A N 1
ATOM 2741 C CA . LEU A 1 334 ? -13.861 11.935 23.003 1.00 97.31 334 LEU A CA 1
ATOM 2742 C C . LEU A 1 334 ? -13.148 11.924 21.645 1.00 97.31 334 LEU A C 1
ATOM 2744 O O . LEU A 1 334 ? -11.917 11.864 21.637 1.00 97.31 334 LEU A O 1
ATOM 2748 N N . LEU A 1 335 ? -13.878 11.979 20.526 1.00 98.06 335 LEU A N 1
ATOM 2749 C CA . LEU A 1 335 ? -13.269 12.111 19.200 1.00 98.06 335 LEU A CA 1
ATOM 2750 C C . LEU A 1 335 ? -12.427 13.394 19.116 1.00 98.06 335 LEU A C 1
ATOM 2752 O O . LEU A 1 335 ? -12.794 14.435 19.680 1.00 98.06 335 LEU A O 1
ATOM 2756 N N . SER A 1 336 ? -11.313 13.321 18.386 1.00 97.81 336 SER A N 1
ATOM 2757 C CA . SER A 1 336 ? -10.534 14.504 18.014 1.00 97.81 336 SER A CA 1
ATOM 2758 C C . SER A 1 336 ? -11.340 15.440 17.106 1.00 97.81 336 SER A C 1
ATOM 2760 O O . SER A 1 336 ? -12.403 15.074 16.601 1.00 97.81 336 SER A O 1
ATOM 2762 N N . ASP A 1 337 ? -10.824 16.640 16.848 1.00 96.50 337 ASP A N 1
ATOM 2763 C CA . ASP A 1 337 ? -11.467 17.583 15.926 1.00 96.50 337 ASP A CA 1
ATOM 2764 C C . ASP A 1 337 ? -11.601 17.002 14.511 1.00 96.50 337 ASP A C 1
ATOM 2766 O O . ASP A 1 337 ? -12.618 17.211 13.853 1.00 96.50 337 ASP A O 1
ATOM 2770 N N . GLN A 1 338 ? -10.628 16.193 14.073 1.00 96.12 338 GLN A N 1
ATOM 2771 C CA . GLN A 1 338 ? -10.703 15.492 12.792 1.00 96.12 338 GLN A CA 1
ATOM 2772 C C . GLN A 1 338 ? -11.823 14.444 12.793 1.00 96.12 338 GLN A C 1
ATOM 2774 O O . GLN A 1 338 ? -12.607 14.390 11.849 1.00 96.12 338 GLN A O 1
ATOM 2779 N N . GLY A 1 339 ? -11.932 13.639 13.854 1.00 96.19 339 GLY A N 1
ATOM 2780 C CA . GLY A 1 339 ? -13.019 12.670 14.000 1.00 96.19 339 GLY A CA 1
ATOM 2781 C C . GLY A 1 339 ? -14.389 13.350 14.070 1.00 96.19 339 GLY A C 1
ATOM 2782 O O . GLY A 1 339 ? -15.333 12.912 13.422 1.00 96.19 339 GLY A O 1
ATOM 2783 N N . LYS A 1 340 ? -14.502 14.471 14.788 1.00 95.06 340 LYS A N 1
ATOM 2784 C CA . LYS A 1 340 ? -15.736 15.274 14.874 1.00 95.06 340 LYS A CA 1
ATOM 2785 C C . LYS A 1 340 ? -16.120 15.937 13.552 1.00 95.06 340 LYS A C 1
ATOM 2787 O O . LYS A 1 340 ? -17.298 16.216 13.347 1.00 95.06 340 LYS A O 1
ATOM 2792 N N . ALA A 1 341 ? -15.154 16.195 12.673 1.00 94.81 341 ALA A N 1
ATOM 2793 C CA . ALA A 1 341 ? -15.396 16.732 11.340 1.00 94.81 341 ALA A CA 1
ATOM 2794 C C . ALA A 1 341 ? -15.881 15.672 10.332 1.00 94.81 341 ALA A C 1
ATOM 2796 O O . ALA A 1 341 ? -16.412 16.048 9.291 1.00 94.81 341 ALA A O 1
ATOM 2797 N N . ASP A 1 342 ? -15.739 14.369 10.615 1.00 96.50 342 ASP A N 1
ATOM 2798 C CA . ASP A 1 342 ? -16.244 13.315 9.727 1.00 96.50 342 ASP A CA 1
ATOM 2799 C C . ASP A 1 342 ? -17.787 13.395 9.624 1.00 96.50 342 ASP A C 1
ATOM 2801 O O . ASP A 1 342 ? -18.474 13.354 10.656 1.00 96.50 342 ASP A O 1
ATOM 2805 N N . PRO A 1 343 ? -18.359 13.446 8.403 1.00 96.56 343 PRO A N 1
ATOM 2806 C CA . PRO A 1 343 ? -19.806 13.508 8.179 1.00 96.56 343 PRO A CA 1
ATOM 2807 C C . PRO A 1 343 ? -20.610 12.434 8.928 1.00 96.56 343 PRO A C 1
ATOM 2809 O O . PRO A 1 343 ? -21.721 12.689 9.401 1.00 96.56 343 PRO A O 1
ATOM 2812 N N . ARG A 1 344 ? -20.043 11.230 9.100 1.00 97.31 344 ARG A N 1
ATOM 2813 C CA . ARG A 1 344 ? -20.642 10.147 9.892 1.00 97.31 344 ARG A CA 1
ATOM 2814 C C . ARG A 1 344 ? -20.864 10.568 11.334 1.00 97.31 344 ARG A C 1
ATOM 2816 O O . ARG A 1 344 ? -21.919 10.284 11.900 1.00 97.31 344 ARG A O 1
ATOM 2823 N N . TRP A 1 345 ? -19.855 11.160 11.959 1.00 97.31 345 TRP A N 1
ATOM 2824 C CA . TRP A 1 345 ? -19.904 11.479 13.381 1.00 97.31 345 TRP A CA 1
ATOM 2825 C C . TRP A 1 345 ? -20.661 12.771 13.643 1.00 97.31 345 TRP A C 1
ATOM 2827 O O . TRP A 1 345 ? -21.364 12.838 14.646 1.00 97.31 345 TRP A O 1
ATOM 2837 N N . GLN A 1 346 ? -20.659 13.720 12.704 1.00 96.50 346 GLN A N 1
ATOM 2838 C CA . GLN A 1 346 ? -21.574 14.866 12.732 1.00 96.50 346 GLN A CA 1
ATOM 2839 C C . GLN A 1 346 ? -23.042 14.427 12.702 1.00 96.50 346 GLN A C 1
ATOM 2841 O O . GLN A 1 346 ? -23.853 14.932 13.480 1.00 96.50 346 GLN A O 1
ATOM 2846 N N . TYR A 1 347 ? -23.377 13.438 11.867 1.00 97.06 347 TYR A N 1
ATOM 2847 C CA . TYR A 1 347 ? -24.719 12.857 11.832 1.00 97.06 347 TYR A CA 1
ATOM 2848 C C . TYR A 1 347 ? -25.126 12.263 13.184 1.00 97.06 347 TYR A C 1
ATOM 2850 O O . TYR A 1 347 ? -26.188 12.584 13.722 1.00 97.06 347 TYR A O 1
ATOM 2858 N N . TRP A 1 348 ? -24.275 11.408 13.760 1.00 97.06 348 TRP A N 1
ATOM 2859 C CA . TRP A 1 348 ? -24.563 10.791 15.056 1.00 97.06 348 TRP A CA 1
ATOM 2860 C C . TRP A 1 348 ? -24.595 11.813 16.192 1.00 97.06 348 TRP A C 1
ATOM 2862 O O . TRP A 1 348 ? -25.451 11.701 17.065 1.00 97.06 348 TRP A O 1
ATOM 2872 N N . GLN A 1 349 ? -23.747 12.842 16.145 1.00 96.00 349 GLN A N 1
ATOM 2873 C CA . GLN A 1 349 ? -23.786 13.961 17.081 1.00 96.00 349 GLN A CA 1
ATOM 2874 C C . GLN A 1 349 ? -25.129 14.690 17.010 1.00 96.00 349 GLN A C 1
ATOM 2876 O O . GLN A 1 349 ? -25.764 14.882 18.042 1.00 96.00 349 GLN A O 1
ATOM 2881 N N . ALA A 1 350 ? -25.603 15.036 15.811 1.00 95.75 350 ALA A N 1
ATOM 2882 C CA . ALA A 1 350 ? -26.909 15.667 15.643 1.00 95.75 350 ALA A CA 1
ATOM 2883 C C . ALA A 1 350 ? -28.044 14.775 16.167 1.00 95.75 350 ALA A C 1
ATOM 2885 O O . ALA A 1 350 ? -28.944 15.251 16.859 1.00 95.75 350 ALA A O 1
ATOM 2886 N N . LYS A 1 351 ? -27.970 13.466 15.899 1.00 94.56 351 LYS A N 1
ATOM 2887 C CA . LYS A 1 351 ? -28.954 12.493 16.379 1.00 94.56 351 LYS A CA 1
ATOM 2888 C C . LYS A 1 351 ? -29.003 12.422 17.906 1.00 94.56 351 LYS A C 1
ATOM 2890 O O . LYS A 1 351 ? -30.099 12.477 18.455 1.00 94.56 351 LYS A O 1
ATOM 2895 N N . MET A 1 352 ? -27.860 12.346 18.590 1.00 95.38 352 MET A N 1
ATOM 2896 C CA . MET A 1 352 ? -27.827 12.341 20.062 1.00 95.38 352 MET A CA 1
ATOM 2897 C C . MET A 1 352 ? -28.322 13.673 20.636 1.00 95.38 352 MET A C 1
ATOM 2899 O O . MET A 1 352 ? -29.211 13.691 21.485 1.00 95.38 352 MET A O 1
ATOM 2903 N N . THR A 1 353 ? -27.851 14.793 20.078 1.00 94.31 353 THR A N 1
ATOM 2904 C CA . THR A 1 353 ? -28.239 16.141 20.513 1.00 94.31 353 THR A CA 1
ATOM 2905 C C . THR A 1 353 ? -29.735 16.418 20.344 1.00 94.31 353 THR A C 1
ATOM 2907 O O . THR A 1 353 ? -30.311 17.145 21.147 1.00 94.31 353 THR A O 1
ATOM 2910 N N . SER A 1 354 ? -30.406 15.794 19.370 1.00 93.62 354 SER A N 1
ATOM 2911 C CA . SER A 1 354 ? -31.841 16.011 19.122 1.00 93.62 354 SER A CA 1
ATOM 2912 C C . SER A 1 354 ? -32.755 15.643 20.300 1.00 93.62 354 SER A C 1
ATOM 2914 O O . SER A 1 354 ? -33.864 16.172 20.399 1.00 93.62 354 SER A O 1
ATOM 2916 N N . SER A 1 355 ? -32.286 14.768 21.197 1.00 90.19 355 SER A N 1
ATOM 2917 C CA . SER A 1 355 ? -33.030 14.335 22.383 1.00 90.19 355 SER A CA 1
ATOM 2918 C C . SER A 1 355 ? -33.178 15.438 23.439 1.00 90.19 355 SER A C 1
ATOM 2920 O O . SER A 1 355 ? -34.174 15.450 24.161 1.00 90.19 355 SER A O 1
ATOM 2922 N N . HIS A 1 356 ? -32.230 16.381 23.503 1.00 92.88 356 HIS A N 1
ATOM 2923 C CA . HIS A 1 356 ? -32.166 17.405 24.549 1.00 92.88 356 HIS A CA 1
ATOM 2924 C C . HIS A 1 356 ? -32.053 18.847 24.016 1.00 92.88 356 HIS A C 1
ATOM 2926 O O . HIS A 1 356 ? -32.428 19.782 24.715 1.00 92.88 356 HIS A O 1
ATOM 2932 N N . ASP A 1 357 ? -31.568 19.055 22.787 1.00 95.38 357 ASP A N 1
ATOM 2933 C CA . ASP A 1 357 ? -31.453 20.363 22.128 1.00 95.38 357 ASP A CA 1
ATOM 2934 C C . ASP A 1 357 ? -31.752 20.242 20.623 1.00 95.38 357 ASP A C 1
ATOM 2936 O O . ASP A 1 357 ? -30.878 20.037 19.771 1.00 95.38 357 ASP A O 1
ATOM 2940 N N . LYS A 1 358 ? -33.036 20.382 20.284 1.00 94.38 358 LYS A N 1
ATOM 2941 C CA . LYS A 1 358 ? -33.518 20.303 18.898 1.00 94.38 358 LYS A CA 1
ATOM 2942 C C . LYS A 1 358 ? -32.935 21.401 18.008 1.00 94.38 358 LYS A C 1
ATOM 2944 O O . LYS A 1 358 ? -32.677 21.148 16.831 1.00 94.38 358 LYS A O 1
ATOM 2949 N N . THR A 1 359 ? -32.704 22.597 18.546 1.00 95.38 359 THR A N 1
ATOM 2950 C CA . THR A 1 359 ? -32.181 23.737 17.781 1.00 95.38 359 THR A CA 1
ATOM 2951 C C . THR A 1 359 ? -30.743 23.471 17.354 1.00 95.38 359 THR A C 1
ATOM 2953 O O . THR A 1 359 ? -30.410 23.592 16.173 1.00 95.38 359 THR A O 1
ATOM 2956 N N . ARG A 1 360 ? -29.892 23.020 18.283 1.00 94.19 360 ARG A N 1
ATOM 2957 C CA . ARG A 1 360 ? -28.502 22.676 17.971 1.00 94.19 360 ARG A CA 1
ATOM 2958 C C . ARG A 1 360 ? -28.401 21.482 17.027 1.00 94.19 360 ARG A C 1
ATOM 2960 O O . ARG A 1 360 ? -27.588 21.520 16.104 1.00 94.19 360 ARG A O 1
ATOM 2967 N N . ALA A 1 361 ? -29.227 20.454 17.221 1.00 94.94 361 ALA A N 1
ATOM 2968 C CA . ALA A 1 361 ? -29.285 19.306 16.317 1.00 94.94 361 ALA A CA 1
ATOM 2969 C C . ALA A 1 361 ? -29.660 19.722 14.886 1.00 94.94 361 ALA A C 1
ATOM 2971 O O . ALA A 1 361 ? -28.990 19.318 13.936 1.00 94.94 361 ALA A O 1
ATOM 2972 N N . THR A 1 362 ? -30.661 20.597 14.748 1.00 95.19 362 THR A N 1
ATOM 2973 C CA . THR A 1 362 ? -31.076 21.156 13.454 1.00 95.19 362 THR A CA 1
ATOM 2974 C C . THR A 1 362 ? -29.931 21.933 12.804 1.00 95.19 362 THR A C 1
ATOM 2976 O O . THR A 1 362 ? -29.673 21.755 11.619 1.00 95.19 362 THR A O 1
ATOM 2979 N N . GLN A 1 363 ? -29.176 22.736 13.563 1.00 94.38 363 GLN A N 1
ATOM 2980 C CA . GLN A 1 363 ? -28.020 23.464 13.027 1.00 94.38 363 GLN A CA 1
ATOM 2981 C C . GLN A 1 363 ? -26.923 22.529 12.495 1.00 94.38 363 GLN A C 1
ATOM 2983 O O . GLN A 1 363 ? -26.351 22.793 11.438 1.00 94.38 363 GLN A O 1
ATOM 2988 N N . LEU A 1 364 ? -26.640 21.430 13.201 1.00 93.69 364 LEU A N 1
ATOM 2989 C CA . LEU A 1 364 ? -25.679 20.421 12.746 1.00 93.69 364 LEU A CA 1
ATOM 2990 C C . LEU A 1 364 ? -26.163 19.721 11.468 1.00 93.69 364 LEU A C 1
ATOM 2992 O O . LEU A 1 364 ? -25.392 19.562 10.523 1.00 93.69 364 LEU A O 1
ATOM 2996 N N . GLN A 1 365 ? -27.446 19.349 11.415 1.00 96.31 365 GLN A N 1
ATOM 2997 C CA . GLN A 1 365 ? -28.058 18.762 10.220 1.00 96.31 365 GLN A CA 1
ATOM 2998 C C . GLN A 1 365 ? -28.054 19.735 9.040 1.00 96.31 365 GLN A C 1
ATOM 3000 O O . GLN A 1 365 ? -27.826 19.308 7.915 1.00 96.31 365 GLN A O 1
ATOM 3005 N N . LEU A 1 366 ? -28.262 21.034 9.278 1.00 96.06 366 LEU A N 1
ATOM 3006 C CA . LEU A 1 366 ? -28.237 22.057 8.234 1.00 96.06 366 LEU A CA 1
ATOM 3007 C C . LEU A 1 366 ? -26.870 22.129 7.555 1.00 96.06 366 LEU A C 1
ATOM 3009 O O . LEU A 1 366 ? -26.816 22.109 6.328 1.00 96.06 366 LEU A O 1
ATOM 3013 N N . THR A 1 367 ? -25.784 22.162 8.330 1.00 93.81 367 THR A N 1
ATOM 3014 C CA . THR A 1 367 ? -24.423 22.123 7.776 1.00 93.81 367 THR A CA 1
ATOM 3015 C C . THR A 1 367 ? -24.189 20.832 6.994 1.00 93.81 367 THR A C 1
ATOM 3017 O O . THR A 1 367 ? -23.796 20.883 5.834 1.00 93.81 367 THR A O 1
ATOM 3020 N N . LEU A 1 368 ? -24.506 19.682 7.593 1.00 96.31 368 LEU A N 1
ATOM 3021 C CA . LEU A 1 368 ? -24.283 18.376 6.977 1.00 96.31 368 LEU A CA 1
ATOM 3022 C C . LEU A 1 368 ? -25.116 18.170 5.698 1.00 96.31 368 LEU A C 1
ATOM 3024 O O . LEU A 1 368 ? -24.643 17.540 4.760 1.00 96.31 368 LEU A O 1
ATOM 3028 N N . SER A 1 369 ? -26.326 18.733 5.623 1.00 97.19 369 SER A N 1
ATOM 3029 C CA . SER A 1 369 ? -27.214 18.616 4.456 1.00 97.19 369 SER A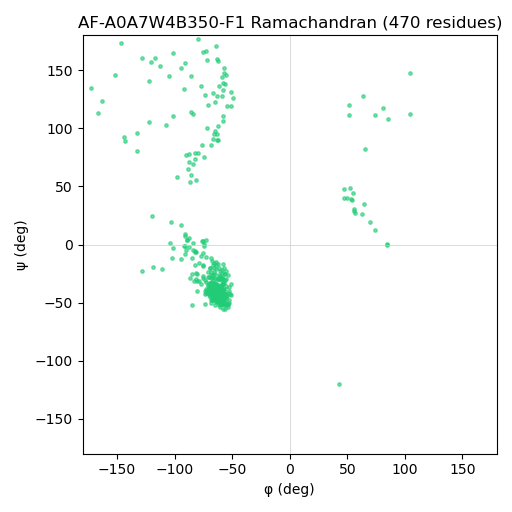 CA 1
ATOM 3030 C C . SER A 1 369 ? -26.644 19.215 3.166 1.00 97.19 369 SER A C 1
ATOM 3032 O O . SER A 1 369 ? -27.143 18.900 2.089 1.00 97.19 369 SER A O 1
ATOM 3034 N N . GLY A 1 370 ? -25.607 20.056 3.266 1.00 94.94 370 GLY A N 1
ATOM 3035 C CA . GLY A 1 370 ? -24.873 20.599 2.121 1.00 94.94 370 GLY A CA 1
ATOM 3036 C C . GLY A 1 370 ? -23.801 19.664 1.552 1.00 94.94 370 GLY A C 1
ATOM 3037 O O . GLY A 1 370 ? -23.211 19.978 0.523 1.00 94.94 370 GLY A O 1
ATOM 3038 N N . GLU A 1 371 ? -23.527 18.528 2.194 1.00 94.56 371 GLU A N 1
ATOM 3039 C CA . GLU A 1 371 ? -22.469 17.603 1.786 1.00 94.56 371 GLU A CA 1
ATOM 3040 C C . GLU A 1 371 ? -22.982 16.522 0.823 1.00 94.56 371 GLU A C 1
ATOM 3042 O O . GLU A 1 371 ? -23.973 15.840 1.106 1.00 94.56 371 GLU A O 1
ATOM 3047 N N . ARG A 1 372 ? -22.251 16.261 -0.272 1.00 94.75 372 ARG A N 1
ATOM 3048 C CA . ARG A 1 372 ? -22.579 15.164 -1.202 1.00 94.75 372 ARG A CA 1
ATOM 3049 C C . ARG A 1 372 ? -22.002 13.831 -0.722 1.00 94.75 372 ARG A C 1
ATOM 3051 O O . ARG A 1 372 ? -21.081 13.262 -1.310 1.00 94.75 372 ARG A O 1
ATOM 3058 N N . ASN A 1 373 ? -22.556 13.310 0.364 1.00 95.00 373 ASN A N 1
ATOM 3059 C CA . ASN A 1 373 ? -22.258 11.968 0.857 1.00 95.00 373 ASN A CA 1
ATOM 3060 C C . ASN A 1 373 ? -23.496 11.336 1.513 1.00 95.00 373 ASN A C 1
ATOM 3062 O O . ASN A 1 373 ? -24.519 11.987 1.706 1.00 95.00 373 ASN A O 1
ATOM 3066 N N . PHE A 1 374 ? -23.394 10.056 1.880 1.00 96.81 374 PHE A N 1
ATOM 3067 C CA . PHE A 1 374 ? -24.496 9.297 2.484 1.00 96.81 374 PHE A CA 1
ATOM 3068 C C . PHE A 1 374 ? -25.140 10.001 3.695 1.00 96.81 374 PHE A C 1
ATOM 3070 O O . PHE A 1 374 ? -26.363 10.030 3.818 1.00 96.81 374 PHE A O 1
ATOM 3077 N N . TYR A 1 375 ? -24.330 10.581 4.584 1.00 97.31 375 TYR A N 1
ATOM 3078 C CA . TYR A 1 375 ? -24.822 11.237 5.797 1.00 97.31 375 TYR A CA 1
ATOM 3079 C C . TYR A 1 375 ? -25.382 12.636 5.520 1.00 97.31 375 TYR A C 1
ATOM 3081 O O . TYR A 1 375 ? -26.351 13.031 6.167 1.00 97.31 375 TYR A O 1
ATOM 3089 N N . GLY A 1 376 ? -24.835 13.344 4.528 1.00 97.06 376 GLY A N 1
ATOM 3090 C CA . GLY A 1 376 ? -25.386 14.603 4.030 1.00 97.06 376 GLY A CA 1
ATOM 3091 C C . GLY A 1 376 ? -26.781 14.442 3.439 1.00 97.06 376 GLY A C 1
ATOM 3092 O O . GLY A 1 376 ? -27.708 15.148 3.836 1.00 97.06 376 GLY A O 1
ATOM 3093 N N . PHE A 1 377 ? -26.983 13.427 2.597 1.00 97.44 377 PHE A N 1
ATOM 3094 C CA . PHE A 1 377 ? -28.306 13.119 2.055 1.00 97.44 377 PHE A CA 1
ATOM 3095 C C . PHE A 1 377 ? -29.316 12.727 3.137 1.00 97.44 377 PHE A C 1
ATOM 3097 O O . PHE A 1 377 ? -30.452 13.194 3.098 1.00 97.44 377 PHE A O 1
ATOM 3104 N N . ASN A 1 378 ? -28.910 11.945 4.144 1.00 96.69 378 ASN A N 1
ATOM 3105 C CA . ASN A 1 378 ? -29.812 11.608 5.247 1.00 96.69 378 ASN A CA 1
ATOM 3106 C C . ASN A 1 378 ? -30.183 12.837 6.099 1.00 96.69 378 ASN A C 1
ATOM 3108 O O . ASN A 1 378 ? -31.314 12.941 6.569 1.00 96.69 378 ASN A O 1
ATOM 3112 N N . ALA A 1 379 ? -29.259 13.787 6.276 1.00 97.06 379 ALA A N 1
ATOM 3113 C CA . ALA A 1 379 ? -29.555 15.053 6.942 1.00 97.06 379 ALA A CA 1
ATOM 3114 C C . ALA A 1 379 ? -30.511 15.934 6.119 1.00 97.06 379 ALA A C 1
ATOM 3116 O O . ALA A 1 379 ? -31.426 16.524 6.689 1.00 97.06 379 ALA A O 1
ATOM 3117 N N . ALA A 1 380 ? -30.341 15.999 4.794 1.00 97.38 380 ALA A N 1
ATOM 3118 C CA . ALA A 1 380 ? -31.253 16.719 3.903 1.00 97.38 380 ALA A CA 1
ATOM 3119 C C . ALA A 1 380 ? -32.675 16.133 3.949 1.00 97.38 380 ALA A C 1
ATOM 3121 O O . ALA A 1 380 ? -33.636 16.878 4.141 1.00 97.38 380 ALA A O 1
ATOM 3122 N N . GLU A 1 381 ? -32.797 14.805 3.872 1.00 96.19 381 GLU A N 1
ATOM 3123 C CA . GLU A 1 381 ? -34.072 14.088 3.983 1.00 96.19 381 GLU A CA 1
ATOM 3124 C C . GLU A 1 381 ? -34.764 14.361 5.327 1.00 96.19 381 GLU A C 1
ATOM 3126 O O . GLU A 1 381 ? -35.940 14.724 5.352 1.00 96.19 381 GLU A O 1
ATOM 3131 N N . ALA A 1 382 ? -34.029 14.281 6.442 1.00 93.12 382 ALA A N 1
ATOM 3132 C CA . ALA A 1 382 ? -34.566 14.561 7.775 1.00 93.12 382 ALA A CA 1
ATOM 3133 C C . ALA A 1 382 ? -35.087 16.004 7.936 1.00 93.12 382 ALA A C 1
ATOM 3135 O O . ALA A 1 382 ? -35.999 16.244 8.726 1.00 93.12 382 ALA A O 1
ATOM 3136 N N . LEU A 1 383 ? -34.520 16.958 7.191 1.00 95.06 383 LEU A N 1
ATOM 3137 C CA . LEU A 1 383 ? -34.932 18.363 7.183 1.00 95.06 383 LEU A CA 1
ATOM 3138 C C . LEU A 1 383 ? -35.998 18.685 6.122 1.00 95.06 383 LEU A C 1
ATOM 3140 O O . LEU A 1 383 ? -36.406 19.842 6.017 1.00 95.06 383 LEU A O 1
ATOM 3144 N N . GLY A 1 384 ? -36.420 17.710 5.307 1.00 95.88 384 GLY A N 1
ATOM 3145 C CA . GLY A 1 384 ? -37.312 17.947 4.167 1.00 95.88 384 GLY A CA 1
ATOM 3146 C C . GLY A 1 384 ? -36.699 18.857 3.095 1.00 95.88 384 GLY A C 1
ATOM 3147 O O . GLY A 1 384 ? -37.423 19.561 2.392 1.00 95.88 384 GLY A O 1
ATOM 3148 N N . LYS A 1 385 ? -35.365 18.892 2.993 1.00 95.44 385 LYS A N 1
ATOM 3149 C CA . LYS A 1 385 ? -34.631 19.698 2.014 1.00 95.44 385 LYS A CA 1
ATOM 3150 C C . LYS A 1 385 ? -34.301 18.889 0.756 1.00 95.44 385 LYS A C 1
ATOM 3152 O O . LYS A 1 385 ? -34.094 17.679 0.844 1.00 95.44 385 LYS A O 1
ATOM 3157 N N . PRO A 1 386 ? -34.173 19.549 -0.408 1.00 95.75 386 PRO A N 1
ATOM 3158 C CA . PRO A 1 386 ? -33.591 18.925 -1.590 1.00 95.75 386 PRO A CA 1
ATOM 3159 C C . PRO A 1 386 ? -32.178 18.399 -1.311 1.00 95.75 386 PRO A C 1
ATOM 3161 O O . PRO A 1 386 ? -31.428 18.994 -0.535 1.00 95.75 386 PRO A O 1
ATOM 3164 N N . LEU A 1 387 ? -31.805 17.303 -1.974 1.00 95.88 387 LEU A N 1
ATOM 3165 C CA . LEU A 1 387 ? -30.462 16.737 -1.872 1.00 95.88 387 LEU A CA 1
ATOM 3166 C C . LEU A 1 387 ? -29.427 17.692 -2.486 1.00 95.88 387 LEU A C 1
ATOM 3168 O O . LEU A 1 387 ? -29.576 18.126 -3.631 1.00 95.88 387 LEU A O 1
ATOM 3172 N N . ALA A 1 388 ? -28.353 17.975 -1.749 1.00 95.38 388 ALA A N 1
ATOM 3173 C CA . ALA A 1 388 ? -27.221 18.750 -2.242 1.00 95.38 388 ALA A CA 1
ATOM 3174 C C . ALA A 1 388 ? -26.345 17.886 -3.162 1.00 95.38 388 ALA A C 1
ATOM 3176 O O . ALA A 1 388 ? -25.382 17.247 -2.741 1.00 95.38 388 ALA A O 1
ATOM 3177 N N . MET A 1 389 ? -26.710 17.832 -4.444 1.00 94.00 389 MET A N 1
ATOM 3178 C CA . MET A 1 389 ? -25.940 17.095 -5.452 1.00 94.00 389 MET A CA 1
ATOM 3179 C C . MET A 1 389 ? -24.582 17.751 -5.742 1.00 94.00 389 MET A C 1
ATOM 3181 O O . MET A 1 389 ? -23.675 17.074 -6.215 1.00 94.00 389 MET A O 1
ATOM 3185 N N . ASN A 1 390 ? -24.415 19.040 -5.419 1.00 93.62 390 ASN A N 1
ATOM 3186 C CA . ASN A 1 390 ? -23.172 19.795 -5.607 1.00 93.62 390 ASN A CA 1
ATOM 3187 C C . ASN A 1 390 ? -22.568 19.581 -7.003 1.00 93.62 390 ASN A C 1
ATOM 3189 O O . ASN A 1 390 ? -21.364 19.387 -7.132 1.00 93.62 390 ASN A O 1
ATOM 3193 N N . ASP A 1 391 ? -23.423 19.542 -8.030 1.00 94.56 391 ASP A N 1
ATOM 3194 C CA . ASP A 1 391 ? -22.972 19.406 -9.409 1.00 94.56 391 ASP A CA 1
ATOM 3195 C C . ASP A 1 391 ? -22.294 20.708 -9.829 1.00 94.56 391 ASP A C 1
ATOM 3197 O O . ASP A 1 391 ? -22.915 21.778 -9.820 1.00 94.56 391 ASP A O 1
ATOM 3201 N N . ASN A 1 392 ? -21.019 20.624 -10.196 1.00 93.62 392 ASN A N 1
ATOM 3202 C CA . ASN A 1 392 ? -20.294 21.775 -10.718 1.00 93.62 392 ASN A CA 1
ATOM 3203 C C . ASN A 1 392 ? -20.689 22.129 -12.161 1.00 93.62 392 ASN A C 1
ATOM 3205 O O . ASN A 1 392 ? -20.159 23.099 -12.702 1.00 93.62 392 ASN A O 1
ATOM 3209 N N . ASN A 1 393 ? -21.631 21.387 -12.760 1.00 93.25 393 ASN A N 1
ATOM 3210 C CA . ASN A 1 393 ? -22.118 21.560 -14.126 1.00 93.25 393 ASN A CA 1
ATOM 3211 C C . ASN A 1 393 ? -20.958 21.596 -15.123 1.00 93.25 393 ASN A C 1
ATOM 3213 O O . ASN A 1 393 ? -20.848 22.510 -15.945 1.00 93.25 393 ASN A O 1
ATOM 3217 N N . LEU A 1 394 ? -20.057 20.615 -15.007 1.00 95.19 394 LEU A N 1
ATOM 3218 C CA . LEU A 1 394 ? -18.876 20.520 -15.853 1.00 95.19 394 LEU A CA 1
ATOM 3219 C C . LEU A 1 394 ? -19.261 20.620 -17.335 1.00 95.19 394 LEU A C 1
ATOM 3221 O O . LEU A 1 394 ? -19.968 19.768 -17.873 1.00 95.19 394 LEU A O 1
ATOM 3225 N N . ALA A 1 395 ? -18.726 21.640 -18.001 1.00 95.12 395 ALA A N 1
ATOM 3226 C CA . ALA A 1 395 ? -18.996 21.912 -19.400 1.00 95.12 395 ALA A CA 1
ATOM 3227 C C . ALA A 1 395 ? -17.752 21.698 -20.284 1.00 95.12 395 ALA A C 1
ATOM 3229 O O . ALA A 1 395 ? -16.608 21.853 -19.831 1.00 95.12 395 ALA A O 1
ATOM 3230 N N . PRO A 1 396 ? -17.959 21.379 -21.574 1.00 95.75 396 PRO A N 1
ATOM 3231 C CA . PRO A 1 396 ? -16.934 21.480 -22.604 1.00 95.75 396 PRO A CA 1
ATOM 3232 C C . PRO A 1 396 ? -16.216 22.833 -22.584 1.00 95.75 396 PRO A C 1
ATOM 3234 O O . PRO A 1 396 ? -16.854 23.877 -22.696 1.00 95.75 396 PRO A O 1
ATOM 3237 N N . ASN A 1 397 ? -14.887 22.814 -22.511 1.00 96.44 397 ASN A N 1
ATOM 3238 C CA . ASN A 1 397 ? -14.058 23.993 -22.753 1.00 96.44 397 ASN A CA 1
ATOM 3239 C C . ASN A 1 397 ? -13.464 23.895 -24.172 1.00 96.44 397 ASN A C 1
ATOM 3241 O O . ASN A 1 397 ? -12.593 23.047 -24.387 1.00 96.44 397 ASN A O 1
ATOM 3245 N N . PRO A 1 398 ? -13.887 24.736 -25.137 1.00 94.50 398 PRO A N 1
ATOM 3246 C CA . PRO A 1 398 ? -13.440 24.632 -26.528 1.00 94.50 398 PRO A CA 1
ATOM 3247 C C . PRO A 1 398 ? -11.920 24.730 -26.715 1.00 94.50 398 PRO A C 1
ATOM 3249 O O . PRO A 1 398 ? -11.355 23.992 -27.522 1.00 94.50 398 PRO A O 1
ATOM 3252 N N . GLU A 1 399 ? -11.241 25.588 -25.948 1.00 95.06 399 GLU A N 1
ATOM 3253 C CA . GLU A 1 399 ? -9.788 25.778 -26.047 1.00 95.06 399 GLU A CA 1
ATOM 3254 C C . GLU A 1 399 ? -9.015 24.543 -25.578 1.00 95.06 399 GLU A C 1
ATOM 3256 O O . GLU A 1 399 ? -8.006 24.163 -26.177 1.00 95.06 399 GLU A O 1
ATOM 3261 N N . LEU A 1 400 ? -9.486 23.898 -24.508 1.00 95.56 400 LEU A N 1
ATOM 3262 C CA . LEU A 1 400 ? -8.899 22.652 -24.017 1.00 95.56 400 LEU A CA 1
ATOM 3263 C C . LEU A 1 400 ? -9.259 21.474 -24.929 1.00 95.56 400 LEU A C 1
ATOM 3265 O O . LEU A 1 400 ? -8.392 20.656 -25.230 1.00 95.56 400 LEU A O 1
ATOM 3269 N N . GLN A 1 401 ? -10.494 21.412 -25.434 1.00 93.62 401 GLN A N 1
ATOM 3270 C CA . GLN A 1 401 ? -10.928 20.351 -26.345 1.00 93.62 401 GLN A CA 1
ATOM 3271 C C . GLN A 1 401 ? -10.161 20.348 -27.666 1.00 93.62 401 GLN A C 1
ATOM 3273 O O . GLN A 1 401 ? -9.808 19.278 -28.163 1.00 93.62 401 GLN A O 1
ATOM 3278 N N . ALA A 1 402 ? -9.823 21.525 -28.195 1.00 93.06 402 ALA A N 1
ATOM 3279 C CA . ALA A 1 402 ? -8.984 21.641 -29.385 1.00 93.06 402 ALA A CA 1
ATOM 3280 C C . ALA A 1 402 ? -7.599 20.987 -29.204 1.00 93.06 402 ALA A C 1
ATOM 3282 O O . ALA A 1 402 ? -7.019 20.493 -30.173 1.00 93.06 402 ALA A O 1
ATOM 3283 N N . LYS A 1 403 ? -7.083 20.935 -27.966 1.00 95.25 403 LYS A N 1
ATOM 3284 C CA . LYS A 1 403 ? -5.790 20.315 -27.637 1.00 95.25 403 LYS A CA 1
ATOM 3285 C C . LYS A 1 403 ? -5.871 18.793 -27.509 1.00 95.25 403 LYS A C 1
ATOM 3287 O O . LYS A 1 403 ? -4.863 18.133 -27.739 1.00 95.25 403 LYS A O 1
ATOM 3292 N N . LEU A 1 404 ? -7.037 18.220 -27.189 1.00 95.25 404 LEU A N 1
ATOM 3293 C CA . LEU A 1 404 ? -7.185 16.769 -26.979 1.00 95.25 404 LEU A CA 1
ATOM 3294 C C . LEU A 1 404 ? -6.800 15.975 -28.232 1.00 95.25 404 LEU A C 1
ATOM 3296 O O . LEU A 1 404 ? -6.032 15.022 -28.154 1.00 95.25 404 LEU A O 1
ATOM 3300 N N . ASN A 1 405 ? -7.273 16.408 -29.403 1.00 88.06 405 ASN A N 1
ATOM 3301 C CA . ASN A 1 405 ? -7.010 15.727 -30.678 1.00 88.06 405 ASN A CA 1
ATOM 3302 C C . ASN A 1 405 ? -5.541 15.805 -31.126 1.00 88.06 405 ASN A C 1
ATOM 3304 O O . ASN A 1 405 ? -5.149 15.111 -32.058 1.00 88.06 405 ASN A O 1
ATOM 3308 N N . GLN A 1 406 ? -4.733 16.647 -30.479 1.00 92.25 406 GLN A N 1
ATOM 3309 C CA . GLN A 1 406 ? -3.298 16.762 -30.738 1.00 92.25 406 GLN A CA 1
ATOM 3310 C C . GLN A 1 406 ? -2.482 15.802 -29.862 1.00 92.25 406 GLN A C 1
ATOM 3312 O O . GLN A 1 406 ? -1.265 15.725 -30.013 1.00 92.25 406 GLN A O 1
ATOM 3317 N N . ASP A 1 407 ? -3.125 15.083 -28.938 1.00 94.44 407 ASP A N 1
ATOM 3318 C CA . ASP A 1 407 ? -2.470 14.186 -27.997 1.00 94.44 407 ASP A CA 1
ATOM 3319 C C . ASP A 1 407 ? -2.253 12.792 -28.614 1.00 94.44 407 ASP A C 1
ATOM 3321 O O . ASP A 1 407 ? -3.220 12.053 -28.838 1.00 94.44 407 ASP A O 1
ATOM 3325 N N . PRO A 1 408 ? -0.997 12.361 -28.838 1.00 94.69 408 PRO A N 1
ATOM 3326 C CA . PRO A 1 408 ? -0.732 11.034 -29.382 1.00 94.69 408 PRO A CA 1
ATOM 3327 C C . PRO A 1 408 ? -1.246 9.909 -28.475 1.00 94.69 408 PRO A C 1
ATOM 3329 O O . PRO A 1 408 ? -1.553 8.825 -28.966 1.00 94.69 408 PRO A O 1
ATOM 3332 N N . GLY A 1 409 ? -1.356 10.147 -27.160 1.00 95.94 409 GLY A N 1
ATOM 3333 C CA . GLY A 1 409 ? -1.927 9.182 -26.221 1.00 95.94 409 GLY A CA 1
ATOM 3334 C C . GLY A 1 409 ? -3.403 8.920 -26.487 1.00 95.94 409 GLY A C 1
ATOM 3335 O O . GLY A 1 409 ? -3.823 7.765 -26.517 1.00 95.94 409 GLY A O 1
ATOM 3336 N N . LEU A 1 410 ? -4.174 9.971 -26.776 1.00 97.31 410 LEU A N 1
ATOM 3337 C CA . LEU A 1 410 ? -5.579 9.824 -27.148 1.00 97.31 410 LEU A CA 1
ATOM 3338 C C . LEU A 1 410 ? -5.731 9.072 -28.473 1.00 97.31 410 LEU A C 1
ATOM 3340 O O . LEU A 1 410 ? -6.569 8.178 -28.567 1.00 97.31 410 LEU A O 1
ATOM 3344 N N . ALA A 1 411 ? -4.899 9.385 -29.471 1.00 97.12 411 ALA A N 1
ATOM 3345 C CA . ALA A 1 411 ? -4.915 8.682 -30.754 1.00 97.12 411 ALA A CA 1
ATOM 3346 C C . ALA A 1 411 ? -4.683 7.169 -30.583 1.00 97.12 411 ALA A C 1
ATOM 3348 O O . ALA A 1 411 ? -5.361 6.357 -31.212 1.00 97.12 411 ALA A O 1
ATOM 3349 N N . ARG A 1 412 ? -3.779 6.768 -29.677 1.00 98.06 412 ARG A N 1
ATOM 3350 C CA . ARG A 1 412 ? -3.577 5.350 -29.336 1.00 98.06 412 ARG A CA 1
ATOM 3351 C C . ARG A 1 412 ? -4.783 4.746 -28.629 1.00 98.06 412 ARG A C 1
ATOM 3353 O O . ARG A 1 412 ? -5.174 3.637 -28.970 1.00 98.06 412 ARG A O 1
ATOM 3360 N N . VAL A 1 413 ? -5.398 5.460 -27.687 1.00 98.06 413 VAL A N 1
ATOM 3361 C CA . VAL A 1 413 ? -6.613 4.984 -27.004 1.00 98.06 413 VAL A CA 1
ATOM 3362 C C . VAL A 1 413 ? -7.740 4.745 -28.007 1.00 98.06 413 VAL A C 1
ATOM 3364 O O . VAL A 1 413 ? -8.332 3.671 -27.974 1.00 98.06 413 VAL A O 1
ATOM 3367 N N . ILE A 1 414 ? -7.993 5.683 -28.927 1.00 97.19 414 ILE A N 1
ATOM 3368 C CA . ILE A 1 414 ? -9.013 5.543 -29.982 1.00 97.19 414 ILE A CA 1
ATOM 3369 C C . ILE A 1 414 ? -8.797 4.245 -30.773 1.00 97.19 414 ILE A C 1
ATOM 3371 O O . ILE A 1 414 ? -9.718 3.439 -30.903 1.00 97.19 414 ILE A O 1
ATOM 3375 N N . GLU A 1 415 ? -7.575 4.010 -31.255 1.00 97.75 415 GLU A N 1
ATOM 3376 C CA . GLU A 1 415 ? -7.268 2.814 -32.042 1.00 97.75 415 GLU A CA 1
ATOM 3377 C C . GLU A 1 415 ? -7.335 1.524 -31.212 1.00 97.75 415 GLU A C 1
ATOM 3379 O O . GLU A 1 415 ? -7.849 0.513 -31.685 1.00 97.75 415 GLU A O 1
ATOM 3384 N N . LEU A 1 416 ? -6.876 1.534 -29.957 1.00 97.81 416 LEU A N 1
ATOM 3385 C CA . LEU A 1 416 ? -6.984 0.368 -29.072 1.00 97.81 416 LEU A CA 1
ATOM 3386 C C . LEU A 1 416 ? -8.444 0.029 -28.763 1.00 97.81 416 LEU A C 1
ATOM 3388 O O . LEU A 1 416 ? -8.799 -1.148 -28.760 1.00 97.81 416 LEU A O 1
ATOM 3392 N N . MET A 1 417 ? -9.297 1.034 -28.555 1.00 96.62 417 MET A N 1
ATOM 3393 C CA . MET A 1 417 ? -10.738 0.839 -28.379 1.00 96.62 417 MET A CA 1
ATOM 3394 C C . MET A 1 417 ? -11.378 0.258 -29.646 1.00 96.62 417 MET A C 1
ATOM 3396 O O . MET A 1 417 ? -12.163 -0.683 -29.551 1.00 96.62 417 MET A O 1
ATOM 3400 N N . ALA A 1 418 ? -11.001 0.756 -30.829 1.00 95.69 418 ALA A N 1
ATOM 3401 C CA . ALA A 1 418 ? -11.499 0.246 -32.108 1.00 95.69 418 ALA A CA 1
ATOM 3402 C C . ALA A 1 418 ? -11.078 -1.211 -32.389 1.00 95.69 418 ALA A C 1
ATOM 3404 O O . ALA A 1 418 ? -11.803 -1.946 -33.055 1.00 95.69 418 ALA A O 1
ATOM 3405 N N . LEU A 1 419 ? -9.930 -1.643 -31.857 1.00 96.06 419 LEU A N 1
ATOM 3406 C CA . LEU A 1 419 ? -9.411 -3.013 -31.961 1.00 96.06 419 LEU A CA 1
ATOM 3407 C C . LEU A 1 419 ? -9.839 -3.938 -30.805 1.00 96.06 419 LEU A C 1
ATOM 3409 O O . LEU A 1 419 ? -9.286 -5.033 -30.665 1.00 96.06 419 LEU A O 1
ATOM 3413 N N . ASP A 1 420 ? -10.765 -3.491 -29.953 1.00 94.12 420 ASP A N 1
ATOM 3414 C CA . ASP A 1 420 ? -11.218 -4.188 -28.742 1.00 94.12 420 ASP A CA 1
ATOM 3415 C C . ASP A 1 420 ? -10.075 -4.589 -27.779 1.00 94.12 420 ASP A C 1
ATOM 3417 O O . ASP A 1 420 ? -10.047 -5.651 -27.153 1.00 94.12 420 ASP A O 1
ATOM 3421 N N . LYS A 1 421 ? -9.074 -3.714 -27.646 1.00 95.94 421 LYS A N 1
ATOM 3422 C CA . LYS A 1 421 ? -7.946 -3.844 -26.710 1.00 95.94 421 LYS A CA 1
ATOM 3423 C C . LYS A 1 421 ? -8.186 -3.022 -25.446 1.00 95.94 421 LYS A C 1
ATOM 3425 O O . LYS A 1 421 ? -7.381 -2.172 -25.078 1.00 95.94 421 LYS A O 1
ATOM 3430 N N . GLN A 1 422 ? -9.286 -3.312 -24.751 1.00 95.06 422 GLN A N 1
ATOM 3431 C CA . GLN A 1 422 ? -9.770 -2.549 -23.586 1.00 95.06 422 GLN A CA 1
ATOM 3432 C C . GLN A 1 422 ? -8.718 -2.366 -22.477 1.00 95.06 422 GLN A C 1
ATOM 3434 O O . GLN A 1 422 ? -8.589 -1.288 -21.899 1.00 95.06 422 GLN A O 1
ATOM 3439 N N . ILE A 1 423 ? -7.940 -3.412 -22.174 1.00 95.56 423 ILE A N 1
ATOM 3440 C CA . ILE A 1 423 ? -6.907 -3.365 -21.124 1.00 95.56 423 ILE A CA 1
ATOM 3441 C C . ILE A 1 423 ? -5.764 -2.427 -21.527 1.00 95.56 423 ILE A C 1
ATOM 3443 O O . ILE A 1 423 ? -5.324 -1.605 -20.723 1.00 95.56 423 ILE A O 1
ATOM 3447 N N . ASP A 1 424 ? -5.302 -2.525 -22.773 1.00 96.12 424 ASP A N 1
ATOM 3448 C CA . ASP A 1 424 ? -4.237 -1.669 -23.294 1.00 96.12 424 ASP A CA 1
ATOM 3449 C C . ASP A 1 424 ? -4.716 -0.214 -23.390 1.00 96.12 424 ASP A C 1
ATOM 3451 O O . ASP A 1 424 ? -3.999 0.691 -22.962 1.00 96.12 424 ASP A O 1
ATOM 3455 N N . ALA A 1 425 ? -5.956 0.003 -23.850 1.00 97.94 425 ALA A N 1
ATOM 3456 C CA . ALA A 1 425 ? -6.592 1.317 -23.904 1.00 97.94 425 ALA A CA 1
ATOM 3457 C C . ALA A 1 425 ? -6.687 1.954 -22.512 1.00 97.94 425 ALA A C 1
ATOM 3459 O O . ALA A 1 425 ? -6.326 3.116 -22.339 1.00 97.94 425 ALA A O 1
ATOM 3460 N N . ARG A 1 426 ? -7.094 1.189 -21.489 1.00 97.31 426 ARG A N 1
ATOM 3461 C CA . ARG A 1 426 ? -7.127 1.672 -20.102 1.00 97.31 426 ARG A CA 1
ATOM 3462 C C . ARG A 1 426 ? -5.736 2.036 -19.587 1.00 97.31 426 ARG A C 1
ATOM 3464 O O . ARG A 1 426 ? -5.592 3.043 -18.900 1.00 97.31 426 ARG A O 1
ATOM 3471 N N . ASN A 1 427 ? -4.712 1.240 -19.892 1.00 96.19 427 ASN A N 1
ATOM 3472 C CA . ASN A 1 427 ? -3.343 1.539 -19.467 1.00 96.19 427 ASN A CA 1
ATOM 3473 C C . ASN A 1 427 ? -2.813 2.825 -20.117 1.00 96.19 427 ASN A C 1
ATOM 3475 O O . ASN A 1 427 ? -2.209 3.645 -19.425 1.00 96.19 427 ASN A O 1
ATOM 3479 N N . GLU A 1 428 ? -3.067 3.021 -21.414 1.00 97.50 428 GLU A N 1
ATOM 3480 C CA . GLU A 1 428 ? -2.765 4.277 -22.113 1.00 97.50 428 GLU A CA 1
ATOM 3481 C C . GLU A 1 428 ? -3.542 5.449 -21.512 1.00 97.50 428 GLU A C 1
ATOM 3483 O O . GLU A 1 428 ? -2.949 6.484 -21.218 1.00 97.50 428 GLU A O 1
ATOM 3488 N N . TRP A 1 429 ? -4.834 5.266 -21.223 1.00 97.69 429 TRP A N 1
ATOM 3489 C CA . TRP A 1 429 ? -5.667 6.285 -20.586 1.00 97.69 429 TRP A CA 1
ATOM 3490 C C . TRP A 1 429 ? -5.128 6.702 -19.216 1.00 97.69 429 TRP A C 1
ATOM 3492 O O . TRP A 1 429 ? -4.980 7.887 -18.942 1.00 97.69 429 TRP A O 1
ATOM 3502 N N . LEU A 1 430 ? -4.753 5.747 -18.362 1.00 96.00 430 LEU A N 1
ATOM 3503 C CA . LEU A 1 430 ? -4.152 6.033 -17.056 1.00 96.00 430 LEU A CA 1
ATOM 3504 C C . LEU A 1 430 ? -2.837 6.808 -17.181 1.00 96.00 430 LEU A C 1
ATOM 3506 O O . LEU A 1 430 ? -2.576 7.716 -16.391 1.00 96.00 430 LEU A O 1
ATOM 3510 N N . TYR A 1 431 ? -1.998 6.451 -18.155 1.00 94.31 431 TYR A N 1
ATOM 3511 C CA . TYR A 1 431 ? -0.750 7.167 -18.411 1.00 94.31 431 TYR A CA 1
ATOM 3512 C C . TYR A 1 431 ? -1.015 8.596 -18.901 1.00 94.31 431 TYR A C 1
ATOM 3514 O O . TYR A 1 431 ? -0.391 9.547 -18.431 1.00 94.31 431 TYR A O 1
ATOM 3522 N N . LEU A 1 432 ? -2.001 8.740 -19.786 1.00 94.38 432 LEU A N 1
ATOM 3523 C CA . LEU A 1 432 ? -2.491 10.005 -20.308 1.00 94.38 432 LEU A CA 1
ATOM 3524 C C . LEU A 1 432 ? -3.074 10.906 -19.207 1.00 94.38 432 LEU A C 1
ATOM 3526 O O . LEU A 1 432 ? -2.785 12.095 -19.197 1.00 94.38 432 LEU A O 1
ATOM 3530 N N . MET A 1 433 ? -3.837 10.378 -18.248 1.00 95.06 433 MET A N 1
ATOM 3531 C CA . MET A 1 433 ? -4.391 11.201 -17.162 1.00 95.06 433 MET A CA 1
ATOM 3532 C C . MET A 1 433 ? -3.293 11.710 -16.215 1.00 95.06 433 MET A C 1
ATOM 3534 O O . MET A 1 433 ? -3.322 12.859 -15.791 1.00 95.06 433 MET A O 1
ATOM 3538 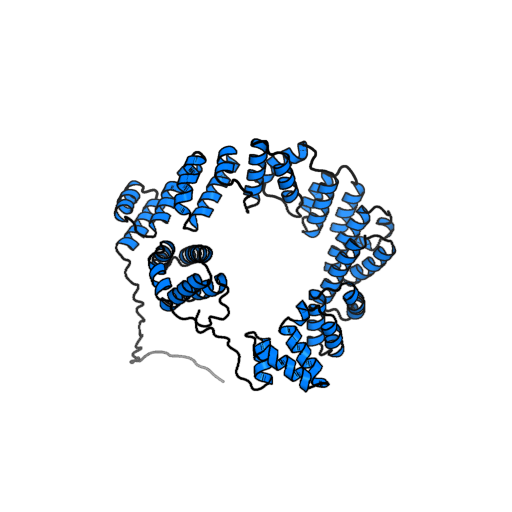N N . ARG A 1 434 ? -2.269 10.895 -15.918 1.00 90.81 434 ARG A N 1
ATOM 3539 C CA . ARG A 1 434 ? -1.192 11.260 -14.970 1.00 90.81 434 ARG A CA 1
ATOM 3540 C C . ARG A 1 434 ? -0.325 12.440 -15.408 1.00 90.81 434 ARG A C 1
ATOM 3542 O O . ARG A 1 434 ? 0.349 13.028 -14.566 1.00 90.81 434 ARG A O 1
ATOM 3549 N N . ARG A 1 435 ? -0.292 12.753 -16.704 1.00 91.12 435 ARG A N 1
ATOM 3550 C CA . ARG A 1 435 ? 0.504 13.857 -17.267 1.00 91.12 435 ARG A CA 1
ATOM 3551 C C . ARG A 1 435 ? -0.265 15.178 -17.369 1.00 91.12 435 ARG A C 1
ATOM 3553 O O . ARG A 1 435 ? 0.318 16.163 -17.810 1.00 91.12 435 ARG A O 1
ATOM 3560 N N . HIS A 1 436 ? -1.541 15.197 -16.982 1.00 94.19 436 HIS A N 1
ATOM 3561 C CA . HIS A 1 436 ? -2.443 16.339 -17.131 1.00 94.19 436 HIS A CA 1
ATOM 3562 C C . HIS A 1 436 ? -2.986 16.814 -15.773 1.00 94.19 436 HIS A C 1
ATOM 3564 O O . HIS A 1 436 ? -3.003 16.068 -14.797 1.00 94.19 436 HIS A O 1
ATOM 3570 N N . ASN A 1 437 ? -3.413 18.079 -15.695 1.00 95.75 437 ASN A N 1
ATOM 3571 C CA . ASN A 1 437 ? -4.077 18.631 -14.507 1.00 95.75 437 ASN A CA 1
ATOM 3572 C C . ASN A 1 437 ? -5.568 18.230 -14.457 1.00 95.75 437 ASN A C 1
ATOM 3574 O O . ASN A 1 437 ? -6.078 17.584 -15.378 1.00 95.75 437 ASN A O 1
ATOM 3578 N N . SER A 1 438 ? -6.274 18.614 -13.386 1.00 95.44 438 SER A N 1
ATOM 3579 C CA . SER A 1 438 ? -7.701 18.308 -13.192 1.00 95.44 438 SER A CA 1
ATOM 3580 C C . SER A 1 438 ? -8.574 18.803 -14.345 1.00 95.44 438 SER A C 1
ATOM 3582 O O . SER A 1 438 ? -9.418 18.054 -14.825 1.00 95.44 438 SER A O 1
ATOM 3584 N N . ASP A 1 439 ? -8.332 20.020 -14.837 1.00 95.81 439 ASP A N 1
ATOM 3585 C CA . ASP A 1 439 ? -9.169 20.650 -15.864 1.00 95.81 439 ASP A CA 1
ATOM 3586 C C . ASP A 1 439 ? -9.070 19.905 -17.195 1.00 95.81 439 ASP A C 1
ATOM 3588 O O . ASP A 1 439 ? -10.080 19.585 -17.820 1.00 95.81 439 ASP A O 1
ATOM 3592 N N . MET A 1 440 ? -7.851 19.563 -17.613 1.00 96.94 440 MET A N 1
ATOM 3593 C CA . MET A 1 440 ? -7.632 18.788 -18.831 1.00 96.94 440 MET A CA 1
ATOM 3594 C C . MET A 1 440 ? -8.148 17.349 -18.679 1.00 96.94 440 MET A C 1
ATOM 3596 O O . MET A 1 440 ? -8.786 16.821 -19.588 1.00 96.94 440 MET A O 1
ATOM 3600 N N . THR A 1 441 ? -7.943 16.732 -17.511 1.00 97.44 441 THR A N 1
ATOM 3601 C CA . THR A 1 441 ? -8.494 15.406 -17.175 1.00 97.44 441 THR A CA 1
ATOM 3602 C C . THR A 1 441 ? -10.022 15.393 -17.280 1.00 97.44 441 THR A C 1
ATOM 3604 O O . THR A 1 441 ? -10.593 14.442 -17.814 1.00 97.44 441 THR A O 1
ATOM 3607 N N . ALA A 1 442 ? -10.689 16.468 -16.853 1.00 97.56 442 ALA A N 1
ATOM 3608 C CA . ALA A 1 442 ? -12.136 16.620 -16.969 1.00 97.56 442 ALA A CA 1
ATOM 3609 C C . ALA A 1 442 ? -12.598 16.637 -18.435 1.00 97.56 442 ALA A C 1
ATOM 3611 O O . ALA A 1 442 ? -13.579 15.984 -18.789 1.00 97.56 442 ALA A O 1
ATOM 3612 N N . GLN A 1 443 ? -11.860 17.324 -19.314 1.00 97.94 443 GLN A N 1
ATOM 3613 C CA . GLN A 1 443 ? -12.171 17.362 -20.747 1.00 97.94 443 GLN A CA 1
ATOM 3614 C C . GLN A 1 443 ? -11.959 16.004 -21.431 1.00 97.94 443 GLN A C 1
ATOM 3616 O O . GLN A 1 443 ? -12.754 15.630 -22.295 1.00 97.94 443 GLN A O 1
ATOM 3621 N N . TYR A 1 444 ? -10.955 15.227 -21.011 1.00 98.00 444 TYR A N 1
ATOM 3622 C CA . TYR A 1 444 ? -10.817 13.826 -21.422 1.00 98.00 444 TYR A CA 1
ATOM 3623 C C . TYR A 1 444 ? -11.998 12.968 -20.962 1.00 98.00 444 TYR A C 1
ATOM 3625 O O . TYR A 1 444 ? -12.508 12.175 -21.752 1.00 98.00 444 TYR A O 1
ATOM 3633 N N . GLY A 1 445 ? -12.468 13.157 -19.726 1.00 97.62 445 GLY A N 1
ATOM 3634 C CA . GLY A 1 445 ? -13.665 12.488 -19.214 1.00 97.62 445 GLY A CA 1
ATOM 3635 C C . GLY A 1 445 ? -14.900 12.783 -20.070 1.00 97.62 445 GLY A C 1
ATOM 3636 O O . GLY A 1 445 ? -15.549 11.859 -20.552 1.00 97.62 445 GLY A O 1
ATOM 3637 N N . LEU A 1 446 ? -15.162 14.062 -20.367 1.00 97.88 446 LEU A N 1
ATOM 3638 C CA . LEU A 1 446 ? -16.275 14.473 -21.235 1.00 97.88 446 LEU A CA 1
ATOM 3639 C C . LEU A 1 446 ? -16.169 13.867 -22.641 1.00 97.88 446 LEU A C 1
ATOM 3641 O O . LEU A 1 446 ? -17.173 13.452 -23.222 1.00 97.88 446 LEU A O 1
ATOM 3645 N N . LEU A 1 447 ? -14.956 13.800 -23.198 1.00 97.31 447 LEU A N 1
ATOM 3646 C CA . LEU A 1 447 ? -14.717 13.148 -24.481 1.00 97.31 447 LEU A CA 1
ATOM 3647 C C . LEU A 1 447 ? -15.018 11.645 -24.405 1.00 97.31 447 LEU A C 1
ATOM 3649 O O . LEU A 1 447 ? -15.687 11.116 -25.292 1.00 97.31 447 LEU A O 1
ATOM 3653 N N . ALA A 1 448 ? -14.542 10.955 -23.369 1.00 97.56 448 ALA A N 1
ATOM 3654 C CA . ALA A 1 448 ? -14.812 9.536 -23.164 1.00 97.56 448 ALA A CA 1
ATOM 3655 C C . ALA A 1 448 ? -16.319 9.274 -23.040 1.00 97.56 448 ALA A C 1
ATOM 3657 O O . ALA A 1 448 ? -16.841 8.391 -23.720 1.00 97.56 448 ALA A O 1
ATOM 3658 N N . LEU A 1 449 ? -17.030 10.090 -22.259 1.00 96.81 449 LEU A N 1
ATOM 3659 C CA . LEU A 1 449 ? -18.481 10.026 -22.122 1.00 96.81 449 LEU A CA 1
ATOM 3660 C C . LEU A 1 449 ? -19.193 10.202 -23.468 1.00 96.81 449 LEU A C 1
ATOM 3662 O O . LEU A 1 449 ? -20.034 9.380 -23.828 1.00 96.81 449 LEU A O 1
ATOM 3666 N N . LYS A 1 450 ? -18.813 11.226 -24.247 1.00 96.31 450 LYS A N 1
ATOM 3667 C CA . LYS A 1 450 ? -19.368 11.487 -25.587 1.00 96.31 450 LYS A CA 1
ATOM 3668 C C . LYS A 1 450 ? -19.189 10.298 -26.538 1.00 96.31 450 LYS A C 1
ATOM 3670 O O . LYS A 1 450 ? -20.042 10.071 -27.389 1.00 96.31 450 LYS A O 1
ATOM 3675 N N . ASN A 1 451 ? -18.098 9.546 -26.394 1.00 95.06 451 ASN A N 1
ATOM 3676 C CA . ASN A 1 451 ? -17.804 8.355 -27.196 1.00 95.06 451 ASN A CA 1
ATOM 3677 C C . ASN A 1 451 ? -18.374 7.047 -26.603 1.00 95.06 451 ASN A C 1
ATOM 3679 O O . ASN A 1 451 ? -18.112 5.973 -27.141 1.00 95.06 451 ASN A O 1
ATOM 3683 N N . GLY A 1 452 ? -19.128 7.103 -25.498 1.00 96.12 452 GLY A N 1
ATOM 3684 C CA . GLY A 1 452 ? -19.677 5.918 -24.826 1.00 96.12 452 GLY A CA 1
ATOM 3685 C C . GLY A 1 452 ? -18.646 5.103 -24.033 1.00 96.12 452 GLY A C 1
ATOM 3686 O O . GLY A 1 452 ? -18.922 3.982 -23.606 1.00 96.12 452 GLY A O 1
ATOM 3687 N N . TRP A 1 453 ? -17.447 5.638 -23.800 1.00 96.75 453 TRP A N 1
ATOM 3688 C CA . TRP A 1 453 ? -16.385 4.989 -23.026 1.00 96.75 453 TRP A CA 1
ATOM 3689 C C . TRP A 1 453 ? -16.554 5.257 -21.530 1.00 96.75 453 TRP A C 1
ATOM 3691 O O . TRP A 1 453 ? -15.678 5.822 -20.874 1.00 96.75 453 TRP A O 1
ATOM 3701 N N . HIS A 1 454 ? -17.694 4.845 -20.975 1.00 96.56 454 HIS A N 1
ATOM 3702 C CA . HIS A 1 454 ? -18.092 5.163 -19.599 1.00 96.56 454 HIS A CA 1
ATOM 3703 C C . HIS A 1 454 ? -17.022 4.803 -18.557 1.00 96.56 454 HIS A C 1
ATOM 3705 O O . HIS A 1 454 ? -16.750 5.585 -17.653 1.00 96.56 454 HIS A O 1
ATOM 3711 N N . ALA A 1 455 ? -16.345 3.661 -18.716 1.00 96.50 455 ALA A N 1
ATOM 3712 C CA . ALA A 1 455 ? -15.274 3.256 -17.806 1.00 96.50 455 ALA A CA 1
ATOM 3713 C C . ALA A 1 455 ? -14.078 4.227 -17.809 1.00 96.50 455 ALA A C 1
ATOM 3715 O O . ALA A 1 455 ? -13.464 4.436 -16.766 1.00 96.50 455 ALA A O 1
ATOM 3716 N N . LEU A 1 456 ? -13.747 4.820 -18.961 1.00 97.88 456 LEU A N 1
ATOM 3717 C CA . LEU A 1 456 ? -12.670 5.805 -19.077 1.00 97.88 456 LEU A CA 1
ATOM 3718 C C . LEU A 1 456 ? -13.104 7.177 -18.544 1.00 97.88 456 LEU A C 1
ATOM 3720 O O . LEU A 1 456 ? -12.293 7.857 -17.924 1.00 97.88 456 LEU A O 1
ATOM 3724 N N . SER A 1 457 ? -14.380 7.542 -18.712 1.00 98.00 457 SER A N 1
ATOM 3725 C CA . SER A 1 457 ? -14.964 8.757 -18.120 1.00 98.00 457 SER A CA 1
ATOM 3726 C C . SER A 1 457 ? -14.876 8.740 -16.591 1.00 98.00 457 SER A C 1
ATOM 3728 O O . SER A 1 457 ? -14.294 9.643 -15.986 1.00 98.00 457 SER A O 1
ATOM 3730 N N . VAL A 1 458 ? -15.314 7.637 -15.976 1.00 97.69 458 VAL A N 1
ATOM 3731 C CA . VAL A 1 458 ? -15.213 7.433 -14.524 1.00 97.69 458 VAL A CA 1
ATOM 3732 C C . VAL A 1 458 ? -13.751 7.378 -14.073 1.00 97.69 458 VAL A C 1
ATOM 3734 O O . VAL A 1 458 ? -13.390 7.926 -13.036 1.00 97.69 458 VAL A O 1
ATOM 3737 N N . GLU A 1 459 ? -12.866 6.744 -14.846 1.00 97.50 459 GLU A N 1
ATOM 3738 C CA . GLU A 1 459 ? -11.436 6.757 -14.523 1.00 97.50 459 GLU A CA 1
ATOM 3739 C C . GLU A 1 459 ? -10.873 8.188 -14.524 1.00 97.50 459 GLU A C 1
ATOM 3741 O O . GLU A 1 459 ? -10.111 8.544 -13.627 1.00 97.50 459 GLU A O 1
ATOM 3746 N N . SER A 1 460 ? -11.279 9.040 -15.469 1.00 97.62 460 SER A N 1
ATOM 3747 C CA . SER A 1 460 ? -10.888 10.452 -15.482 1.00 97.62 460 SER A CA 1
ATOM 3748 C C . SER A 1 460 ? -11.384 11.198 -14.243 1.00 97.62 460 SER A C 1
ATOM 3750 O O . SER A 1 460 ? -10.607 11.947 -13.647 1.00 97.62 460 SER A O 1
ATOM 3752 N N . SER A 1 461 ? -12.625 10.971 -13.795 1.00 97.00 461 SER A N 1
ATOM 3753 C CA . SER A 1 461 ? -13.127 11.621 -12.576 1.00 97.00 461 SER A CA 1
ATOM 3754 C C . SER A 1 461 ? -12.344 11.198 -11.329 1.00 97.00 461 SER A C 1
ATOM 3756 O O . SER A 1 461 ? -11.999 12.046 -10.503 1.00 97.00 461 SER A O 1
ATOM 3758 N N . 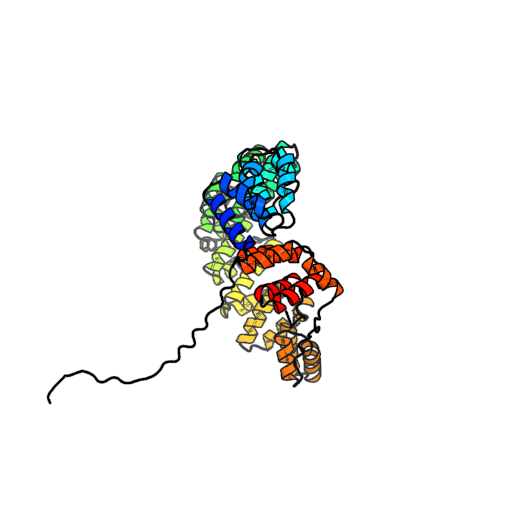ILE A 1 462 ? -11.943 9.925 -11.242 1.00 96.69 462 ILE A N 1
ATOM 3759 C CA . ILE A 1 462 ? -11.093 9.405 -10.162 1.00 96.69 462 ILE A CA 1
ATOM 3760 C C . ILE A 1 462 ? -9.697 10.040 -10.195 1.00 96.69 462 ILE A C 1
ATOM 3762 O O . ILE A 1 462 ? -9.236 10.559 -9.174 1.00 96.69 462 ILE A O 1
ATOM 3766 N N . GLN A 1 463 ? -9.012 10.017 -11.345 1.00 96.19 463 GLN A N 1
ATOM 3767 C CA . GLN A 1 463 ? -7.645 10.543 -11.459 1.00 96.19 463 GLN A CA 1
ATOM 3768 C C . GLN A 1 463 ? -7.596 12.062 -11.235 1.00 96.19 463 GLN A C 1
ATOM 3770 O O . GLN A 1 463 ? -6.673 12.562 -10.593 1.00 96.19 463 GLN A O 1
ATOM 3775 N N . GLY A 1 464 ? -8.612 12.789 -11.710 1.00 95.75 464 GLY A N 1
ATOM 3776 C CA . GLY A 1 464 ? -8.731 14.238 -11.547 1.00 95.75 464 GLY A CA 1
ATOM 3777 C C . GLY A 1 464 ? -9.313 14.681 -10.202 1.00 95.75 464 GLY A C 1
ATOM 3778 O O . GLY A 1 464 ? -9.357 15.883 -9.947 1.00 95.75 464 GLY A O 1
ATOM 3779 N N . LYS A 1 465 ? -9.758 13.742 -9.348 1.00 95.88 465 LYS A N 1
ATOM 3780 C CA . LYS A 1 465 ? -10.504 14.011 -8.101 1.00 95.88 465 LYS A CA 1
ATOM 3781 C C . LYS A 1 465 ? -11.737 14.901 -8.331 1.00 95.88 465 LYS A C 1
ATOM 3783 O O . LYS A 1 465 ? -12.046 15.775 -7.524 1.00 95.88 465 LYS A O 1
ATOM 3788 N N . LEU A 1 466 ? -12.434 14.676 -9.441 1.00 95.56 466 LEU A N 1
ATOM 3789 C CA . LEU A 1 466 ? -13.561 15.479 -9.923 1.00 95.56 466 LEU A CA 1
ATOM 3790 C C . LEU A 1 466 ? -14.878 15.003 -9.300 1.00 95.56 466 LEU A C 1
ATOM 3792 O O . LEU A 1 466 ? -15.821 14.660 -10.006 1.00 95.56 466 LEU A O 1
ATOM 3796 N N . TRP A 1 467 ? -14.934 14.936 -7.968 1.00 93.88 467 TRP A N 1
ATOM 3797 C CA . TRP A 1 467 ? -16.073 14.341 -7.262 1.00 93.88 467 TRP A CA 1
ATOM 3798 C C . TRP A 1 467 ? -17.395 15.041 -7.592 1.00 93.88 467 TRP A C 1
ATOM 3800 O O . TRP A 1 467 ? -18.424 14.375 -7.658 1.00 93.88 467 TRP A O 1
ATOM 3810 N N . ASP A 1 468 ? -17.344 16.360 -7.799 1.00 94.56 468 ASP A N 1
ATOM 3811 C CA . ASP A 1 468 ? -18.491 17.234 -8.076 1.00 94.56 468 ASP A CA 1
ATOM 3812 C C . ASP A 1 468 ? -18.919 17.276 -9.547 1.00 94.56 468 ASP A C 1
ATOM 3814 O O . ASP A 1 468 ? -19.932 17.887 -9.872 1.00 94.56 468 ASP A O 1
ATOM 3818 N N . SER A 1 469 ? -18.186 16.617 -10.444 1.00 95.38 469 SER A N 1
ATOM 3819 C CA . SER A 1 469 ? -18.540 16.544 -11.862 1.00 95.38 469 SER A CA 1
ATOM 3820 C C . SER A 1 469 ? -19.423 15.333 -12.130 1.00 95.38 469 SER A C 1
ATOM 3822 O O . SER A 1 469 ? -18.958 14.326 -12.656 1.00 95.38 469 SER A O 1
ATOM 3824 N N . LEU A 1 470 ? -20.706 15.436 -11.773 1.00 93.56 470 LEU A N 1
ATOM 3825 C CA . LEU A 1 470 ? -21.654 14.313 -11.832 1.00 93.56 470 LEU A CA 1
ATOM 3826 C C . LEU A 1 470 ? -21.926 13.782 -13.240 1.00 93.56 470 LEU A C 1
ATOM 3828 O O . LEU A 1 470 ? -22.426 12.669 -13.390 1.00 93.56 470 LEU A O 1
ATOM 3832 N N . ALA A 1 471 ? -21.607 14.570 -14.264 1.00 90.50 471 ALA A N 1
ATOM 3833 C CA . ALA A 1 471 ? -21.690 14.132 -15.646 1.00 90.50 471 ALA A CA 1
ATOM 3834 C C . ALA A 1 471 ? -20.684 13.013 -15.992 1.00 90.50 471 ALA A C 1
ATOM 3836 O O . ALA A 1 471 ? -20.921 12.303 -16.967 1.00 90.50 471 ALA A O 1
ATOM 3837 N N . LEU A 1 472 ? -19.570 12.879 -15.252 1.00 92.25 472 LEU A N 1
ATOM 3838 C CA . LEU A 1 472 ? -18.426 12.022 -15.608 1.00 92.25 472 LEU A CA 1
ATOM 3839 C C . LEU A 1 472 ? -18.461 10.596 -15.053 1.00 92.25 472 LEU A C 1
ATOM 3841 O O . LEU A 1 472 ? -18.843 10.396 -13.881 1.00 92.25 472 LEU A O 1
#